Protein AF-0000000072582959 (afdb_homodimer)

Nearest PDB structures (foldseek):
  8wt7-assembly1_C  TM=8.436E-01  e=5.681E-17  Escherichia coli
  8wt6-assembly1_D  TM=8.468E-01  e=6.263E-17  Escherichia coli
  8wt9-assembly1_D  TM=8.347E-01  e=6.577E-17  Escherichia coli
  3c0b-assembly1_B-2  TM=6.526E-01  e=3.973E-01  Methanococcus maripaludis S2
  6hk6-assembly4_G  TM=4.033E-01  e=3.932E+00  Homo sapiens

Organism: Leptospira interrogans serogroup Icterohaemorrhagiae serovar Lai (strain 56601) (NCBI:txid189518)

InterPro domains:
  IPR002525 Transposase IS110-like, N-terminal [PF01548] (41-186)
  IPR003346 Transposase IS116/IS110/IS902, C-terminal [PF02371] (251-338)
  IPR047650 Transposase IS110-like [NF033542] (40-369)
  IPR047650 Transposase IS110-like [PTHR33055] (33-375)

Secondary structure (DSSP, 8-state):
----------------GGGGGGGHHHHHHHHH--SS--EEEEEEE-SSEEEEEEE-TTS-EEEEEEESSHHHHHHHHHH--TTEEEEEE-STTHHHHHHHHHHTT-EEEEE-HHHHHHHHHHS-TT---HHHHHHHHHHHS-GGGS-B-----HHHHHHHHHHHHHHHHHHHHHHHHHHHHHHHHHTT-TT--GGGGSSHHHHHHHHTTS-HHHHHHHHHHHHHHHHHHHHHHHHHHHHHHHHHTTHHHHHHHHTSTT--HHHHHHHHHHTTTSTT-SSHHHHHHHHT-SEEEEEETTEEEEEEE-TTS-HHHHHHHHHHHHHHTTSTT-HHHHHHHHHHHHHH-HHHHHHHHHHHHHHHHHHHHHHTPPPTT--HHHHHHHHHHTT--/----------------GGGGSTTHHHHHHHHH--SS--EEEEEEE-SSEEEEEEE-TTS-EEEEEEESSHHHHHHHHHH--TTEEEEEE-STTHHHHHHHHHHTT-EEEEE-HHHHHHHHHHS-TT---HHHHHHHHHHHS-GGGS-B-PPP-HHHHHHHHHHHHHHHHHHHHHHHHHHHHHHHHHTT-TT--GGGGSSHHHHHHHHTTS-HHHHHHHHHHHHHHHHHHHHHHHHHHHHHHHHHTTHHHHHHHHTSTT--HHHHHHIIIIITTSTT-SSHHHHHHHHT-SEEEEEETTEEEEEEE-TTS-HHHHHHHHHHHHHHTTSTT-HHHHHHHHHHHHHH-HHHHHHHHHHHHHHHHHHHHHHTPPPTT--HHHHHHHHHHTT--

Structure (mmCIF, N/CA/C/O backbone):
data_AF-0000000072582959-model_v1
#
loop_
_entity.id
_entity.type
_entity.pdbx_description
1 polymer 'ISlin1 transposase'
#
loop_
_atom_site.group_PDB
_atom_site.id
_atom_site.type_symbol
_atom_site.label_atom_id
_atom_site.label_alt_id
_atom_site.label_comp_id
_atom_site.label_asym_id
_atom_site.label_entity_id
_atom_site.label_seq_id
_atom_site.pdbx_PDB_ins_code
_atom_site.Cartn_x
_atom_site.Cartn_y
_atom_site.Cartn_z
_atom_site.occupancy
_atom_site.B_iso_or_equiv
_atom_site.auth_seq_id
_atom_site.auth_comp_id
_atom_site.auth_asym_id
_atom_site.auth_atom_id
_atom_site.pdbx_PDB_model_num
ATOM 1 N N . MET A 1 1 ? 3.811 25.5 -44.562 1 22.47 1 MET A N 1
ATOM 2 C CA . MET A 1 1 ? 2.576 25.422 -43.781 1 22.47 1 MET A CA 1
ATOM 3 C C . MET A 1 1 ? 2.857 24.969 -42.375 1 22.47 1 MET A C 1
ATOM 5 O O . MET A 1 1 ? 3.357 23.859 -42.156 1 22.47 1 MET A O 1
ATOM 9 N N . ALA A 1 2 ? 3.133 26 -41.438 1 25.72 2 ALA A N 1
ATOM 10 C CA . ALA A 1 2 ? 3.717 26.188 -40.125 1 25.72 2 ALA A CA 1
ATOM 11 C C . ALA A 1 2 ? 2.883 25.5 -39.062 1 25.72 2 ALA A C 1
ATOM 13 O O . ALA A 1 2 ? 1.663 25.672 -39 1 25.72 2 ALA A O 1
ATOM 14 N N . THR A 1 3 ? 3.293 24.297 -38.688 1 26.3 3 THR A N 1
ATOM 15 C CA . THR A 1 3 ? 2.736 23.375 -37.688 1 26.3 3 THR A CA 1
ATOM 16 C C . THR A 1 3 ? 2.436 24.094 -36.375 1 26.3 3 THR A C 1
ATOM 18 O O . THR A 1 3 ? 3.338 24.656 -35.75 1 26.3 3 THR A O 1
ATOM 21 N N . GLN A 1 4 ? 1.257 24.797 -36.344 1 26.66 4 GLN A N 1
ATOM 22 C CA . GLN A 1 4 ? 0.791 25.578 -35.219 1 26.66 4 GLN A CA 1
ATOM 23 C C . GLN A 1 4 ? 0.872 24.766 -33.906 1 26.66 4 GLN A C 1
ATOM 25 O O . GLN A 1 4 ? 0.36 23.641 -33.844 1 26.66 4 GLN A O 1
ATOM 30 N N . GLN A 1 5 ? 1.888 25.062 -33.094 1 25.73 5 GLN A N 1
ATOM 31 C CA . GLN A 1 5 ? 2.301 24.594 -31.766 1 25.73 5 GLN A CA 1
ATOM 32 C C . GLN A 1 5 ? 1.145 24.672 -30.766 1 25.73 5 GLN A C 1
ATOM 34 O O . GLN A 1 5 ? 0.59 25.75 -30.531 1 25.73 5 GLN A O 1
ATOM 39 N N . SER A 1 6 ? 0.247 23.625 -30.781 1 27.09 6 SER A N 1
ATOM 40 C CA . SER A 1 6 ? -0.892 23.562 -29.875 1 27.09 6 SER A CA 1
ATOM 41 C C . SER A 1 6 ? -0.48 23.938 -28.453 1 27.09 6 SER A C 1
ATOM 43 O O . SER A 1 6 ? 0.495 23.406 -27.922 1 27.09 6 SER A O 1
ATOM 45 N N . ARG A 1 7 ? -0.771 25.141 -27.984 1 27.44 7 ARG A N 1
ATOM 46 C CA . ARG A 1 7 ? -0.521 25.766 -26.688 1 27.44 7 ARG A CA 1
ATOM 47 C C . ARG A 1 7 ? -1.017 24.875 -25.547 1 27.44 7 ARG A C 1
ATOM 49 O O . ARG A 1 7 ? -2.104 24.297 -25.641 1 27.44 7 ARG A O 1
ATOM 56 N N . PRO A 1 8 ? -0.148 24.484 -24.641 1 27.8 8 PRO A N 1
ATOM 57 C CA . PRO A 1 8 ? -0.494 23.672 -23.469 1 27.8 8 PRO A CA 1
ATOM 58 C C . PRO A 1 8 ? -1.646 24.25 -22.656 1 27.8 8 PRO A C 1
ATOM 60 O O . PRO A 1 8 ? -1.747 25.484 -22.516 1 27.8 8 PRO A O 1
ATOM 63 N N . ARG A 1 9 ? -2.883 23.719 -22.703 1 27.72 9 ARG A N 1
ATOM 64 C CA . ARG A 1 9 ? -4.066 24.047 -21.922 1 27.72 9 ARG A CA 1
ATOM 65 C C . ARG A 1 9 ? -3.707 24.234 -20.453 1 27.72 9 ARG A C 1
ATOM 67 O O . ARG A 1 9 ? -3.309 23.281 -19.781 1 27.72 9 ARG A O 1
ATOM 74 N N . ILE A 1 10 ? -3.211 25.422 -20.031 1 26.45 10 ILE A N 1
ATOM 75 C CA . ILE A 1 10 ? -2.938 25.766 -18.641 1 26.45 10 ILE A CA 1
ATOM 76 C C . ILE A 1 10 ? -4.254 25.891 -17.875 1 26.45 10 ILE A C 1
ATOM 78 O O . ILE A 1 10 ? -5.113 26.703 -18.25 1 26.45 10 ILE A O 1
ATOM 82 N N . GLY A 1 11 ? -4.844 24.844 -17.391 1 28.95 11 GLY A N 1
ATOM 83 C CA . GLY A 1 11 ? -5.984 24.984 -16.5 1 28.95 11 GLY A CA 1
ATOM 84 C C . GLY A 1 11 ? -5.762 26.016 -15.414 1 28.95 11 GLY A C 1
ATOM 85 O O . GLY A 1 11 ? -4.812 25.922 -14.633 1 28.95 11 GLY A O 1
ATOM 86 N N . VAL A 1 12 ? -6.031 27.312 -15.68 1 28.81 12 VAL A N 1
ATOM 87 C CA . VAL A 1 12 ? -5.938 28.453 -14.766 1 28.81 12 VAL A CA 1
ATOM 88 C C . VAL A 1 12 ? -6.953 28.281 -13.633 1 28.81 12 VAL A C 1
ATOM 90 O O . VAL A 1 12 ? -8.141 28.078 -13.891 1 28.81 12 VAL A O 1
ATOM 93 N N . LEU A 1 13 ? -6.488 27.844 -12.531 1 30.22 13 LEU A N 1
ATOM 94 C CA . LEU A 1 13 ? -7.281 28 -11.312 1 30.22 13 LEU A CA 1
ATOM 95 C C . LEU A 1 13 ? -7.625 29.453 -11.055 1 30.22 13 LEU A C 1
ATOM 97 O O . LEU A 1 13 ? -6.734 30.281 -10.805 1 30.22 13 LEU A O 1
ATOM 101 N N . VAL A 1 14 ? -8.641 30.016 -11.68 1 29.84 14 VAL A N 1
ATOM 102 C CA . VAL A 1 14 ? -9.086 31.375 -11.422 1 29.84 14 VAL A CA 1
ATOM 103 C C . VAL A 1 14 ? -9.555 31.5 -9.969 1 29.84 14 VAL A C 1
ATOM 105 O O . VAL A 1 14 ? -10.531 30.875 -9.57 1 29.84 14 VAL A O 1
ATOM 108 N N . LEU A 1 15 ? -8.633 31.812 -9.094 1 30.19 15 LEU A N 1
ATOM 109 C CA . LEU A 1 15 ? -9.008 32.25 -7.754 1 30.19 15 LEU A CA 1
ATOM 110 C C . LEU A 1 15 ? -9.953 33.438 -7.816 1 30.19 15 LEU A C 1
ATOM 112 O O . LEU A 1 15 ? -9.789 34.312 -8.664 1 30.19 15 LEU A O 1
ATOM 116 N N . SER A 1 16 ? -11.156 33.344 -7.367 1 29.5 16 SER A N 1
ATOM 117 C CA . SER A 1 16 ? -12.133 34.438 -7.328 1 29.5 16 SER A CA 1
ATOM 118 C C . SER A 1 16 ? -11.539 35.688 -6.695 1 29.5 16 SER A C 1
ATOM 120 O O . SER A 1 16 ? -10.656 35.594 -5.844 1 29.5 16 SER A O 1
ATOM 122 N N . PRO A 1 17 ? -11.758 36.969 -7.238 1 30.64 17 PRO A N 1
ATOM 123 C CA . PRO A 1 17 ? -11.312 38.312 -6.844 1 30.64 17 PRO A CA 1
ATOM 124 C C . PRO A 1 17 ? -11.609 38.594 -5.375 1 30.64 17 PRO A C 1
ATOM 126 O O . PRO A 1 17 ? -10.906 39.406 -4.758 1 30.64 17 PRO A O 1
ATOM 129 N N . ASP A 1 18 ? -12.734 38.156 -4.879 1 30.14 18 ASP A N 1
ATOM 130 C CA . ASP A 1 18 ? -13.195 38.625 -3.584 1 30.14 18 ASP A CA 1
ATOM 131 C C . ASP A 1 18 ? -12.289 38.156 -2.455 1 30.14 18 ASP A C 1
ATOM 133 O O . ASP A 1 18 ? -12.57 38.375 -1.278 1 30.14 18 ASP A O 1
ATOM 137 N N . PHE A 1 19 ? -11.477 37.25 -2.752 1 31.38 19 PHE A N 1
ATOM 138 C CA . PHE A 1 19 ? -10.617 36.688 -1.711 1 31.38 19 PHE A CA 1
ATOM 139 C C . PHE A 1 19 ? -9.688 37.75 -1.147 1 31.38 19 PHE A C 1
ATOM 141 O O . PHE A 1 19 ? -8.914 37.469 -0.225 1 31.38 19 PHE A O 1
ATOM 148 N N . VAL A 1 20 ? -9.727 39.094 -1.608 1 29 20 VAL A N 1
ATOM 149 C CA . VAL A 1 20 ? -8.75 40.125 -1.346 1 29 20 VAL A CA 1
ATOM 150 C C . VAL A 1 20 ? -9.086 40.844 -0.027 1 29 20 VAL A C 1
ATOM 152 O O . VAL A 1 20 ? -8.258 41.562 0.518 1 29 20 VAL A O 1
ATOM 155 N N . LYS A 1 21 ? -10.227 40.75 0.581 1 31.14 21 LYS A N 1
ATOM 156 C CA . LYS A 1 21 ? -10.57 41.781 1.548 1 31.14 21 LYS A CA 1
ATOM 157 C C . LYS A 1 21 ? -9.867 41.531 2.883 1 31.14 21 LYS A C 1
ATOM 159 O O . LYS A 1 21 ? -9.43 42.5 3.537 1 31.14 21 LYS A O 1
ATOM 164 N N . SER A 1 22 ? -10.055 40.375 3.447 1 29.16 22 SER A N 1
ATOM 165 C CA . SER A 1 22 ? -9.766 40.281 4.875 1 29.16 22 SER A CA 1
ATOM 166 C C . SER A 1 22 ? -8.266 40.406 5.145 1 29.16 22 SER A C 1
ATOM 168 O O . SER A 1 22 ? -7.832 40.344 6.293 1 29.16 22 SER A O 1
ATOM 170 N N . PHE A 1 23 ? -7.445 40.406 4.121 1 31.5 23 PHE A N 1
ATOM 171 C CA . PHE A 1 23 ? -6.004 40.406 4.328 1 31.5 23 PHE A CA 1
ATOM 172 C C . PHE A 1 23 ? -5.523 41.781 4.723 1 31.5 23 PHE A C 1
ATOM 174 O O . PHE A 1 23 ? -4.316 42.062 4.73 1 31.5 23 PHE A O 1
ATOM 181 N N . ARG A 1 24 ? -6.418 42.719 5.133 1 30.09 24 ARG A N 1
ATOM 182 C CA . ARG A 1 24 ? -6.055 44.094 5.469 1 30.09 24 ARG A CA 1
ATOM 183 C C . ARG A 1 24 ? -5.102 44.125 6.66 1 30.09 24 ARG A C 1
ATOM 185 O O . ARG A 1 24 ? -4.234 45 6.738 1 30.09 24 ARG A O 1
ATOM 192 N N . LEU A 1 25 ? -5.395 43.125 7.582 1 31.84 25 LEU A N 1
ATOM 193 C CA . LEU A 1 25 ? -4.648 43.344 8.812 1 31.84 25 LEU A CA 1
ATOM 194 C C . LEU A 1 25 ? -3.162 43.094 8.609 1 31.84 25 LEU A C 1
ATOM 196 O O . LEU A 1 25 ? -2.314 43.75 9.203 1 31.84 25 LEU A O 1
ATOM 200 N N . PHE A 1 26 ? -2.861 42.062 7.75 1 33.84 26 PHE A N 1
ATOM 201 C CA . PHE A 1 26 ? -1.439 41.812 7.543 1 33.84 26 PHE A CA 1
ATOM 202 C C . PHE A 1 26 ? -0.805 42.938 6.727 1 33.84 26 PHE A C 1
ATOM 204 O O . PHE A 1 26 ? 0.419 43 6.598 1 33.84 26 PHE A O 1
ATOM 211 N N . HIS A 1 27 ? -1.655 43.75 6.008 1 34.75 27 HIS A N 1
ATOM 212 C CA . HIS A 1 27 ? -1.162 44.875 5.227 1 34.75 27 HIS A CA 1
ATOM 213 C C . HIS A 1 27 ? -0.568 45.938 6.125 1 34.75 27 HIS A C 1
ATOM 215 O O . HIS A 1 27 ? 0.299 46.719 5.699 1 34.75 27 HIS A O 1
ATOM 221 N N . PHE A 1 28 ? -1.216 46.062 7.332 1 33.5 28 PHE A N 1
ATOM 222 C CA . PHE A 1 28 ? -0.884 47.25 8.141 1 33.5 28 PHE A CA 1
ATOM 223 C C . PHE A 1 28 ? 0.559 47.188 8.625 1 33.5 28 PHE A C 1
ATOM 225 O O . PHE A 1 28 ? 1.243 48.188 8.703 1 33.5 28 PHE A O 1
ATOM 232 N N . ARG A 1 29 ? 0.986 45.906 9.047 1 36.56 29 ARG A N 1
ATOM 233 C CA . ARG A 1 29 ? 2.316 45.969 9.648 1 36.56 29 ARG A CA 1
ATOM 234 C C . ARG A 1 29 ? 3.385 46.188 8.578 1 36.56 29 ARG A C 1
ATOM 236 O O . ARG A 1 29 ? 4.574 46.281 8.891 1 36.56 29 ARG A O 1
ATOM 243 N N . ARG A 1 30 ? 3.035 45.969 7.34 1 40.47 30 ARG A N 1
ATOM 244 C CA . ARG A 1 30 ? 4.004 46.281 6.285 1 40.47 30 ARG A CA 1
ATOM 245 C C . ARG A 1 30 ? 4.359 47.75 6.266 1 40.47 30 ARG A C 1
ATOM 247 O O . ARG A 1 30 ? 5.434 48.125 5.797 1 40.47 30 ARG A O 1
ATOM 254 N N . LYS A 1 31 ? 3.42 48.562 6.539 1 37.31 31 LYS A N 1
ATOM 255 C CA . LYS A 1 31 ? 3.67 50 6.371 1 37.31 31 LYS A CA 1
ATOM 256 C C . LYS A 1 31 ? 4.719 50.5 7.359 1 37.31 31 LYS A C 1
ATOM 258 O O . LYS A 1 31 ? 5.543 51.344 7.023 1 37.31 31 LYS A O 1
ATOM 263 N N . GLU A 1 32 ? 4.516 50.188 8.656 1 37.84 32 GLU A N 1
ATOM 264 C CA . GLU A 1 32 ? 5.41 50.844 9.594 1 37.84 32 GLU A CA 1
ATOM 265 C C . GLU A 1 32 ? 6.82 50.281 9.531 1 37.84 32 GLU A C 1
ATOM 267 O O . GLU A 1 32 ? 7.711 50.719 10.266 1 37.84 32 GLU A O 1
ATOM 272 N N . MET A 1 33 ? 7.055 48.938 9.102 1 40.03 33 MET A N 1
ATOM 273 C CA . MET A 1 33 ? 8.453 48.562 8.898 1 40.03 33 MET A CA 1
ATOM 274 C C . MET A 1 33 ? 9.078 49.406 7.785 1 40.03 33 MET A C 1
ATOM 276 O O . MET A 1 33 ? 8.969 49.062 6.609 1 40.03 33 MET A O 1
ATOM 280 N N . GLU A 1 34 ? 8.945 50.656 7.734 1 40.44 34 GLU A N 1
ATOM 281 C CA . GLU A 1 34 ? 9.547 51.656 6.871 1 40.44 34 GLU A CA 1
ATOM 282 C C . GLU A 1 34 ? 10.953 51.281 6.441 1 40.44 34 GLU A C 1
ATOM 284 O O . GLU A 1 34 ? 11.266 51.281 5.25 1 40.44 34 GLU A O 1
ATOM 289 N N . SER A 1 35 ? 12.062 51.781 7.219 1 44.38 35 SER A N 1
ATOM 290 C CA . SER A 1 35 ? 13.43 51.969 6.746 1 44.38 35 SER A CA 1
ATOM 291 C C . SER A 1 35 ? 14.133 50.625 6.543 1 44.38 35 SER A C 1
ATOM 293 O O . SER A 1 35 ? 15.156 50.562 5.855 1 44.38 35 SER A O 1
ATOM 295 N N . GLN A 1 36 ? 14.062 49.625 7.504 1 54.97 36 GLN A N 1
ATOM 296 C CA . GLN A 1 36 ? 14.992 48.5 7.418 1 54.97 36 GLN A CA 1
ATOM 297 C C . GLN A 1 36 ? 14.508 47.469 6.41 1 54.97 36 GLN A C 1
ATOM 299 O O . GLN A 1 36 ? 13.328 47.094 6.387 1 54.97 36 GLN A O 1
ATOM 304 N N . GLU A 1 37 ? 15.195 47.281 5.23 1 74.62 37 GLU A N 1
ATOM 305 C CA . GLU A 1 37 ? 14.984 46.594 3.967 1 74.62 37 GLU A CA 1
ATOM 306 C C . GLU A 1 37 ? 14.625 45.125 4.203 1 74.62 37 GLU A C 1
ATOM 308 O O . GLU A 1 37 ? 15.383 44.375 4.84 1 74.62 37 GLU A O 1
ATOM 313 N N . VAL A 1 38 ? 13.445 44.688 4.027 1 81.94 38 VAL A N 1
ATOM 314 C CA . VAL A 1 38 ? 12.938 43.344 4.145 1 81.94 38 VAL A CA 1
ATOM 315 C C . VAL A 1 38 ? 13.68 42.406 3.17 1 81.94 38 VAL A C 1
ATOM 317 O O . VAL A 1 38 ? 13.93 42.781 2.025 1 81.94 38 VAL A O 1
ATOM 320 N N . LYS A 1 39 ? 14.203 41.312 3.791 1 93.12 39 LYS A N 1
ATOM 321 C CA . LYS A 1 39 ? 14.844 40.281 2.982 1 93.12 39 LYS A CA 1
ATOM 322 C C . LYS A 1 39 ? 14.008 39 2.949 1 93.12 39 LYS A C 1
ATOM 324 O O . LYS A 1 39 ? 13.281 38.719 3.9 1 93.12 39 LYS A O 1
ATOM 329 N N . TYR A 1 40 ? 14.078 38.375 1.831 1 95.44 40 TYR A N 1
ATOM 330 C CA . TYR A 1 40 ? 13.312 37.156 1.656 1 95.44 40 TYR A CA 1
ATOM 331 C C . TYR A 1 40 ? 14.227 35.938 1.66 1 95.44 40 TYR A C 1
ATOM 333 O O . TYR A 1 40 ? 15.25 35.906 0.971 1 95.44 40 TYR A O 1
ATOM 341 N N . VAL A 1 41 ? 13.852 34.969 2.449 1 96.81 41 VAL A N 1
ATOM 342 C CA . VAL A 1 41 ? 14.672 33.781 2.613 1 96.81 41 VAL A CA 1
ATOM 343 C C . VAL A 1 41 ? 13.867 32.531 2.227 1 96.81 41 VAL A C 1
ATOM 345 O O . VAL A 1 41 ? 12.742 32.344 2.703 1 96.81 41 VAL A O 1
ATOM 348 N N . GLY A 1 42 ? 14.375 31.766 1.325 1 96.06 42 GLY A N 1
ATOM 349 C CA . GLY A 1 42 ? 13.797 30.469 0.99 1 96.06 42 GLY A CA 1
ATOM 350 C C . GLY A 1 42 ? 14.523 29.312 1.632 1 96.06 42 GLY A C 1
ATOM 351 O O . GLY A 1 42 ? 15.758 29.25 1.605 1 96.06 42 GLY A O 1
ATOM 352 N N . VAL A 1 43 ? 13.766 28.422 2.236 1 95.06 43 VAL A N 1
ATOM 353 C CA . VAL A 1 43 ? 14.336 27.281 2.93 1 95.06 43 VAL A CA 1
ATOM 354 C C . VAL A 1 43 ? 13.828 25.984 2.291 1 95.06 43 VAL A C 1
ATOM 356 O O . VAL A 1 43 ? 12.625 25.766 2.184 1 95.06 43 VAL A O 1
ATOM 359 N N . ASP A 1 44 ? 14.742 25.172 1.846 1 92.25 44 ASP A N 1
ATOM 360 C CA . ASP A 1 44 ? 14.461 23.828 1.372 1 92.25 44 ASP A CA 1
ATOM 361 C C . ASP A 1 44 ? 14.977 22.781 2.357 1 92.25 44 ASP A C 1
ATOM 363 O O . ASP A 1 44 ? 16.188 22.562 2.473 1 92.25 44 ASP A O 1
ATOM 367 N N . CYS A 1 45 ? 13.953 22.094 2.979 1 89.25 45 CYS A N 1
ATOM 368 C CA . CYS A 1 45 ? 14.281 21.188 4.066 1 89.25 45 CYS A CA 1
ATOM 369 C C . CYS A 1 45 ? 14.461 19.766 3.551 1 89.25 45 CYS A C 1
ATOM 371 O O . CYS A 1 45 ? 13.508 19.141 3.096 1 89.25 45 CYS A O 1
ATOM 373 N N . GLY A 1 46 ? 15.703 19.266 3.59 1 84.81 46 GLY A N 1
ATOM 374 C CA . GLY A 1 46 ? 15.977 17.859 3.34 1 84.81 46 GLY A CA 1
ATOM 375 C C . GLY A 1 46 ? 15.984 17.016 4.605 1 84.81 46 GLY A C 1
ATOM 376 O O . GLY A 1 46 ? 15.594 17.5 5.672 1 84.81 46 GLY A O 1
ATOM 377 N N . LYS A 1 47 ? 16.391 15.797 4.5 1 80.81 47 LYS A N 1
ATOM 378 C CA . LYS A 1 47 ? 16.422 14.914 5.656 1 80.81 47 LYS A CA 1
ATOM 379 C C . LYS A 1 47 ? 17.562 15.266 6.602 1 80.81 47 LYS A C 1
ATOM 381 O O . LYS A 1 47 ? 17.375 15.328 7.816 1 80.81 47 LYS A O 1
ATOM 386 N N . LYS A 1 48 ? 18.641 15.625 5.969 1 85 48 LYS A N 1
ATOM 387 C CA . LYS A 1 48 ? 19.828 15.836 6.801 1 85 48 LYS A CA 1
ATOM 388 C C . LYS A 1 48 ? 20.312 17.281 6.715 1 85 48 LYS A C 1
ATOM 390 O O . LYS A 1 48 ? 21.016 17.75 7.598 1 85 48 LYS A O 1
ATOM 395 N N . SER A 1 49 ? 19.891 17.906 5.652 1 90.75 49 SER A N 1
ATOM 396 C CA . SER A 1 49 ? 20.406 19.266 5.453 1 90.75 49 SER A CA 1
ATOM 397 C C . SER A 1 49 ? 19.312 20.203 4.965 1 90.75 49 SER A C 1
ATOM 399 O O . SER A 1 49 ? 18.312 19.75 4.375 1 90.75 49 SER A O 1
ATOM 401 N N . ILE A 1 50 ? 19.531 21.469 5.332 1 92.75 50 ILE A N 1
ATOM 402 C CA . ILE A 1 50 ? 18.625 22.562 4.938 1 92.75 50 ILE A CA 1
ATOM 403 C C . ILE A 1 50 ? 19.359 23.516 4.008 1 92.75 50 ILE A C 1
ATOM 405 O O . ILE A 1 50 ? 20.422 24.047 4.359 1 92.75 50 ILE A O 1
ATOM 409 N N . GLU A 1 51 ? 18.859 23.672 2.826 1 94.75 51 GLU A N 1
ATOM 410 C CA . GLU A 1 51 ? 19.391 24.656 1.901 1 94.75 51 GLU A CA 1
ATOM 411 C C . GLU A 1 51 ? 18.641 25.984 2.01 1 94.75 51 GLU A C 1
ATOM 413 O O . GLU A 1 51 ? 17.422 26.016 1.948 1 94.75 51 GLU A O 1
ATOM 418 N N . VAL A 1 52 ? 19.406 27.078 2.191 1 96.38 52 VAL A N 1
ATOM 419 C CA . VAL A 1 52 ? 18.781 28.375 2.436 1 96.38 52 VAL A CA 1
ATOM 420 C C . VAL A 1 52 ? 19.344 29.406 1.454 1 96.38 52 VAL A C 1
ATOM 422 O O . VAL A 1 52 ? 20.547 29.422 1.184 1 96.38 52 VAL A O 1
ATOM 425 N N . VAL A 1 53 ? 18.453 30.188 0.924 1 95.94 53 VAL A N 1
ATOM 426 C CA . VAL A 1 53 ? 18.844 31.297 0.054 1 95.94 53 VAL A CA 1
ATOM 427 C C . VAL A 1 53 ? 18.188 32.594 0.538 1 95.94 53 VAL A C 1
ATOM 429 O O . VAL A 1 53 ? 16.984 32.625 0.792 1 95.94 53 VAL A O 1
ATOM 432 N N . ARG A 1 54 ? 18.922 33.625 0.678 1 96.06 54 ARG A N 1
ATOM 433 C CA . ARG A 1 54 ? 18.438 34.969 1.03 1 96.06 54 ARG A CA 1
ATOM 434 C C . ARG A 1 54 ? 18.562 35.906 -0.149 1 96.06 54 ARG A C 1
ATOM 436 O O . ARG A 1 54 ? 19.609 36 -0.787 1 96.06 54 ARG A O 1
ATOM 443 N N . ILE A 1 55 ? 17.484 36.5 -0.444 1 94.06 55 ILE A N 1
ATOM 444 C CA . ILE A 1 55 ? 17.484 37.562 -1.438 1 94.06 55 ILE A CA 1
ATOM 445 C C . ILE A 1 55 ? 17.609 38.938 -0.742 1 94.06 55 ILE A C 1
ATOM 447 O O . ILE A 1 55 ? 16.672 39.375 -0.058 1 94.06 55 ILE A O 1
ATOM 451 N N . ASN A 1 56 ? 18.703 39.562 -1.016 1 88.31 56 ASN A N 1
ATOM 452 C CA . ASN A 1 56 ? 18.938 40.875 -0.402 1 88.31 56 ASN A CA 1
ATOM 453 C C . ASN A 1 56 ? 18.328 42 -1.228 1 88.31 56 ASN A C 1
ATOM 455 O O . ASN A 1 56 ? 17.734 41.75 -2.277 1 88.31 56 ASN A O 1
ATOM 459 N N . SER A 1 57 ? 18.297 43.281 -0.72 1 80.19 57 SER A N 1
ATOM 460 C CA . SER A 1 57 ? 17.688 44.469 -1.321 1 80.19 57 SER A CA 1
ATOM 461 C C . SER A 1 57 ? 18.234 44.719 -2.725 1 80.19 57 SER A C 1
ATOM 463 O O . SER A 1 57 ? 17.5 45.188 -3.607 1 80.19 57 SER A O 1
ATOM 465 N N . GLU A 1 58 ? 19.516 44.438 -2.963 1 79.19 58 GLU A N 1
ATOM 466 C CA . GLU A 1 58 ? 20.094 44.656 -4.281 1 79.19 58 GLU A CA 1
ATOM 467 C C . GLU A 1 58 ? 19.938 43.406 -5.164 1 79.19 58 GLU A C 1
ATOM 469 O O . GLU A 1 58 ? 20.656 43.25 -6.156 1 79.19 58 GLU A O 1
ATOM 474 N N . ASN A 1 59 ? 19.062 42.469 -4.719 1 81.62 59 ASN A N 1
ATOM 475 C CA . ASN A 1 59 ? 18.781 41.25 -5.434 1 81.62 59 ASN A CA 1
ATOM 476 C C . ASN A 1 59 ? 20 40.312 -5.449 1 81.62 59 ASN A C 1
ATOM 478 O O . ASN A 1 59 ? 20.094 39.438 -6.301 1 81.62 59 ASN A O 1
ATOM 482 N N . SER A 1 60 ? 20.891 40.656 -4.531 1 89.38 60 SER A N 1
ATOM 483 C CA . SER A 1 60 ? 22.016 39.75 -4.352 1 89.38 60 SER A CA 1
ATOM 484 C C . SER A 1 60 ? 21.594 38.5 -3.557 1 89.38 60 SER A C 1
ATOM 486 O O . SER A 1 60 ? 20.781 38.594 -2.645 1 89.38 60 SER A O 1
ATOM 488 N N . LEU A 1 61 ? 22.156 37.406 -3.984 1 92.69 61 LEU A N 1
ATOM 489 C CA . LEU A 1 61 ? 21.781 36.125 -3.383 1 92.69 61 LEU A CA 1
ATOM 490 C C . LEU A 1 61 ? 22.844 35.656 -2.387 1 92.69 61 LEU A C 1
ATOM 492 O O . LEU A 1 61 ? 24.047 35.719 -2.676 1 92.69 61 LEU A O 1
ATOM 496 N N . GLU A 1 62 ? 22.438 35.312 -1.188 1 94.38 62 GLU A N 1
ATOM 497 C CA . GLU A 1 62 ? 23.266 34.656 -0.188 1 94.38 62 GLU A CA 1
ATOM 498 C C . GLU A 1 62 ? 22.797 33.25 0.07 1 94.38 62 GLU A C 1
ATOM 500 O O . GLU A 1 62 ? 21.641 33 0.391 1 94.38 62 GLU A O 1
ATOM 505 N N . ARG A 1 63 ? 23.688 32.312 -0.116 1 95 63 ARG A N 1
ATOM 506 C CA . ARG A 1 63 ? 23.375 30.906 0.051 1 95 63 ARG A CA 1
ATOM 507 C C . ARG A 1 63 ? 24.094 30.328 1.268 1 95 63 ARG A C 1
ATOM 509 O O . ARG A 1 63 ? 25.25 30.656 1.53 1 95 63 ARG A O 1
ATOM 516 N N . ARG A 1 64 ? 23.344 29.547 2.045 1 95.62 64 ARG A N 1
ATOM 517 C CA . ARG A 1 64 ? 23.906 28.812 3.174 1 95.62 64 ARG A CA 1
ATOM 518 C C . ARG A 1 64 ? 23.266 27.438 3.303 1 95.62 64 ARG A C 1
ATOM 520 O O . ARG A 1 64 ? 22.219 27.172 2.725 1 95.62 64 ARG A O 1
ATOM 527 N N . GLN A 1 65 ? 23.984 26.594 3.939 1 96 65 GLN A N 1
ATOM 528 C CA . GLN A 1 65 ? 23.484 25.266 4.266 1 96 65 GLN A CA 1
ATOM 529 C C . GLN A 1 65 ? 23.609 24.984 5.758 1 96 65 GLN A C 1
ATOM 531 O O . GLN A 1 65 ? 24.625 25.344 6.383 1 96 65 GLN A O 1
ATOM 536 N N . PHE A 1 66 ? 22.609 24.438 6.316 1 95.38 66 PHE A N 1
ATOM 537 C CA . PHE A 1 66 ? 22.609 24.062 7.727 1 95.38 66 PHE A CA 1
ATOM 538 C C . PHE A 1 66 ? 22.188 22.609 7.906 1 95.38 66 PHE A C 1
ATOM 540 O O . PHE A 1 66 ? 21.625 22 6.992 1 95.38 66 PHE A O 1
ATOM 547 N N . SER A 1 67 ? 22.516 22.094 9.086 1 91.75 67 SER A N 1
ATOM 548 C CA . SER A 1 67 ? 22.047 20.75 9.438 1 91.75 67 SER A CA 1
ATOM 549 C C . SER A 1 67 ? 20.641 20.781 10.031 1 91.75 67 SER A C 1
ATOM 551 O O . SER A 1 67 ? 20.219 21.812 10.578 1 91.75 67 SER A O 1
ATOM 553 N N . THR A 1 68 ? 19.922 19.672 9.883 1 89.19 68 THR A N 1
ATOM 554 C CA . THR A 1 68 ? 18.562 19.594 10.422 1 89.19 68 THR A CA 1
ATOM 555 C C . THR A 1 68 ? 18.594 19.234 11.906 1 89.19 68 THR A C 1
ATOM 557 O O . THR A 1 68 ? 17.547 19.172 12.555 1 89.19 68 THR A O 1
ATOM 560 N N . THR A 1 69 ? 19.797 19.094 12.445 1 87.75 69 THR A N 1
ATOM 561 C CA . THR A 1 69 ? 19.938 18.844 13.875 1 87.75 69 THR A CA 1
ATOM 562 C C . THR A 1 69 ? 19.625 20.109 14.688 1 87.75 69 THR A C 1
ATOM 564 O O . THR A 1 69 ? 19.453 21.188 14.117 1 87.75 69 THR A O 1
ATOM 567 N N . GLU A 1 70 ? 19.484 19.891 15.977 1 87.88 70 GLU A N 1
ATOM 568 C CA . GLU A 1 70 ? 19.203 21.031 16.844 1 87.88 70 GLU A CA 1
ATOM 569 C C . GLU A 1 70 ? 20.281 22.109 16.703 1 87.88 70 GLU A C 1
ATOM 571 O O . GLU A 1 70 ? 19.969 23.312 16.672 1 87.88 70 GLU A O 1
ATOM 576 N N . SER A 1 71 ? 21.453 21.609 16.609 1 91.25 71 SER A N 1
ATOM 577 C CA . SER A 1 71 ? 22.547 22.562 16.438 1 91.25 71 SER A CA 1
ATOM 578 C C . SER A 1 71 ? 22.453 23.297 15.109 1 91.25 71 SER A C 1
ATOM 580 O O . SER A 1 71 ? 22.719 24.5 15.039 1 91.25 71 SER A O 1
ATOM 582 N N . GLY A 1 72 ? 22.109 22.547 14.109 1 92.81 72 GLY A N 1
ATOM 583 C CA . GLY A 1 72 ? 21.953 23.156 12.797 1 92.81 72 GLY A CA 1
ATOM 584 C C . GLY A 1 72 ? 20.844 24.188 12.75 1 92.81 72 GLY A C 1
ATOM 585 O O . GLY A 1 72 ? 21 25.25 12.148 1 92.81 72 GLY A O 1
ATOM 586 N N . ILE A 1 73 ? 19.766 23.953 13.414 1 93.38 73 ILE A N 1
ATOM 587 C CA . ILE A 1 73 ? 18.625 24.875 13.461 1 93.38 73 ILE A CA 1
ATOM 588 C C . ILE A 1 73 ? 19 26.125 14.258 1 93.38 73 ILE A C 1
ATOM 590 O O . ILE A 1 73 ? 18.656 27.234 13.867 1 93.38 73 ILE A O 1
ATOM 594 N N . ASN A 1 74 ? 19.719 25.875 15.289 1 94.81 74 ASN A N 1
ATOM 595 C CA . ASN A 1 74 ? 20.188 27.016 16.078 1 94.81 74 ASN A CA 1
ATOM 596 C C . ASN A 1 74 ? 21.094 27.922 15.25 1 94.81 74 ASN A C 1
ATOM 598 O O . ASN A 1 74 ? 21 29.156 15.352 1 94.81 74 ASN A O 1
ATOM 602 N N . ASN A 1 75 ? 21.922 27.297 14.469 1 96.69 75 ASN A N 1
ATOM 603 C CA . ASN A 1 75 ? 22.781 28.078 13.594 1 96.69 75 ASN A CA 1
ATOM 604 C C . ASN A 1 75 ? 21.984 28.875 12.57 1 96.69 75 ASN A C 1
ATOM 606 O O . ASN A 1 75 ? 22.312 30.031 12.273 1 96.69 75 ASN A O 1
ATOM 610 N N . LEU A 1 76 ? 21.016 28.266 12.078 1 96.25 76 LEU A N 1
ATOM 611 C CA . LEU A 1 76 ? 20.109 28.938 11.156 1 96.25 76 LEU A CA 1
ATOM 612 C C . LEU A 1 76 ? 19.453 30.141 11.82 1 96.25 76 LEU A C 1
ATOM 614 O O . LEU A 1 76 ? 19.406 31.234 11.242 1 96.25 76 LEU A O 1
ATOM 618 N N . LEU A 1 77 ? 18.938 29.969 13.023 1 96.44 77 LEU A N 1
ATOM 619 C CA . LEU A 1 77 ? 18.266 31.016 13.766 1 96.44 77 LEU A CA 1
ATOM 620 C C . LEU A 1 77 ? 19.203 32.188 14.023 1 96.44 77 LEU A C 1
ATOM 622 O O . LEU A 1 77 ? 18.797 33.344 13.961 1 96.44 77 LEU A O 1
ATOM 626 N N . GLN A 1 78 ? 20.422 31.828 14.266 1 96.5 78 GLN A N 1
ATOM 627 C CA . GLN A 1 78 ? 21.422 32.875 14.508 1 96.5 78 GLN A CA 1
ATOM 628 C C . GLN A 1 78 ? 21.719 33.656 13.234 1 96.5 78 GLN A C 1
ATOM 630 O O . GLN A 1 78 ? 22.016 34.844 13.281 1 96.5 78 GLN A O 1
ATOM 635 N N . TRP A 1 79 ? 21.625 32.969 12.195 1 96.44 79 TRP A N 1
ATOM 636 C CA . TRP A 1 79 ? 21.922 33.562 10.898 1 96.44 79 TRP A CA 1
ATOM 637 C C . TRP A 1 79 ? 20.781 34.469 10.438 1 96.44 79 TRP A C 1
ATOM 639 O O . TRP A 1 79 ? 21 35.469 9.742 1 96.44 79 TRP A O 1
ATOM 649 N N . LEU A 1 80 ? 19.609 34.188 10.844 1 96.12 80 LEU A N 1
ATOM 650 C CA . LEU A 1 80 ? 18.422 34.938 10.453 1 96.12 80 LEU A CA 1
ATOM 651 C C . LEU A 1 80 ? 18.359 36.281 11.211 1 96.12 80 LEU A C 1
ATOM 653 O O . LEU A 1 80 ? 18.844 36.375 12.344 1 96.12 80 LEU A O 1
ATOM 657 N N . THR A 1 81 ? 17.781 37.188 10.539 1 94.25 81 THR A N 1
ATOM 658 C CA . THR A 1 81 ? 17.531 38.5 11.164 1 94.25 81 THR A CA 1
ATOM 659 C C . THR A 1 81 ? 16.031 38.75 11.281 1 94.25 81 THR A C 1
ATOM 661 O O . THR A 1 81 ? 15.227 38.125 10.602 1 94.25 81 THR A O 1
ATOM 664 N N . LEU A 1 82 ? 15.664 39.656 12.109 1 92.81 82 LEU A N 1
ATOM 665 C CA . LEU A 1 82 ? 14.258 39.969 12.375 1 92.81 82 LEU A CA 1
ATOM 666 C C . LEU A 1 82 ? 13.586 40.531 11.133 1 92.81 82 LEU A C 1
ATOM 668 O O . LEU A 1 82 ? 12.359 40.531 11.031 1 92.81 82 LEU A O 1
ATOM 672 N N . ASN A 1 83 ? 14.445 41.031 10.211 1 92.19 83 ASN A N 1
ATOM 673 C CA . ASN A 1 83 ? 13.898 41.656 9 1 92.19 83 ASN A CA 1
ATOM 674 C C . ASN A 1 83 ? 13.703 40.625 7.895 1 92.19 83 ASN A C 1
ATOM 676 O O . ASN A 1 83 ? 13.258 40.938 6.793 1 92.19 83 ASN A O 1
ATOM 680 N N . ASP A 1 84 ? 13.953 39.375 8.234 1 95.38 84 ASP A N 1
ATOM 681 C CA . ASP A 1 84 ? 13.797 38.344 7.246 1 95.38 84 ASP A CA 1
ATOM 682 C C . ASP A 1 84 ? 12.367 37.812 7.223 1 95.38 84 ASP A C 1
ATOM 684 O O . ASP A 1 84 ? 11.711 37.719 8.266 1 95.38 84 ASP A O 1
ATOM 688 N N . ILE A 1 85 ? 11.891 37.5 6.031 1 95.62 85 ILE A N 1
ATOM 689 C CA . ILE A 1 85 ? 10.688 36.719 5.832 1 95.62 85 ILE A CA 1
ATOM 690 C C . ILE A 1 85 ? 11.07 35.344 5.25 1 95.62 85 ILE A C 1
ATOM 692 O O . ILE A 1 85 ? 11.617 35.281 4.145 1 95.62 85 ILE A O 1
ATOM 696 N N . VAL A 1 86 ? 10.75 34.344 6 1 97.19 86 VAL A N 1
ATOM 697 C CA . VAL A 1 86 ? 11.227 33.031 5.641 1 97.19 86 VAL A CA 1
ATOM 698 C C . VAL A 1 86 ? 10.094 32.219 5.031 1 97.19 86 VAL A C 1
ATOM 700 O O . VAL A 1 86 ? 8.984 32.188 5.578 1 97.19 86 VAL A O 1
ATOM 703 N N . GLY A 1 87 ? 10.352 31.641 3.887 1 95.62 87 GLY A N 1
ATOM 704 C CA . GLY A 1 87 ? 9.43 30.703 3.268 1 95.62 87 GLY A CA 1
ATOM 705 C C . GLY A 1 87 ? 9.93 29.266 3.287 1 95.62 87 GLY A C 1
ATOM 706 O O . GLY A 1 87 ? 11.117 29.016 3.068 1 95.62 87 GLY A O 1
ATOM 707 N N . LEU A 1 88 ? 9.07 28.344 3.621 1 93.94 88 LEU A N 1
ATOM 708 C CA . LEU A 1 88 ? 9.453 26.938 3.516 1 93.94 88 LEU A CA 1
ATOM 709 C C . LEU A 1 88 ? 8.266 26.078 3.074 1 93.94 88 LEU A C 1
ATOM 711 O O . LEU A 1 88 ? 7.113 26.484 3.244 1 93.94 88 LEU A O 1
ATOM 715 N N . GLU A 1 89 ? 8.578 24.984 2.48 1 90.56 89 GLU A N 1
ATOM 716 C CA . GLU A 1 89 ? 7.555 24.047 2.039 1 90.56 89 GLU A CA 1
ATOM 717 C C . GLU A 1 89 ? 7.195 23.062 3.15 1 90.56 89 GLU A C 1
ATOM 719 O O . GLU A 1 89 ? 8.078 22.578 3.869 1 90.56 89 GLU A O 1
ATOM 724 N N . ALA A 1 90 ? 5.914 22.812 3.234 1 88.06 90 ALA A N 1
ATOM 725 C CA . ALA A 1 90 ? 5.457 21.859 4.254 1 88.06 90 ALA A CA 1
ATOM 726 C C . ALA A 1 90 ? 6.062 20.484 4.039 1 88.06 90 ALA A C 1
ATOM 728 O O . ALA A 1 90 ? 6.117 20 2.908 1 88.06 90 ALA A O 1
ATOM 729 N N . GLY A 1 91 ? 6.562 19.891 5.129 1 84.56 91 GLY A N 1
ATOM 730 C CA . GLY A 1 91 ? 7.152 18.562 5.133 1 84.56 91 GLY A CA 1
ATOM 731 C C . GLY A 1 91 ? 7.301 17.984 6.527 1 84.56 91 GLY A C 1
ATOM 732 O O . GLY A 1 91 ? 6.738 18.516 7.488 1 84.56 91 GLY A O 1
ATOM 733 N N . SER A 1 92 ? 8.016 17 6.656 1 81.56 92 SER A N 1
ATOM 734 C CA . SER A 1 92 ? 8.109 16.234 7.895 1 81.56 92 SER A CA 1
ATOM 735 C C . SER A 1 92 ? 8.773 17.047 9 1 81.56 92 SER A C 1
ATOM 737 O O . SER A 1 92 ? 8.477 16.844 10.18 1 81.56 92 SER A O 1
ATOM 739 N N . GLN A 1 93 ? 9.602 17.969 8.578 1 87.62 93 GLN A N 1
ATOM 740 C CA . GLN A 1 93 ? 10.336 18.719 9.594 1 87.62 93 GLN A CA 1
ATOM 741 C C . GLN A 1 93 ? 9.977 20.203 9.547 1 87.62 93 GLN A C 1
ATOM 743 O O . GLN A 1 93 ? 10.492 21 10.336 1 87.62 93 GLN A O 1
ATOM 748 N N . SER A 1 94 ? 9.164 20.5 8.664 1 89.44 94 SER A N 1
ATOM 749 C CA . SER A 1 94 ? 8.945 21.906 8.352 1 89.44 94 SER A CA 1
ATOM 750 C C . SER A 1 94 ? 8.305 22.641 9.531 1 89.44 94 SER A C 1
ATOM 752 O O . SER A 1 94 ? 8.664 23.781 9.828 1 89.44 94 SER A O 1
ATOM 754 N N . PHE A 1 95 ? 7.426 22 10.172 1 89.75 95 PHE A N 1
ATOM 755 C CA . PHE A 1 95 ? 6.691 22.672 11.242 1 89.75 95 PHE A CA 1
ATOM 756 C C . PHE A 1 95 ? 7.586 22.891 12.453 1 89.75 95 PHE A C 1
ATOM 758 O O . PHE A 1 95 ? 7.496 23.922 13.125 1 89.75 95 PHE A O 1
ATOM 765 N N . ARG A 1 96 ? 8.406 21.953 12.711 1 89.62 96 ARG A N 1
ATOM 766 C CA . ARG A 1 96 ? 9.359 22.125 13.797 1 89.62 96 ARG A CA 1
ATOM 767 C C . ARG A 1 96 ? 10.289 23.297 13.539 1 89.62 96 ARG A C 1
ATOM 769 O O . ARG A 1 96 ? 10.516 24.141 14.422 1 89.62 96 ARG A O 1
ATOM 776 N N . ILE A 1 97 ? 10.719 23.359 12.352 1 92.44 97 ILE A N 1
ATOM 777 C CA . ILE A 1 97 ? 11.633 24.438 11.961 1 92.44 97 ILE A CA 1
ATOM 778 C C . ILE A 1 97 ? 10.883 25.766 11.953 1 92.44 97 ILE A C 1
ATOM 780 O O . ILE A 1 97 ? 11.375 26.766 12.484 1 92.44 97 ILE A O 1
ATOM 784 N N . ALA A 1 98 ? 9.727 25.734 11.414 1 94.56 98 ALA A N 1
ATOM 785 C CA . ALA A 1 98 ? 8.906 26.938 11.352 1 94.56 98 ALA A CA 1
ATOM 786 C C . ALA A 1 98 ? 8.617 27.484 12.75 1 94.56 98 ALA A C 1
ATOM 788 O O . ALA A 1 98 ? 8.695 28.688 12.984 1 94.56 98 ALA A O 1
ATOM 789 N N . LYS A 1 99 ? 8.312 26.641 13.633 1 92.81 99 LYS A N 1
ATOM 790 C CA . LYS A 1 99 ? 8.023 27.047 15 1 92.81 99 LYS A CA 1
ATOM 791 C C . LYS A 1 99 ? 9.258 27.672 15.656 1 92.81 99 LYS A C 1
ATOM 793 O O . LYS A 1 99 ? 9.156 28.672 16.375 1 92.81 99 LYS A O 1
ATOM 798 N N . SER A 1 100 ? 10.383 27.078 15.406 1 93.25 100 SER A N 1
ATOM 799 C CA . SER A 1 100 ? 11.625 27.625 15.945 1 93.25 100 SER A CA 1
ATOM 800 C C . SER A 1 100 ? 11.898 29.031 15.414 1 93.25 100 SER A C 1
ATOM 802 O O . SER A 1 100 ? 12.32 29.906 16.156 1 93.25 100 SER A O 1
ATOM 804 N N . ILE A 1 101 ? 11.609 29.188 14.188 1 95.12 101 ILE A N 1
ATOM 805 C CA . ILE A 1 101 ? 11.82 30.484 13.555 1 95.12 101 ILE A CA 1
ATOM 806 C C . ILE A 1 101 ? 10.828 31.5 14.117 1 95.12 101 ILE A C 1
ATOM 808 O O . ILE A 1 101 ? 11.203 32.625 14.445 1 95.12 101 ILE A O 1
ATOM 812 N N . LEU A 1 102 ? 9.648 31.078 14.258 1 93.88 102 LEU A N 1
ATOM 813 C CA . LEU A 1 102 ? 8.594 31.922 14.805 1 93.88 102 LEU A CA 1
ATOM 814 C C . LEU A 1 102 ? 8.922 32.344 16.234 1 93.88 102 LEU A C 1
ATOM 816 O O . LEU A 1 102 ? 8.703 33.5 16.609 1 93.88 102 LEU A O 1
ATOM 820 N N . ASN A 1 103 ? 9.398 31.453 16.969 1 92.56 103 ASN A N 1
ATOM 821 C CA . ASN A 1 103 ? 9.742 31.719 18.375 1 92.56 103 ASN A CA 1
ATOM 822 C C . ASN A 1 103 ? 10.859 32.75 18.5 1 92.56 103 ASN A C 1
ATOM 824 O O . ASN A 1 103 ? 10.969 33.438 19.516 1 92.56 103 ASN A O 1
ATOM 828 N N . LYS A 1 104 ? 11.617 32.812 17.453 1 93.38 104 LYS A N 1
ATOM 829 C CA . LYS A 1 104 ? 12.68 33.812 17.438 1 93.38 104 LYS A CA 1
ATOM 830 C C . LYS A 1 104 ? 12.117 35.188 17.078 1 93.38 104 LYS A C 1
ATOM 832 O O . LYS A 1 104 ? 12.812 36.219 17.203 1 93.38 104 LYS A O 1
ATOM 837 N N . GLY A 1 105 ? 10.938 35.188 16.578 1 93.12 105 GLY A N 1
ATOM 838 C CA . GLY A 1 105 ? 10.297 36.469 16.203 1 93.12 105 GLY A CA 1
ATOM 839 C C . GLY A 1 105 ? 10.391 36.75 14.727 1 93.12 105 GLY A C 1
ATOM 840 O O . GLY A 1 105 ? 10.047 37.844 14.281 1 93.12 105 GLY A O 1
ATOM 841 N N . VAL A 1 106 ? 10.922 35.844 13.984 1 95.06 106 VAL A N 1
ATOM 842 C CA . VAL A 1 106 ? 11.055 36 12.539 1 95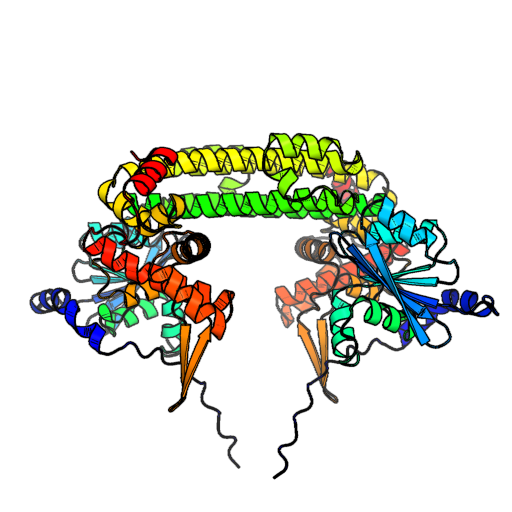.06 106 VAL A CA 1
ATOM 843 C C . VAL A 1 106 ? 9.797 35.531 11.844 1 95.06 106 VAL A C 1
ATOM 845 O O . VAL A 1 106 ? 9.227 34.5 12.219 1 95.06 106 VAL A O 1
ATOM 848 N N . GLN A 1 107 ? 9.391 36.219 10.828 1 94.38 107 GLN A N 1
ATOM 849 C CA . GLN A 1 107 ? 8.211 35.812 10.07 1 94.38 107 GLN A CA 1
ATOM 850 C C . GLN A 1 107 ? 8.492 34.594 9.227 1 94.38 107 GLN A C 1
ATOM 852 O O . GLN A 1 107 ? 9.555 34.469 8.609 1 94.38 107 GLN A O 1
ATOM 857 N N . VAL A 1 108 ? 7.531 33.688 9.297 1 96 108 VAL A N 1
ATOM 858 C CA . VAL A 1 108 ? 7.715 32.469 8.555 1 96 108 VAL A CA 1
ATOM 859 C C . VAL A 1 108 ? 6.418 32.094 7.824 1 96 108 VAL A C 1
ATOM 861 O O . VAL A 1 108 ? 5.328 32.25 8.375 1 96 108 VAL A O 1
ATOM 864 N N . ILE A 1 109 ? 6.574 31.688 6.59 1 93.81 109 ILE A N 1
ATOM 865 C CA . ILE A 1 109 ? 5.461 31.266 5.754 1 93.81 109 ILE A CA 1
ATOM 866 C C . ILE A 1 109 ? 5.672 29.812 5.312 1 93.81 109 ILE A C 1
ATOM 868 O O . ILE A 1 109 ? 6.68 29.5 4.688 1 93.81 109 ILE A O 1
ATOM 872 N N . VAL A 1 110 ? 4.723 28.969 5.695 1 93.19 110 VAL A N 1
ATOM 873 C CA . VAL A 1 110 ? 4.789 27.578 5.262 1 93.19 110 VAL A CA 1
ATOM 874 C C . VAL A 1 110 ? 3.859 27.359 4.066 1 93.19 110 VAL A C 1
ATOM 876 O O . VAL A 1 110 ? 2.676 27.703 4.125 1 93.19 110 VAL A O 1
ATOM 879 N N . LEU A 1 111 ? 4.488 26.812 3.023 1 89.38 111 LEU A N 1
ATOM 880 C CA . LEU A 1 111 ? 3.758 26.672 1.768 1 89.38 111 LEU A CA 1
ATOM 881 C C . LEU A 1 111 ? 3.357 25.219 1.53 1 89.38 111 LEU A C 1
ATOM 883 O O . LEU A 1 111 ? 4.113 24.297 1.857 1 89.38 111 LEU A O 1
ATOM 887 N N . ASN A 1 112 ? 2.232 25 0.896 1 84.31 112 ASN A N 1
ATOM 888 C CA . ASN A 1 112 ? 1.745 23.688 0.528 1 84.31 112 ASN A CA 1
ATOM 889 C C . ASN A 1 112 ? 2.48 23.125 -0.692 1 84.31 112 ASN A C 1
ATOM 891 O O . ASN A 1 112 ? 2.455 23.734 -1.763 1 84.31 112 ASN A O 1
ATOM 895 N N . PRO A 1 113 ? 3.062 21.984 -0.562 1 77.25 113 PRO A N 1
ATOM 896 C CA . PRO A 1 113 ? 3.852 21.422 -1.662 1 77.25 113 PRO A CA 1
ATOM 897 C C . PRO A 1 113 ? 3.014 21.141 -2.904 1 77.25 113 PRO A C 1
ATOM 899 O O . PRO A 1 113 ? 3.477 21.344 -4.027 1 77.25 113 PRO A O 1
ATOM 902 N N . GLY A 1 114 ? 1.868 20.547 -2.746 1 69.62 114 GLY A N 1
ATOM 903 C CA . GLY A 1 114 ? 1.023 20.203 -3.881 1 69.62 114 GLY A CA 1
ATOM 904 C C . GLY A 1 114 ? 0.726 21.391 -4.777 1 69.62 114 GLY A C 1
ATOM 905 O O . GLY A 1 114 ? 0.772 21.281 -6.004 1 69.62 114 GLY A O 1
ATOM 906 N N . ASN A 1 115 ? 0.574 22.531 -4.234 1 66.25 115 ASN A N 1
ATOM 907 C CA . ASN A 1 115 ? 0.192 23.734 -4.969 1 66.25 115 ASN A CA 1
ATOM 908 C C . ASN A 1 115 ? 1.409 24.453 -5.555 1 66.25 115 ASN A C 1
ATOM 910 O O . ASN A 1 115 ? 1.309 25.109 -6.59 1 66.25 115 ASN A O 1
ATOM 914 N N . LEU A 1 116 ? 2.52 24.219 -4.867 1 67.44 116 LEU A N 1
ATOM 915 C CA . LEU A 1 116 ? 3.754 24.859 -5.309 1 67.44 116 LEU A CA 1
ATOM 916 C C . LEU A 1 116 ? 4.215 24.281 -6.645 1 67.44 116 LEU A C 1
ATOM 918 O O . LEU A 1 116 ? 4.75 25.016 -7.488 1 67.44 116 LEU A O 1
ATOM 922 N N . ALA A 1 117 ? 3.938 22.98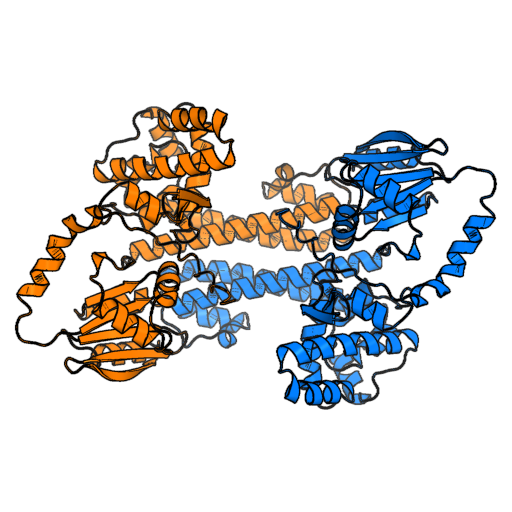4 -6.785 1 64.19 117 ALA A N 1
ATOM 923 C CA . ALA A 1 117 ? 4.352 22.312 -8.016 1 64.19 117 ALA A CA 1
ATOM 924 C C . ALA A 1 117 ? 3.697 22.969 -9.234 1 64.19 117 ALA A C 1
ATOM 926 O O . ALA A 1 117 ? 4.344 23.156 -10.273 1 64.19 117 ALA A O 1
ATOM 927 N N . THR A 1 118 ? 2.512 23.328 -9.055 1 59.91 118 THR A N 1
ATOM 928 C CA . THR A 1 118 ? 1.777 23.953 -10.141 1 59.91 118 THR A CA 1
ATOM 929 C C . THR A 1 118 ? 2.314 25.359 -10.414 1 59.91 118 THR A C 1
ATOM 931 O O . THR A 1 118 ? 2.406 25.781 -11.57 1 59.91 118 THR A O 1
ATOM 934 N N . ILE A 1 119 ? 2.717 25.938 -9.305 1 62.38 119 ILE A N 1
ATOM 935 C CA . ILE A 1 119 ? 3.207 27.312 -9.406 1 62.38 119 ILE A CA 1
ATOM 936 C C . ILE A 1 119 ? 4.602 27.312 -10.023 1 62.38 119 ILE A C 1
ATOM 938 O O . ILE A 1 119 ? 4.922 28.172 -10.844 1 62.38 119 ILE A O 1
ATOM 942 N N . TYR A 1 120 ? 5.336 26.234 -9.609 1 60.84 120 TYR A N 1
ATOM 943 C CA . TYR A 1 120 ? 6.699 26.141 -10.117 1 60.84 120 TYR A CA 1
ATOM 944 C C . TYR A 1 120 ? 6.703 25.969 -11.633 1 60.84 120 TYR A C 1
ATOM 946 O O . TYR A 1 120 ? 7.617 26.438 -12.312 1 60.84 120 TYR A O 1
ATOM 954 N N . GLN A 1 121 ? 5.77 25.094 -12.062 1 54.97 121 GLN A N 1
ATOM 955 C CA . GLN A 1 121 ? 5.688 24.859 -13.5 1 54.97 121 GLN A CA 1
ATOM 956 C C . GLN A 1 121 ? 5.516 26.172 -14.266 1 54.97 121 GLN A C 1
ATOM 958 O O . GLN A 1 121 ? 5.93 26.281 -15.422 1 54.97 121 GLN A O 1
ATOM 963 N N . SER A 1 122 ? 4.98 27.188 -13.547 1 50.84 122 SER A N 1
ATOM 964 C CA . SER A 1 122 ? 4.762 28.484 -14.195 1 50.84 122 SER A CA 1
ATOM 965 C C . SER A 1 122 ? 5.977 29.391 -14.047 1 50.84 122 SER A C 1
ATOM 967 O O . SER A 1 122 ? 6.086 30.406 -14.727 1 50.84 122 SER A O 1
ATOM 969 N N . LEU A 1 123 ? 6.82 29.078 -12.992 1 52.06 123 LEU A N 1
ATOM 970 C CA . LEU A 1 123 ? 7.984 29.938 -12.766 1 52.06 123 LEU A CA 1
ATOM 971 C C . LEU A 1 123 ? 9.07 29.656 -13.797 1 52.06 123 LEU A C 1
ATOM 973 O O . LEU A 1 123 ? 9.102 28.578 -14.398 1 52.06 123 LEU A O 1
ATOM 977 N N . LYS A 1 124 ? 9.812 30.656 -14.141 1 51.03 124 LYS A N 1
ATOM 978 C CA . LYS A 1 124 ? 10.844 30.609 -15.172 1 51.03 124 LYS A CA 1
ATOM 979 C C . LYS A 1 124 ? 11.773 29.422 -14.961 1 51.03 124 LYS A C 1
ATOM 981 O O . LYS A 1 124 ? 12.133 29.094 -13.828 1 51.03 124 LYS A O 1
ATOM 986 N N . LYS A 1 125 ? 12.008 28.672 -15.922 1 52.16 125 LYS A N 1
ATOM 987 C CA . LYS A 1 125 ? 12.844 27.5 -16.141 1 52.16 125 LYS A CA 1
ATOM 988 C C . LYS A 1 125 ? 14.219 27.672 -15.508 1 52.16 125 LYS A C 1
ATOM 990 O O . LYS A 1 125 ? 14.93 26.688 -15.281 1 52.16 125 LYS A O 1
ATOM 995 N N . THR A 1 126 ? 14.539 28.859 -15.102 1 51.84 126 THR A N 1
ATOM 996 C CA . THR A 1 126 ? 15.945 29.125 -14.828 1 51.84 126 THR A CA 1
ATOM 997 C C . THR A 1 126 ? 16.281 28.812 -13.367 1 51.84 126 THR A C 1
ATOM 999 O O . THR A 1 126 ? 17.453 28.703 -13.008 1 51.84 126 THR A O 1
ATOM 1002 N N . ASP A 1 127 ? 15.359 28.844 -12.5 1 56.69 127 ASP A N 1
ATOM 1003 C CA . ASP A 1 127 ? 15.727 28.609 -11.109 1 56.69 127 ASP A CA 1
ATOM 1004 C C . ASP A 1 127 ? 15.75 27.109 -10.789 1 56.69 127 ASP A C 1
ATOM 1006 O O . ASP A 1 127 ? 14.703 26.5 -10.617 1 56.69 127 ASP A O 1
ATOM 1010 N N . LYS A 1 128 ? 16.922 26.641 -10.852 1 64.88 128 LYS A N 1
ATOM 1011 C CA . LYS A 1 128 ? 17.109 25.203 -10.711 1 64.88 128 LYS A CA 1
ATOM 1012 C C . LYS A 1 128 ? 17.031 24.781 -9.242 1 64.88 128 LYS A C 1
ATOM 1014 O O . LYS A 1 128 ? 16.625 23.656 -8.93 1 64.88 128 LYS A O 1
ATOM 1019 N N . GLU A 1 129 ? 17.297 25.938 -8.266 1 82.94 129 GLU A N 1
ATOM 1020 C CA . GLU A 1 129 ? 17.328 25.594 -6.848 1 82.94 129 GLU A CA 1
ATOM 1021 C C . GLU A 1 129 ? 15.953 25.812 -6.203 1 82.94 129 GLU A C 1
ATOM 1023 O O . GLU A 1 129 ? 15.367 26.891 -6.328 1 82.94 129 GLU A O 1
ATOM 1028 N N . ASP A 1 130 ? 15.438 24.844 -5.43 1 86.56 130 ASP A N 1
ATOM 1029 C CA . ASP A 1 130 ? 14.125 24.891 -4.797 1 86.56 130 ASP A CA 1
ATOM 1030 C C . ASP A 1 130 ? 14.062 25.984 -3.74 1 86.56 130 ASP A C 1
ATOM 1032 O O . ASP A 1 130 ? 13.055 26.688 -3.623 1 86.56 130 ASP A O 1
ATOM 1036 N N . SER A 1 131 ? 15.156 26.234 -3.078 1 91.62 131 SER A N 1
ATOM 1037 C CA . SER A 1 131 ? 15.188 27.297 -2.074 1 91.62 131 SER A CA 1
ATOM 1038 C C . SER A 1 131 ? 15.039 28.672 -2.713 1 91.62 131 SER A C 1
ATOM 1040 O O . SER A 1 131 ? 14.344 29.531 -2.18 1 91.62 131 SER A O 1
ATOM 1042 N N . LEU A 1 132 ? 15.641 28.828 -3.791 1 90.38 132 LEU A N 1
ATOM 1043 C CA . LEU A 1 132 ? 15.539 30.109 -4.488 1 90.38 132 LEU A CA 1
ATOM 1044 C C . LEU A 1 132 ? 14.125 30.328 -5.023 1 90.38 132 LEU A C 1
ATOM 1046 O O . LEU A 1 132 ? 13.586 31.438 -4.941 1 90.38 132 LEU A O 1
ATOM 1050 N N . LYS A 1 133 ? 13.578 29.266 -5.52 1 88.12 133 LYS A N 1
ATOM 1051 C CA . LYS A 1 133 ? 12.211 29.359 -6.016 1 88.12 133 LYS A CA 1
ATOM 1052 C C . LYS A 1 133 ? 11.25 29.797 -4.91 1 88.12 133 LYS A C 1
ATOM 1054 O O . LYS A 1 133 ? 10.375 30.625 -5.137 1 88.12 133 LYS A O 1
ATOM 1059 N N . ILE A 1 134 ? 11.453 29.266 -3.746 1 91.38 134 ILE A N 1
ATOM 1060 C CA . ILE A 1 134 ? 10.594 29.578 -2.609 1 91.38 134 ILE A CA 1
ATOM 1061 C C . ILE A 1 134 ? 10.789 31.047 -2.211 1 91.38 134 ILE A C 1
ATOM 1063 O O . ILE A 1 134 ? 9.812 31.766 -1.99 1 91.38 134 ILE A O 1
ATOM 1067 N N . ALA A 1 135 ? 12.039 31.469 -2.207 1 92.19 135 ALA A N 1
ATOM 1068 C CA . ALA A 1 135 ? 12.336 32.844 -1.854 1 92.19 135 ALA A CA 1
ATOM 1069 C C . ALA A 1 135 ? 11.688 33.844 -2.838 1 92.19 135 ALA A C 1
ATOM 1071 O O . ALA A 1 135 ? 11.102 34.844 -2.434 1 92.19 135 ALA A O 1
ATOM 1072 N N . ARG A 1 136 ? 11.766 33.5 -4.027 1 88.75 136 ARG A N 1
ATOM 1073 C CA . ARG A 1 136 ? 11.203 34.344 -5.062 1 88.75 136 ARG A CA 1
ATOM 1074 C C . ARG A 1 136 ? 9.68 34.375 -4.98 1 88.75 136 ARG A C 1
ATOM 1076 O O . ARG A 1 136 ? 9.062 35.438 -5.199 1 88.75 136 ARG A O 1
ATOM 1083 N N . LEU A 1 137 ? 9.18 33.281 -4.715 1 88.25 137 LEU A N 1
ATOM 1084 C CA . LEU A 1 137 ? 7.73 33.156 -4.621 1 88.25 137 LEU A CA 1
ATOM 1085 C C . LEU A 1 137 ? 7.191 34.062 -3.516 1 88.25 137 LEU A C 1
ATOM 1087 O O . LEU A 1 137 ? 6.234 34.812 -3.732 1 88.25 137 LEU A O 1
ATOM 1091 N N . ILE A 1 138 ? 7.816 34.031 -2.359 1 90.75 138 ILE A N 1
ATOM 1092 C CA . ILE A 1 138 ? 7.293 34.812 -1.241 1 90.75 138 ILE A CA 1
ATOM 1093 C C . ILE A 1 138 ? 7.656 36.281 -1.42 1 90.75 138 ILE A C 1
ATOM 1095 O O . ILE A 1 138 ? 7.051 37.156 -0.796 1 90.75 138 ILE A O 1
ATOM 1099 N N . GLN A 1 139 ? 8.617 36.531 -2.252 1 88.44 139 GLN A N 1
ATOM 1100 C CA . GLN A 1 139 ? 8.977 37.906 -2.578 1 88.44 139 GLN A CA 1
ATOM 1101 C C . GLN A 1 139 ? 7.969 38.531 -3.541 1 88.44 139 GLN A C 1
ATOM 1103 O O . GLN A 1 139 ? 7.574 39.688 -3.375 1 88.44 139 GLN A O 1
ATOM 1108 N N . ARG A 1 140 ? 7.566 37.719 -4.477 1 85.81 140 ARG A N 1
ATOM 1109 C CA . ARG A 1 140 ? 6.797 38.25 -5.602 1 85.81 140 ARG A CA 1
ATOM 1110 C C . ARG A 1 140 ? 5.309 38.312 -5.27 1 85.81 140 ARG A C 1
ATOM 1112 O O . ARG A 1 140 ? 4.578 39.156 -5.789 1 85.81 140 ARG A O 1
ATOM 1119 N N . PHE A 1 141 ? 4.859 37.375 -4.488 1 85.69 141 PHE A N 1
ATOM 1120 C CA . PHE A 1 141 ? 3.42 37.281 -4.266 1 85.69 141 PHE A CA 1
ATOM 1121 C C . PHE A 1 141 ? 3.062 37.625 -2.832 1 85.69 141 PHE A C 1
ATOM 1123 O O . PHE A 1 141 ? 3.797 37.312 -1.898 1 85.69 141 PHE A O 1
ATOM 1130 N N . PRO A 1 142 ? 1.975 38.312 -2.754 1 84.81 142 PRO A N 1
ATOM 1131 C CA . PRO A 1 142 ? 1.48 38.531 -1.395 1 84.81 142 PRO A CA 1
ATOM 1132 C C . PRO A 1 142 ? 1.044 37.25 -0.697 1 84.81 142 PRO A C 1
ATOM 1134 O O . PRO A 1 142 ? 0.665 36.281 -1.36 1 84.81 142 PRO A O 1
ATOM 1137 N N . ILE A 1 143 ? 1.159 37.219 0.6 1 82.62 143 ILE A N 1
ATOM 1138 C CA . ILE A 1 143 ? 0.904 36.031 1.42 1 82.62 143 ILE A CA 1
ATOM 1139 C C . ILE A 1 143 ? -0.503 35.5 1.145 1 82.62 143 ILE A C 1
ATOM 1141 O O . ILE A 1 143 ? -0.728 34.281 1.127 1 82.62 143 ILE A O 1
ATOM 1145 N N . GLU A 1 144 ? -1.439 36.344 0.851 1 74.69 144 GLU A N 1
ATOM 1146 C CA . GLU A 1 144 ? -2.84 36 0.643 1 74.69 144 GLU A CA 1
ATOM 1147 C C . GLU A 1 144 ? -3.02 35.188 -0.63 1 74.69 144 GLU A C 1
ATOM 1149 O O . GLU A 1 144 ? -4.004 34.438 -0.772 1 74.69 144 GLU A O 1
ATOM 1154 N N . GLU A 1 145 ? -2.066 35.344 -1.448 1 75.88 145 GLU A N 1
ATOM 1155 C CA . GLU A 1 145 ? -2.16 34.625 -2.727 1 75.88 145 GLU A CA 1
ATOM 1156 C C . GLU A 1 145 ? -1.34 33.344 -2.717 1 75.88 145 GLU A C 1
ATOM 1158 O O . GLU A 1 145 ? -1.395 32.562 -3.664 1 75.88 145 GLU A O 1
ATOM 1163 N N . LEU A 1 146 ? -0.66 33.188 -1.693 1 82 146 LEU A N 1
ATOM 1164 C CA . LEU A 1 146 ? 0.181 32 -1.594 1 82 146 LEU A CA 1
ATOM 1165 C C . LEU A 1 146 ? -0.576 30.859 -0.935 1 82 146 LEU A C 1
ATOM 1167 O O . LEU A 1 146 ? -1.425 31.078 -0.069 1 82 146 LEU A O 1
ATOM 1171 N N . PRO A 1 147 ? -0.383 29.656 -1.404 1 80.56 147 PRO A N 1
ATOM 1172 C CA . PRO A 1 147 ? -0.978 28.5 -0.729 1 80.56 147 PRO A CA 1
ATOM 1173 C C . PRO A 1 147 ? -0.33 28.219 0.623 1 80.56 147 PRO A C 1
ATOM 1175 O O . PRO A 1 147 ? 0.453 27.266 0.745 1 80.56 147 PRO A O 1
ATOM 1178 N N . THR A 1 148 ? -0.698 28.938 1.589 1 84.75 148 THR A N 1
ATOM 1179 C CA . THR A 1 148 ? -0.065 28.859 2.9 1 84.75 148 THR A CA 1
ATOM 1180 C C . THR A 1 148 ? -0.714 27.766 3.744 1 84.75 148 THR A C 1
ATOM 1182 O O . THR A 1 148 ? -1.894 27.453 3.566 1 84.75 148 THR A O 1
ATOM 1185 N N . VAL A 1 149 ? 0.073 27.156 4.535 1 85.75 149 VAL A N 1
ATOM 1186 C CA . VAL A 1 149 ? -0.372 26.172 5.52 1 85.75 149 VAL A CA 1
ATOM 1187 C C . VAL A 1 149 ? -0.159 26.719 6.93 1 85.75 149 VAL A C 1
ATOM 1189 O O . VAL A 1 149 ? 0.934 27.188 7.266 1 85.75 149 VAL A O 1
ATOM 1192 N N . PRO A 1 150 ? -1.242 26.766 7.641 1 85.88 150 PRO A N 1
ATOM 1193 C CA . PRO A 1 150 ? -1.048 27.25 9.008 1 85.88 150 PRO A CA 1
ATOM 1194 C C . PRO A 1 150 ? -0.101 26.375 9.82 1 85.88 150 PRO A C 1
ATOM 1196 O O . PRO A 1 150 ? -0.113 25.156 9.672 1 85.88 150 PRO A O 1
ATOM 1199 N N . ILE A 1 151 ? 0.661 26.969 10.695 1 90.44 151 ILE A N 1
ATOM 1200 C CA . ILE A 1 151 ? 1.551 26.25 11.594 1 90.44 151 ILE A CA 1
ATOM 1201 C C . ILE A 1 151 ? 0.767 25.75 12.805 1 90.44 151 ILE A C 1
ATOM 1203 O O . ILE A 1 151 ? 0.264 26.547 13.594 1 90.44 151 ILE A O 1
ATOM 1207 N N . PRO A 1 152 ? 0.687 24.484 12.93 1 91.19 152 PRO A N 1
ATOM 1208 C CA . PRO A 1 152 ? -0.077 23.953 14.062 1 91.19 152 PRO A CA 1
ATOM 1209 C C . PRO A 1 152 ? 0.65 24.125 15.398 1 91.19 152 PRO A C 1
ATOM 1211 O O . PRO A 1 152 ? 1.883 24.156 15.43 1 91.19 152 PRO A O 1
ATOM 1214 N N . ASN A 1 153 ? -0.123 24.312 16.484 1 90.38 153 ASN A N 1
ATOM 1215 C CA . ASN A 1 153 ? 0.481 24.234 17.797 1 90.38 153 ASN A CA 1
ATOM 1216 C C . ASN A 1 153 ? 0.756 22.781 18.203 1 90.38 153 ASN A C 1
ATOM 1218 O O . ASN A 1 153 ? 0.455 21.859 17.453 1 90.38 153 ASN A O 1
ATOM 1222 N N . ASP A 1 154 ? 1.333 22.547 19.328 1 89.5 154 ASP A N 1
ATOM 1223 C CA . ASP A 1 154 ? 1.772 21.219 19.734 1 89.5 154 ASP A CA 1
ATOM 1224 C C . ASP A 1 154 ? 0.584 20.281 19.891 1 89.5 154 ASP A C 1
ATOM 1226 O O . ASP A 1 154 ? 0.653 19.109 19.484 1 89.5 154 ASP A O 1
ATOM 1230 N N . GLU A 1 155 ? -0.48 20.797 20.453 1 93.06 155 GLU A N 1
ATOM 1231 C CA . GLU A 1 155 ? -1.67 19.984 20.625 1 93.06 155 GLU A CA 1
ATOM 1232 C C . GLU A 1 155 ? -2.271 19.562 19.281 1 93.06 155 GLU A C 1
ATOM 1234 O O . GLU A 1 155 ? -2.652 18.406 19.094 1 93.06 155 GLU A O 1
ATOM 1239 N N . GLU A 1 156 ? -2.35 20.5 18.391 1 93.19 156 GLU A N 1
ATOM 1240 C CA . GLU A 1 156 ? -2.861 20.219 17.062 1 93.19 156 GLU A CA 1
ATOM 1241 C C . GLU A 1 156 ? -1.991 19.188 16.344 1 93.19 156 GLU A C 1
ATOM 1243 O O . GLU A 1 156 ? -2.506 18.281 15.703 1 93.19 156 GLU A O 1
ATOM 1248 N N . GLU A 1 157 ? -0.739 19.359 16.469 1 92.5 157 GLU A N 1
ATOM 1249 C CA . GLU A 1 157 ? 0.194 18.422 15.852 1 92.5 157 GLU A CA 1
ATOM 1250 C C . GLU A 1 157 ? 0.014 17.016 16.406 1 92.5 157 GLU A C 1
ATOM 1252 O O . GLU A 1 157 ? 0.038 16.031 15.648 1 92.5 157 GLU A O 1
ATOM 1257 N N . ASP A 1 158 ? -0.109 16.938 17.688 1 94.81 158 ASP A N 1
ATOM 1258 C CA . ASP A 1 158 ? -0.322 15.641 18.328 1 94.81 158 ASP A CA 1
ATOM 1259 C C . ASP A 1 158 ? -1.618 15 17.844 1 94.81 158 ASP A C 1
ATOM 1261 O O . ASP A 1 158 ? -1.652 13.805 17.547 1 94.81 158 ASP A O 1
ATOM 1265 N N . ASN A 1 159 ? -2.658 15.82 17.75 1 96.62 159 ASN A N 1
ATOM 1266 C CA . ASN A 1 159 ? -3.938 15.32 17.266 1 96.62 159 ASN A CA 1
ATOM 1267 C C . ASN A 1 159 ? -3.84 14.859 15.812 1 96.62 159 ASN A C 1
ATOM 1269 O O . ASN A 1 159 ? -4.43 13.852 15.43 1 96.62 159 ASN A O 1
ATOM 1273 N N . ARG A 1 160 ? -3.123 15.617 15.016 1 95 160 ARG A N 1
ATOM 1274 C CA . ARG A 1 160 ? -2.92 15.242 13.625 1 95 160 ARG A CA 1
ATOM 1275 C C . ARG A 1 160 ? -2.17 13.922 13.516 1 95 160 ARG A C 1
ATOM 1277 O O . ARG A 1 160 ? -2.5 13.078 12.68 1 95 160 ARG A O 1
ATOM 1284 N N . ARG A 1 161 ? -1.195 13.773 14.344 1 94.81 161 ARG A N 1
ATOM 1285 C CA . ARG A 1 161 ? -0.447 12.523 14.367 1 94.81 161 ARG A CA 1
ATOM 1286 C C . ARG A 1 161 ? -1.347 11.359 14.766 1 94.81 161 ARG A C 1
ATOM 1288 O O . ARG A 1 161 ? -1.239 10.266 14.195 1 94.81 161 ARG A O 1
ATOM 1295 N N . LEU A 1 162 ? -2.213 11.617 15.688 1 97 162 LEU A N 1
ATOM 1296 C CA . LEU A 1 162 ? -3.166 10.594 16.109 1 97 162 LEU A CA 1
ATOM 1297 C C . LEU A 1 162 ? -4.082 10.195 14.961 1 97 162 LEU A C 1
ATOM 1299 O O . LEU A 1 162 ? -4.383 9.016 14.781 1 97 162 LEU A O 1
ATOM 1303 N N . CYS A 1 163 ? -4.512 11.188 14.18 1 97 163 CYS A N 1
ATOM 1304 C CA . CYS A 1 163 ? -5.324 10.922 12.992 1 97 163 CYS A CA 1
ATOM 1305 C C . CYS A 1 163 ? -4.586 10 12.023 1 97 163 CYS A C 1
ATOM 1307 O O . CYS A 1 163 ? -5.145 9.008 11.562 1 97 163 CYS A O 1
ATOM 1309 N N . THR A 1 164 ? -3.377 10.336 11.789 1 95.81 164 THR A N 1
ATOM 1310 C CA . THR A 1 164 ? -2.561 9.586 10.844 1 95.81 164 THR A CA 1
ATOM 1311 C C . THR A 1 164 ? -2.316 8.164 11.344 1 95.81 164 THR A C 1
ATOM 1313 O O . THR A 1 164 ? -2.402 7.207 10.578 1 95.81 164 THR A O 1
ATOM 1316 N N . GLU A 1 165 ? -1.993 8.078 12.594 1 97.38 165 GLU A N 1
ATOM 1317 C CA . GLU A 1 165 ? -1.746 6.762 13.172 1 97.38 165 GLU A CA 1
ATOM 1318 C C . GLU A 1 165 ? -2.988 5.883 13.094 1 97.38 165 GLU A C 1
ATOM 1320 O O . GLU A 1 165 ? -2.9 4.707 12.719 1 97.38 165 GLU A O 1
ATOM 1325 N N . GLN A 1 166 ? -4.121 6.469 13.477 1 98.06 166 GLN A N 1
ATOM 1326 C CA . GLN A 1 166 ? -5.379 5.734 13.398 1 98.06 166 GLN A CA 1
ATOM 1327 C C . GLN A 1 166 ? -5.629 5.223 11.984 1 98.06 166 GLN A C 1
ATOM 1329 O O . GLN A 1 166 ? -6.016 4.066 11.797 1 98.06 166 GLN A O 1
ATOM 1334 N N . GLU A 1 167 ? -5.41 6.035 11.023 1 97.44 167 GLU A N 1
ATOM 1335 C CA . GLU A 1 167 ? -5.598 5.66 9.625 1 97.44 167 GLU A CA 1
ATOM 1336 C C . GLU A 1 167 ? -4.668 4.52 9.234 1 97.44 167 GLU A C 1
ATOM 1338 O O . GLU A 1 167 ? -5.09 3.568 8.57 1 97.44 167 GLU A O 1
ATOM 1343 N N . ASN A 1 168 ? -3.418 4.617 9.617 1 97.25 168 ASN A N 1
ATOM 1344 C CA . ASN A 1 168 ? -2.418 3.615 9.266 1 97.25 168 ASN A CA 1
ATOM 1345 C C . ASN A 1 168 ? -2.781 2.242 9.82 1 97.25 168 ASN A C 1
ATOM 1347 O O . ASN A 1 168 ? -2.73 1.243 9.102 1 97.25 168 ASN A O 1
ATOM 1351 N N . TRP A 1 169 ? -3.139 2.199 11.102 1 98.25 169 TRP A N 1
ATOM 1352 C CA . TRP A 1 169 ? -3.465 0.92 11.719 1 98.25 169 TRP A CA 1
ATOM 1353 C C . TRP A 1 169 ? -4.762 0.355 11.148 1 98.25 169 TRP A C 1
ATOM 1355 O O . TRP A 1 169 ? -4.898 -0.86 10.992 1 98.25 169 TRP A O 1
ATOM 1365 N N . THR A 1 170 ? -5.734 1.239 10.828 1 97.56 170 THR A N 1
ATOM 1366 C CA . THR A 1 170 ? -6.969 0.783 10.203 1 97.56 170 THR A CA 1
ATOM 1367 C C . THR A 1 170 ? -6.688 0.141 8.852 1 97.56 170 THR A C 1
ATOM 1369 O O . THR A 1 170 ? -7.254 -0.905 8.523 1 97.56 170 THR A O 1
ATOM 1372 N N . LYS A 1 171 ? -5.824 0.762 8.125 1 97.25 171 LYS A N 1
ATOM 1373 C CA . LYS A 1 171 ? -5.418 0.206 6.836 1 97.25 171 LYS A CA 1
ATOM 1374 C C . LYS A 1 171 ? -4.754 -1.156 7.008 1 97.25 171 LYS A C 1
ATOM 1376 O O . LYS A 1 171 ? -5.043 -2.094 6.262 1 97.25 171 LYS A O 1
ATOM 1381 N N . GLN A 1 172 ? -3.904 -1.247 7.953 1 97.38 172 GLN A N 1
ATOM 1382 C CA . GLN A 1 172 ? -3.223 -2.512 8.211 1 97.38 172 GLN A CA 1
ATOM 1383 C C . GLN A 1 172 ? -4.211 -3.596 8.633 1 97.38 172 GLN A C 1
ATOM 1385 O O . GLN A 1 172 ? -4.082 -4.754 8.227 1 97.38 172 GLN A O 1
ATOM 1390 N N . LEU A 1 173 ? -5.16 -3.199 9.445 1 97 173 LEU A N 1
ATOM 1391 C CA . LEU A 1 173 ? -6.191 -4.137 9.883 1 97 173 LEU A CA 1
ATOM 1392 C C . LEU A 1 173 ? -6.965 -4.688 8.688 1 97 173 LEU A C 1
ATOM 1394 O O . LEU A 1 173 ? -7.148 -5.902 8.57 1 97 173 LEU A O 1
ATOM 1398 N N . THR A 1 174 ? -7.336 -3.781 7.84 1 96.44 174 THR A N 1
ATOM 1399 C CA . THR A 1 174 ? -8.094 -4.18 6.656 1 96.44 174 THR A CA 1
ATOM 1400 C C . THR A 1 174 ? -7.254 -5.082 5.762 1 96.44 174 THR A C 1
ATOM 1402 O O . THR A 1 174 ? -7.734 -6.117 5.289 1 96.44 174 THR A O 1
ATOM 1405 N N . GLN A 1 175 ? -6.02 -4.738 5.547 1 96.75 175 GLN A N 1
ATOM 1406 C CA . GLN A 1 175 ? -5.125 -5.543 4.727 1 96.75 175 GLN A CA 1
ATOM 1407 C C . GLN A 1 175 ? -4.934 -6.938 5.324 1 96.75 175 GLN A C 1
ATOM 1409 O O . GLN A 1 175 ? -4.934 -7.934 4.598 1 96.75 175 GLN A O 1
ATOM 1414 N N . GLY A 1 176 ? -4.711 -6.977 6.645 1 96.62 176 GLY A N 1
ATOM 1415 C CA . GLY A 1 176 ? -4.562 -8.258 7.32 1 96.62 176 GLY A CA 1
ATOM 1416 C C . GLY A 1 176 ? -5.793 -9.141 7.203 1 96.62 176 GLY A C 1
ATOM 1417 O O . GLY A 1 176 ? -5.676 -10.336 6.945 1 96.62 176 GLY A O 1
ATOM 1418 N N . LYS A 1 177 ? -6.945 -8.547 7.336 1 96.75 177 LYS A N 1
ATOM 1419 C CA . LYS A 1 177 ? -8.188 -9.305 7.207 1 96.75 177 LYS A CA 1
ATOM 1420 C C . LYS A 1 177 ? -8.375 -9.82 5.785 1 96.75 177 LYS A C 1
ATOM 1422 O O . LYS A 1 177 ? -8.828 -10.953 5.586 1 96.75 177 LYS A O 1
ATOM 1427 N N . ASN A 1 178 ? -8.016 -8.984 4.875 1 95.5 178 ASN A N 1
ATOM 1428 C CA . ASN A 1 178 ? -8.102 -9.414 3.482 1 95.5 178 ASN A CA 1
ATOM 1429 C C . ASN A 1 178 ? -7.16 -10.586 3.201 1 95.5 178 ASN A C 1
ATOM 1431 O O . ASN A 1 178 ? -7.523 -11.523 2.486 1 95.5 178 ASN A O 1
ATOM 1435 N N . ARG A 1 179 ? -6 -10.5 3.713 1 95.94 179 ARG A N 1
ATOM 1436 C CA . ARG A 1 179 ? -5.047 -11.594 3.545 1 95.94 179 ARG A CA 1
ATOM 1437 C C . ARG A 1 179 ? -5.57 -12.875 4.168 1 95.94 179 ARG A C 1
ATOM 1439 O O . ARG A 1 179 ? -5.465 -13.953 3.572 1 95.94 179 ARG A O 1
ATOM 1446 N N . LEU A 1 180 ? -6.102 -12.734 5.352 1 96.75 180 LEU A N 1
ATOM 1447 C CA . LEU A 1 180 ? -6.68 -13.891 6.027 1 96.75 180 LEU A CA 1
ATOM 1448 C C . LEU A 1 180 ? -7.832 -14.469 5.219 1 96.75 180 LEU A C 1
ATOM 1450 O O . LEU A 1 180 ? -7.91 -15.688 5.023 1 96.75 180 LEU A O 1
ATOM 1454 N N . HIS A 1 181 ? -8.656 -13.578 4.734 1 95.75 181 HIS A N 1
ATOM 1455 C CA . HIS A 1 181 ? -9.797 -14.008 3.934 1 95.75 181 HIS A CA 1
ATOM 1456 C C . HIS A 1 181 ? -9.344 -14.742 2.676 1 95.75 181 HIS A C 1
ATOM 1458 O O . HIS A 1 181 ? -9.961 -15.727 2.268 1 95.75 181 HIS A O 1
ATOM 1464 N N . SER A 1 182 ? -8.297 -14.289 2.102 1 93.25 182 SER A N 1
ATOM 1465 C CA . SER A 1 182 ? -7.777 -14.891 0.883 1 93.25 182 SER A CA 1
ATOM 1466 C C . SER A 1 182 ? -7.375 -16.344 1.118 1 93.25 182 SER A C 1
ATOM 1468 O O . SER A 1 182 ? -7.523 -17.188 0.23 1 93.25 182 SER A O 1
ATOM 1470 N N . LEU A 1 183 ? -6.855 -16.688 2.252 1 94.44 183 LEU A N 1
ATOM 1471 C CA . LEU A 1 183 ? -6.48 -18.062 2.574 1 94.44 183 LEU A CA 1
ATOM 1472 C C . LEU A 1 183 ? -7.703 -18.984 2.557 1 94.44 183 LEU A C 1
ATOM 1474 O O . LEU A 1 183 ? -7.629 -20.109 2.07 1 94.44 183 LEU A O 1
ATOM 1478 N N . PHE A 1 184 ? -8.805 -18.422 3.074 1 93.44 184 PHE A N 1
ATOM 1479 C CA . PHE A 1 184 ? -10.031 -19.219 3.068 1 93.44 184 PHE A CA 1
ATOM 1480 C C . PHE A 1 184 ? -10.5 -19.469 1.642 1 93.44 184 PHE A C 1
ATOM 1482 O O . PHE A 1 184 ? -10.906 -20.578 1.306 1 93.44 184 PHE A O 1
ATOM 1489 N N . THR A 1 185 ? -10.422 -18.422 0.858 1 89.31 185 THR A N 1
ATOM 1490 C CA . THR A 1 185 ? -10.82 -18.562 -0.538 1 89.31 185 THR A CA 1
ATOM 1491 C C . THR A 1 185 ? -9.945 -19.594 -1.253 1 89.31 185 THR A C 1
ATOM 1493 O O . THR A 1 185 ? -10.453 -20.438 -1.992 1 89.31 185 THR A O 1
ATOM 1496 N N . GLN A 1 186 ? -8.664 -19.609 -1.049 1 87.88 186 GLN A N 1
ATOM 1497 C CA . GLN A 1 186 ? -7.73 -20.547 -1.665 1 87.88 186 GLN A CA 1
ATOM 1498 C C . GLN A 1 186 ? -8 -21.984 -1.198 1 87.88 186 GLN A C 1
ATOM 1500 O O . GLN A 1 186 ? -7.801 -22.938 -1.953 1 87.88 186 GLN A O 1
ATOM 1505 N N . ALA A 1 187 ? -8.453 -22.094 0.036 1 90 187 ALA A N 1
ATOM 1506 C CA . ALA A 1 187 ? -8.734 -23.391 0.619 1 90 187 ALA A CA 1
ATOM 1507 C C . ALA A 1 187 ? -10.102 -23.906 0.184 1 90 187 ALA A C 1
ATOM 1509 O O . ALA A 1 187 ? -10.484 -25.031 0.513 1 90 187 ALA A O 1
ATOM 1510 N N . GLY A 1 188 ? -10.875 -23.047 -0.519 1 86.44 188 GLY A N 1
ATOM 1511 C CA . GLY A 1 188 ? -12.203 -23.438 -0.971 1 86.44 188 GLY A CA 1
ATOM 1512 C C . GLY A 1 188 ? -13.281 -23.203 0.065 1 86.44 188 GLY A C 1
ATOM 1513 O O . GLY A 1 188 ? -14.398 -23.703 -0.07 1 86.44 188 GLY A O 1
ATOM 1514 N N . LEU A 1 189 ? -12.961 -22.531 1.173 1 90.81 189 LEU A N 1
ATOM 1515 C CA . LEU A 1 189 ? -13.922 -22.219 2.223 1 90.81 189 LEU A CA 1
ATOM 1516 C C . LEU A 1 189 ? -14.562 -20.859 1.977 1 90.81 189 LEU A C 1
ATOM 1518 O O . LEU A 1 189 ? -14.453 -19.953 2.811 1 90.81 189 LEU A O 1
ATOM 1522 N N . THR A 1 190 ? -15.305 -20.75 0.948 1 88.75 190 THR A N 1
ATOM 1523 C CA . THR A 1 190 ? -15.836 -19.469 0.473 1 88.75 190 THR A CA 1
ATOM 1524 C C . THR A 1 190 ? -17.031 -19.031 1.303 1 88.75 190 THR A C 1
ATOM 1526 O O . THR A 1 190 ? -17.484 -17.891 1.207 1 88.75 190 THR A O 1
ATOM 1529 N N . GLN A 1 191 ? -17.562 -19.969 2.143 1 88.12 191 GLN A N 1
ATOM 1530 C CA . GLN A 1 191 ? -18.656 -19.609 3.037 1 88.12 191 GLN A CA 1
ATOM 1531 C C . GLN A 1 191 ? -18.172 -18.656 4.133 1 88.12 191 GLN A C 1
ATOM 1533 O O . GLN A 1 191 ? -18.984 -18 4.789 1 88.12 191 GLN A O 1
ATOM 1538 N N . ILE A 1 192 ? -16.891 -18.734 4.379 1 91.12 192 ILE A N 1
ATOM 1539 C CA . ILE A 1 192 ? -16.312 -17.797 5.344 1 91.12 192 ILE A CA 1
ATOM 1540 C C . ILE A 1 192 ? -16.156 -16.422 4.703 1 91.12 192 ILE A C 1
ATOM 1542 O O . ILE A 1 192 ? -15.352 -16.25 3.779 1 91.12 192 ILE A O 1
ATOM 1546 N N . THR A 1 193 ? -16.891 -15.516 5.133 1 89.69 193 THR A N 1
ATOM 1547 C CA . THR A 1 193 ? -16.859 -14.164 4.582 1 89.69 193 THR A CA 1
ATOM 1548 C C . THR A 1 193 ? -16.219 -13.195 5.566 1 89.69 193 THR A C 1
ATOM 1550 O O . THR A 1 193 ? -15.789 -13.594 6.652 1 89.69 193 THR A O 1
ATOM 1553 N N . LYS A 1 194 ? -16.141 -11.945 5.168 1 88.81 194 LYS A N 1
ATOM 1554 C CA . LYS A 1 194 ? -15.523 -10.914 6 1 88.81 194 LYS A CA 1
ATOM 1555 C C . LYS A 1 194 ? -16.281 -10.742 7.312 1 88.81 194 LYS A C 1
ATOM 1557 O O . LYS A 1 194 ? -15.688 -10.367 8.328 1 88.81 194 LYS A O 1
ATOM 1562 N N . LYS A 1 195 ? -17.547 -11.055 7.309 1 88.94 195 LYS A N 1
ATOM 1563 C CA . LYS A 1 195 ? -18.375 -10.969 8.516 1 88.94 195 LYS A CA 1
ATOM 1564 C C . LYS A 1 195 ? -17.875 -11.938 9.586 1 88.94 195 LYS A C 1
ATOM 1566 O O . LYS A 1 195 ? -17.922 -11.625 10.773 1 88.94 195 LYS A O 1
ATOM 1571 N N . HIS A 1 196 ? -17.344 -13.047 9.141 1 91.56 196 HIS A N 1
ATOM 1572 C CA . HIS A 1 196 ? -16.859 -14.078 10.055 1 91.56 196 HIS A CA 1
ATOM 1573 C C . HIS A 1 196 ? -15.477 -13.734 10.594 1 91.56 196 HIS A C 1
ATOM 1575 O O . HIS A 1 196 ? -14.977 -14.406 11.5 1 91.56 196 HIS A O 1
ATOM 1581 N N . LEU A 1 197 ? -14.898 -12.727 10.031 1 93.38 197 LEU A N 1
ATOM 1582 C CA . LEU A 1 197 ? -13.523 -12.391 10.406 1 93.38 197 LEU A CA 1
ATOM 1583 C C . LEU A 1 197 ? -13.477 -11.047 11.133 1 93.38 197 LEU A C 1
ATOM 1585 O O . LEU A 1 197 ? -12.398 -10.461 11.289 1 93.38 197 LEU A O 1
ATOM 1589 N N . ARG A 1 198 ? -14.625 -10.578 11.578 1 91.56 198 ARG A N 1
ATOM 1590 C CA . ARG A 1 198 ? -14.727 -9.234 12.141 1 91.56 198 ARG A CA 1
ATOM 1591 C C . ARG A 1 198 ? -14.094 -9.172 13.523 1 91.56 198 ARG A C 1
ATOM 1593 O O . ARG A 1 198 ? -13.297 -8.273 13.812 1 91.56 198 ARG A O 1
ATOM 1600 N N . THR A 1 199 ? -14.398 -10.164 14.406 1 92.62 199 THR A N 1
ATOM 1601 C CA . THR A 1 199 ? -13.922 -10.148 15.789 1 92.62 199 THR A CA 1
ATOM 1602 C C . THR A 1 199 ? -12.805 -11.164 15.984 1 92.62 199 THR A C 1
ATOM 1604 O O . THR A 1 199 ? -12.688 -12.125 15.219 1 92.62 199 THR A O 1
ATOM 1607 N N . LYS A 1 200 ? -12.062 -10.891 17.031 1 93.12 200 LYS A N 1
ATOM 1608 C CA . LYS A 1 200 ? -10.969 -11.805 17.359 1 93.12 200 LYS A CA 1
ATOM 1609 C C . LYS A 1 200 ? -11.484 -13.219 17.578 1 93.12 200 LYS A C 1
ATOM 1611 O O . LYS A 1 200 ? -10.922 -14.18 17.031 1 93.12 200 LYS A O 1
ATOM 1616 N N . ALA A 1 201 ? -12.516 -13.336 18.312 1 93.5 201 ALA A N 1
ATOM 1617 C CA . ALA A 1 201 ? -13.078 -14.648 18.625 1 93.5 201 ALA A CA 1
ATOM 1618 C C . ALA A 1 201 ? -13.531 -15.375 17.375 1 93.5 201 ALA A C 1
ATOM 1620 O O . ALA A 1 201 ? -13.234 -16.562 17.188 1 93.5 201 ALA A O 1
ATOM 1621 N N . ASN A 1 202 ? -14.211 -14.719 16.453 1 94.5 202 ASN A N 1
ATOM 1622 C CA . ASN A 1 202 ? -14.695 -15.305 15.219 1 94.5 202 ASN A CA 1
ATOM 1623 C C . ASN A 1 202 ? -13.547 -15.711 14.305 1 94.5 202 ASN A C 1
ATOM 1625 O O . ASN A 1 202 ? -13.617 -16.734 13.625 1 94.5 202 ASN A O 1
ATOM 1629 N N . ARG A 1 203 ? -12.5 -14.938 14.297 1 95.56 203 ARG A N 1
ATOM 1630 C CA . ARG A 1 203 ? -11.336 -15.258 13.477 1 95.56 203 ARG A CA 1
ATOM 1631 C C . ARG A 1 203 ? -10.672 -16.547 13.938 1 95.56 203 ARG A C 1
ATOM 1633 O O . ARG A 1 203 ? -10.305 -17.391 13.117 1 95.56 203 ARG A O 1
ATOM 1640 N N . GLU A 1 204 ? -10.562 -16.672 15.242 1 94.94 204 GLU A N 1
ATOM 1641 C CA . GLU A 1 204 ? -9.93 -17.875 15.797 1 94.94 204 GLU A CA 1
ATOM 1642 C C . GLU A 1 204 ? -10.734 -19.125 15.461 1 94.94 204 GLU A C 1
ATOM 1644 O O . GLU A 1 204 ? -10.164 -20.156 15.094 1 94.94 204 GLU A O 1
ATOM 1649 N N . ILE A 1 205 ? -12.023 -19 15.484 1 94.94 205 ILE A N 1
ATOM 1650 C CA . ILE A 1 205 ? -12.906 -20.109 15.156 1 94.94 205 ILE A CA 1
ATOM 1651 C C . ILE A 1 205 ? -12.773 -20.453 13.672 1 94.94 205 ILE A C 1
ATOM 1653 O O . ILE A 1 205 ? -12.664 -21.625 13.305 1 94.94 205 ILE A O 1
ATOM 1657 N N . SER A 1 206 ? -12.781 -19.422 12.891 1 95.62 206 SER A N 1
ATOM 1658 C CA . SER A 1 206 ? -12.688 -19.625 11.453 1 95.62 206 SER A CA 1
ATOM 1659 C C . SER A 1 206 ? -11.352 -20.25 11.07 1 95.62 206 SER A C 1
ATOM 1661 O O . SER A 1 206 ? -11.297 -21.156 10.234 1 95.62 206 SER A O 1
ATOM 1663 N N . VAL A 1 207 ? -10.242 -19.828 11.672 1 96.19 207 VAL A N 1
ATOM 1664 C CA . VAL A 1 207 ? -8.898 -20.281 11.336 1 96.19 207 VAL A CA 1
ATOM 1665 C C . VAL A 1 207 ? -8.766 -21.766 11.672 1 96.19 207 VAL A C 1
ATOM 1667 O O . VAL A 1 207 ? -8.062 -22.516 10.977 1 96.19 207 VAL A O 1
ATOM 1670 N N . ALA A 1 208 ? -9.492 -22.25 12.664 1 95.19 208 ALA A N 1
ATOM 1671 C CA . ALA A 1 208 ? -9.461 -23.656 13.062 1 95.19 208 ALA A CA 1
ATOM 1672 C C . ALA A 1 208 ? -10.047 -24.547 11.969 1 95.19 208 ALA A C 1
ATOM 1674 O O . ALA A 1 208 ? -9.781 -25.75 11.93 1 95.19 208 ALA A O 1
ATOM 1675 N N . LEU A 1 209 ? -10.797 -23.984 11.055 1 94.94 209 LEU A N 1
ATOM 1676 C CA . LEU A 1 209 ? -11.438 -24.75 9.984 1 94.94 209 LEU A CA 1
ATOM 1677 C C . LEU A 1 209 ? -10.484 -24.922 8.805 1 94.94 209 LEU A C 1
ATOM 1679 O O . LEU A 1 209 ? -10.734 -25.734 7.918 1 94.94 209 LEU A O 1
ATOM 1683 N N . LEU A 1 210 ? -9.406 -24.188 8.766 1 95.88 210 LEU A N 1
ATOM 1684 C CA . LEU A 1 210 ? -8.477 -24.234 7.641 1 95.88 210 LEU A CA 1
ATOM 1685 C C . LEU A 1 210 ? -7.684 -25.547 7.641 1 95.88 210 LEU A C 1
ATOM 1687 O O . LEU A 1 210 ? -7.281 -26.031 8.695 1 95.88 210 LEU A O 1
ATOM 1691 N N . PRO A 1 211 ? -7.449 -26.062 6.434 1 94.25 211 PRO A N 1
ATOM 1692 C CA . PRO A 1 211 ? -6.531 -27.203 6.352 1 94.25 211 PRO A CA 1
ATOM 1693 C C . PRO A 1 211 ? -5.148 -26.891 6.918 1 94.25 211 PRO A C 1
ATOM 1695 O O . PRO A 1 211 ? -4.75 -25.719 6.969 1 94.25 211 PRO A O 1
ATOM 1698 N N . SER A 1 212 ? -4.422 -27.906 7.293 1 94.56 212 SER A N 1
ATOM 1699 C CA . SER A 1 212 ? -3.148 -27.781 7.996 1 94.56 212 SER A CA 1
ATOM 1700 C C . SER A 1 212 ? -2.146 -26.969 7.191 1 94.56 212 SER A C 1
ATOM 1702 O O . SER A 1 212 ? -1.362 -26.203 7.758 1 94.56 212 SER A O 1
ATOM 1704 N N . ARG A 1 213 ? -2.195 -27.047 5.918 1 93.19 213 ARG A N 1
ATOM 1705 C CA . ARG A 1 213 ? -1.188 -26.406 5.078 1 93.19 213 ARG A CA 1
ATOM 1706 C C . ARG A 1 213 ? -1.318 -24.875 5.125 1 93.19 213 ARG A C 1
ATOM 1708 O O . ARG A 1 213 ? -0.385 -24.156 4.766 1 93.19 213 ARG A O 1
ATOM 1715 N N . TYR A 1 214 ? -2.486 -24.375 5.629 1 95.75 214 TYR A N 1
ATOM 1716 C CA . TYR A 1 214 ? -2.717 -22.938 5.668 1 95.75 214 TYR A CA 1
ATOM 1717 C C . TYR A 1 214 ? -2.584 -22.406 7.09 1 95.75 214 TYR A C 1
ATOM 1719 O O . TYR A 1 214 ? -2.561 -21.188 7.305 1 95.75 214 TYR A O 1
ATOM 1727 N N . GLN A 1 215 ? -2.498 -23.266 8.086 1 96.12 215 GLN A N 1
ATOM 1728 C CA . GLN A 1 215 ? -2.68 -22.906 9.492 1 96.12 215 GLN A CA 1
ATOM 1729 C C . GLN A 1 215 ? -1.541 -22.016 9.984 1 96.12 215 GLN A C 1
ATOM 1731 O O . GLN A 1 215 ? -1.777 -21.016 10.664 1 96.12 215 GLN A O 1
ATOM 1736 N N . LYS A 1 216 ? -0.333 -22.344 9.609 1 96.31 216 LYS A N 1
ATOM 1737 C CA . LYS A 1 216 ? 0.81 -21.578 10.094 1 96.31 216 LYS A CA 1
ATOM 1738 C C . LYS A 1 216 ? 0.721 -20.125 9.633 1 96.31 216 LYS A C 1
ATOM 1740 O O . LYS A 1 216 ? 0.896 -19.203 10.43 1 96.31 216 LYS A O 1
ATOM 1745 N N . GLU A 1 217 ? 0.459 -19.953 8.352 1 97.5 217 GLU A N 1
ATOM 1746 C CA . GLU A 1 217 ? 0.331 -18.609 7.805 1 97.5 217 GLU A CA 1
ATOM 1747 C C . GLU A 1 217 ? -0.831 -17.859 8.453 1 97.5 217 GLU A C 1
ATOM 1749 O O . GLU A 1 217 ? -0.692 -16.703 8.836 1 97.5 217 GLU A O 1
ATOM 1754 N N . ALA A 1 218 ? -1.968 -18.531 8.609 1 98 218 ALA A N 1
ATOM 1755 C CA . ALA A 1 218 ? -3.154 -17.922 9.203 1 98 218 ALA A CA 1
ATOM 1756 C C . ALA A 1 218 ? -2.881 -17.469 10.633 1 98 218 ALA A C 1
ATOM 1758 O O . ALA A 1 218 ? -3.301 -16.391 11.039 1 98 218 ALA A O 1
ATOM 1759 N N . GLU A 1 219 ? -2.184 -18.281 11.367 1 97.5 219 GLU A N 1
ATOM 1760 C CA . GLU A 1 219 ? -1.885 -17.969 12.758 1 97.5 219 GLU A CA 1
ATOM 1761 C C . GLU A 1 219 ? -0.971 -16.75 12.867 1 97.5 219 GLU A C 1
ATOM 1763 O O . GLU A 1 219 ? -1.144 -15.914 13.75 1 97.5 219 GLU A O 1
ATOM 1768 N N . ARG A 1 220 ? 0.006 -16.656 11.992 1 97.88 220 ARG A N 1
ATOM 1769 C CA . ARG A 1 220 ? 0.893 -15.5 11.977 1 97.88 220 ARG A CA 1
ATOM 1770 C C . ARG A 1 220 ? 0.117 -14.227 11.672 1 97.88 220 ARG A C 1
ATOM 1772 O O . ARG A 1 220 ? 0.338 -13.195 12.312 1 97.88 220 ARG A O 1
ATOM 1779 N N . ILE A 1 221 ? -0.831 -14.297 10.727 1 98.12 221 ILE A N 1
ATOM 1780 C CA . ILE A 1 221 ? -1.669 -13.148 10.391 1 98.12 221 ILE A CA 1
ATOM 1781 C C . ILE A 1 221 ? -2.525 -12.766 11.594 1 98.12 221 ILE A C 1
ATOM 1783 O O . ILE A 1 221 ? -2.631 -11.586 11.938 1 98.12 221 ILE A O 1
ATOM 1787 N N . LEU A 1 222 ? -3.07 -13.789 12.305 1 97.5 222 LEU A N 1
ATOM 1788 C CA . LEU A 1 222 ? -3.949 -13.57 13.453 1 97.5 222 LEU A CA 1
ATOM 1789 C C . LEU A 1 222 ? -3.221 -12.812 14.555 1 97.5 222 LEU A C 1
ATOM 1791 O O . LEU A 1 222 ? -3.775 -11.891 15.148 1 97.5 222 LEU A O 1
ATOM 1795 N N . LYS A 1 223 ? -2.039 -13.195 14.797 1 97.62 223 LYS A N 1
ATOM 1796 C CA . LYS A 1 223 ? -1.275 -12.57 15.867 1 97.62 223 LYS A CA 1
ATOM 1797 C C . LYS A 1 223 ? -1.052 -11.086 15.594 1 97.62 223 LYS A C 1
ATOM 1799 O O . LYS A 1 223 ? -1.198 -10.258 16.484 1 97.62 223 LYS A O 1
ATOM 1804 N N . VAL A 1 224 ? -0.742 -10.75 14.391 1 98 224 VAL A N 1
ATOM 1805 C CA . VAL A 1 224 ? -0.511 -9.359 14.039 1 98 224 VAL A CA 1
ATOM 1806 C C . VAL A 1 224 ? -1.83 -8.586 14.078 1 98 224 VAL A C 1
ATOM 1808 O O . VAL A 1 224 ? -1.883 -7.461 14.578 1 98 224 VAL A O 1
ATOM 1811 N N . LEU A 1 225 ? -2.912 -9.234 13.555 1 97.69 225 LEU A N 1
ATOM 1812 C CA . LEU A 1 225 ? -4.23 -8.609 13.578 1 97.69 225 LEU A CA 1
ATOM 1813 C C . LEU A 1 225 ? -4.645 -8.266 15 1 97.69 225 LEU A C 1
ATOM 1815 O O . LEU A 1 225 ? -5.18 -7.184 15.258 1 97.69 225 LEU A O 1
ATOM 1819 N N . ASP A 1 226 ? -4.352 -9.148 15.93 1 97.38 226 ASP A N 1
ATOM 1820 C CA . ASP A 1 226 ? -4.711 -8.945 17.328 1 97.38 226 ASP A CA 1
ATOM 1821 C C . ASP A 1 226 ? -3.986 -7.73 17.906 1 97.38 226 ASP A C 1
ATOM 1823 O O . ASP A 1 226 ? -4.59 -6.91 18.594 1 97.38 226 ASP A O 1
ATOM 1827 N N . LEU A 1 227 ? -2.77 -7.66 17.594 1 97.75 227 LEU A N 1
ATOM 1828 C CA . LEU A 1 227 ? -1.973 -6.543 18.094 1 97.75 227 LEU A CA 1
ATOM 1829 C C . LEU A 1 227 ? -2.441 -5.227 17.484 1 97.75 227 LEU A C 1
ATOM 1831 O O . LEU A 1 227 ? -2.545 -4.215 18.188 1 97.75 227 LEU A O 1
ATOM 1835 N N . VAL A 1 228 ? -2.713 -5.215 16.188 1 98.19 228 VAL A N 1
ATOM 1836 C CA . VAL A 1 228 ? -3.184 -4.02 15.492 1 98.19 228 VAL A CA 1
ATOM 1837 C C . VAL A 1 228 ? -4.52 -3.572 16.078 1 98.19 228 VAL A C 1
ATOM 1839 O O . VAL A 1 228 ? -4.738 -2.377 16.297 1 98.19 228 VAL A O 1
ATOM 1842 N N . GLU A 1 229 ? -5.402 -4.477 16.375 1 97.44 229 GLU A N 1
ATOM 1843 C CA . GLU A 1 229 ? -6.691 -4.156 16.969 1 97.44 229 GLU A CA 1
ATOM 1844 C C . GLU A 1 229 ? -6.516 -3.559 18.375 1 97.44 229 GLU A C 1
ATOM 1846 O O . GLU A 1 229 ? -7.23 -2.631 18.75 1 97.44 229 GLU A O 1
ATOM 1851 N N . GLN A 1 230 ? -5.613 -4.125 19.125 1 97.69 230 GLN A N 1
ATOM 1852 C CA . GLN A 1 230 ? -5.312 -3.578 20.438 1 97.69 230 GLN A CA 1
ATOM 1853 C C . GLN A 1 230 ? -4.797 -2.145 20.328 1 97.69 230 GLN A C 1
ATOM 1855 O O . GLN A 1 230 ? -5.18 -1.282 21.125 1 97.69 230 GLN A O 1
ATOM 1860 N N . ASN A 1 231 ? -3.877 -1.93 19.375 1 98.25 231 ASN A N 1
ATOM 1861 C CA . ASN A 1 231 ? -3.385 -0.576 19.141 1 98.25 231 ASN A CA 1
ATOM 1862 C C . ASN A 1 231 ? -4.527 0.389 18.828 1 98.25 231 ASN A C 1
ATOM 1864 O O . ASN A 1 231 ? -4.562 1.503 19.344 1 98.25 231 ASN A O 1
ATOM 1868 N N . LEU A 1 232 ? -5.457 -0.043 18 1 97.94 232 LEU A N 1
ATOM 1869 C CA . LEU A 1 232 ? -6.574 0.808 17.609 1 97.94 232 LEU A CA 1
ATOM 1870 C C . LEU A 1 232 ? -7.449 1.138 18.812 1 97.94 232 LEU A C 1
ATOM 1872 O O . LEU A 1 232 ? -7.965 2.252 18.922 1 97.94 232 LEU A O 1
ATOM 1876 N N . LYS A 1 233 ? -7.605 0.203 19.766 1 97.38 233 LYS A N 1
ATOM 1877 C CA . LYS A 1 233 ? -8.359 0.456 20.984 1 97.38 233 LYS A CA 1
ATOM 1878 C C . LYS A 1 233 ? -7.66 1.499 21.859 1 97.38 233 LYS A C 1
ATOM 1880 O O . LYS A 1 233 ? -8.305 2.398 22.391 1 97.38 233 LYS A O 1
ATOM 1885 N N . LEU A 1 234 ? -6.379 1.354 21.953 1 97.81 234 LEU A N 1
ATOM 1886 C CA . LEU A 1 234 ? -5.605 2.318 22.719 1 97.81 234 LEU A CA 1
ATOM 1887 C C . LEU A 1 234 ? -5.688 3.707 22.094 1 97.81 234 LEU A C 1
ATOM 1889 O O . LEU A 1 234 ? -5.84 4.703 22.812 1 97.81 234 LEU A O 1
ATOM 1893 N N . ILE A 1 235 ? -5.609 3.764 20.797 1 97.94 235 ILE A N 1
ATOM 1894 C CA . ILE A 1 235 ? -5.676 5.027 20.078 1 97.94 235 ILE A CA 1
ATOM 1895 C C . ILE A 1 235 ? -7.062 5.648 20.25 1 97.94 235 ILE A C 1
ATOM 1897 O O . ILE A 1 235 ? -7.188 6.863 20.391 1 97.94 235 ILE A O 1
ATOM 1901 N N . GLU A 1 236 ? -8.062 4.84 20.219 1 97 236 GLU A N 1
ATOM 1902 C CA . GLU A 1 236 ? -9.422 5.324 20.422 1 97 236 GLU A CA 1
ATOM 1903 C C . GLU A 1 236 ? -9.562 6.004 21.781 1 97 236 GLU A C 1
ATOM 1905 O O . GLU A 1 236 ? -10.219 7.043 21.891 1 97 236 GLU A O 1
ATOM 1910 N N . LYS A 1 237 ? -8.977 5.445 22.766 1 97.31 237 LYS A N 1
ATOM 1911 C CA . LYS A 1 237 ? -9 6.055 24.094 1 97.31 237 LYS A CA 1
ATOM 1912 C C . LYS A 1 237 ? -8.266 7.391 24.094 1 97.31 237 LYS A C 1
ATOM 1914 O O . LYS A 1 237 ? -8.719 8.352 24.719 1 97.31 237 LYS A O 1
ATOM 1919 N N . GLU A 1 238 ? -7.172 7.449 23.406 1 97.38 238 GLU A N 1
ATOM 1920 C CA . GLU A 1 238 ? -6.434 8.703 23.297 1 97.38 238 GLU A CA 1
ATOM 1921 C C . GLU A 1 238 ? -7.242 9.766 22.562 1 97.38 238 GLU A C 1
ATOM 1923 O O . GLU A 1 238 ? -7.207 10.938 22.922 1 97.38 238 GLU A O 1
ATOM 1928 N N . ILE A 1 239 ? -7.914 9.289 21.531 1 97.75 239 ILE A N 1
ATOM 1929 C CA . ILE A 1 239 ? -8.766 10.203 20.766 1 97.75 239 ILE A CA 1
ATOM 1930 C C . ILE A 1 239 ? -9.883 10.734 21.672 1 97.75 239 ILE A C 1
ATOM 1932 O O . ILE A 1 239 ? -10.172 11.93 21.672 1 97.75 239 ILE A O 1
ATOM 1936 N N . GLN A 1 240 ? -10.438 9.891 22.453 1 97.5 240 GLN A N 1
ATOM 1937 C CA . GLN A 1 240 ? -11.484 10.273 23.406 1 97.5 240 GLN A CA 1
ATOM 1938 C C . GLN A 1 240 ? -10.984 11.336 24.375 1 97.5 240 GLN A C 1
ATOM 1940 O O . GLN A 1 240 ? -11.664 12.336 24.609 1 97.5 240 GLN A O 1
ATOM 1945 N N . GLU A 1 241 ? -9.836 11.141 24.875 1 96.62 241 GLU A N 1
ATOM 1946 C CA . GLU A 1 241 ? -9.242 12.078 25.812 1 96.62 241 GLU A CA 1
ATOM 1947 C C . GLU A 1 241 ? -8.969 13.43 25.156 1 96.62 241 GLU A C 1
ATOM 1949 O O . GLU A 1 241 ? -9.195 14.477 25.766 1 96.62 241 GLU A O 1
ATOM 1954 N N . ALA A 1 242 ? -8.516 13.391 23.938 1 96.88 242 ALA A N 1
ATOM 1955 C CA . ALA A 1 242 ? -8.25 14.625 23.203 1 96.88 242 ALA A CA 1
ATOM 1956 C C . ALA A 1 242 ? -9.539 15.406 22.969 1 96.88 242 ALA A C 1
ATOM 1958 O O . ALA A 1 242 ? -9.555 16.641 23.094 1 96.88 242 ALA A O 1
ATOM 1959 N N . LEU A 1 243 ? -10.602 14.727 22.656 1 97.62 243 LEU A N 1
ATOM 1960 C CA . LEU A 1 243 ? -11.875 15.359 22.359 1 97.62 243 LEU A CA 1
ATOM 1961 C C . LEU A 1 243 ? -12.516 15.93 23.625 1 97.62 243 LEU A C 1
ATOM 1963 O O . LEU A 1 243 ? -13.195 16.953 23.578 1 97.62 243 LEU A O 1
ATOM 1967 N N . LYS A 1 244 ? -12.266 15.359 24.75 1 96.44 244 LYS A N 1
ATOM 1968 C CA . LYS A 1 244 ? -12.844 15.781 26.031 1 96.44 244 LYS A CA 1
ATOM 1969 C C . LYS A 1 244 ? -12.305 17.141 26.453 1 96.44 244 LYS A C 1
ATOM 1971 O O . LYS A 1 244 ? -12.938 17.859 27.234 1 96.44 244 LYS A O 1
ATOM 1976 N N . LYS A 1 245 ? -11.188 17.469 25.938 1 95.38 245 LYS A N 1
ATOM 1977 C CA . LYS A 1 245 ? -10.586 18.75 26.266 1 95.38 245 LYS A CA 1
ATOM 1978 C C . LYS A 1 245 ? -11.359 19.906 25.609 1 95.38 245 LYS A C 1
ATOM 1980 O O . LYS A 1 245 ? -11.219 21.062 26.016 1 95.38 245 LYS A O 1
ATOM 1985 N N . ASN A 1 246 ? -12.109 19.625 24.562 1 94.06 246 ASN A N 1
ATOM 1986 C CA . ASN A 1 246 ? -12.898 20.625 23.844 1 94.06 246 ASN A CA 1
ATOM 1987 C C . ASN A 1 246 ? -14.359 20.203 23.734 1 94.06 246 ASN A C 1
ATOM 1989 O O . ASN A 1 246 ? -14.898 20.125 22.625 1 94.06 246 ASN A O 1
ATOM 1993 N N . LYS A 1 247 ? -15.023 20.125 24.812 1 94.31 247 LYS A N 1
ATOM 1994 C CA . LYS A 1 247 ? -16.344 19.516 24.906 1 94.31 247 LYS A CA 1
ATOM 1995 C C . LYS A 1 247 ? -17.359 20.266 24.047 1 94.31 247 LYS A C 1
ATOM 1997 O O . LYS A 1 247 ? -18.094 19.672 23.266 1 94.31 247 LYS A O 1
ATOM 2002 N N . ALA A 1 248 ? -17.391 21.578 24.219 1 95.31 248 ALA A N 1
ATOM 2003 C CA . ALA A 1 248 ? -18.375 22.391 23.516 1 95.31 248 ALA A CA 1
ATOM 2004 C C . ALA A 1 248 ? -18.188 22.266 22 1 95.31 248 ALA A C 1
ATOM 2006 O O . ALA A 1 248 ? -19.172 22.109 21.266 1 95.31 248 ALA A O 1
ATOM 2007 N N . TYR A 1 249 ? -17 22.328 21.594 1 96.56 249 TYR A N 1
ATOM 2008 C CA . TYR A 1 249 ? -16.656 22.188 20.172 1 96.56 249 TYR A CA 1
ATOM 2009 C C . TYR A 1 249 ? -17.094 20.828 19.641 1 96.56 249 TYR A C 1
ATOM 2011 O O . TYR A 1 249 ? -17.734 20.75 18.594 1 96.56 249 TYR A O 1
ATOM 2019 N N . VAL A 1 250 ? -16.828 19.766 20.375 1 96.88 250 VAL A N 1
ATOM 2020 C CA . VAL A 1 250 ? -17.078 18.391 19.953 1 96.88 250 VAL A CA 1
ATOM 2021 C C . VAL A 1 250 ? -18.594 18.141 19.906 1 96.88 250 VAL A C 1
ATOM 2023 O O . VAL A 1 250 ? -19.094 17.516 18.984 1 96.88 250 VAL A O 1
ATOM 2026 N N . GLN A 1 251 ? -19.25 18.672 20.875 1 96.44 251 GLN A N 1
ATOM 2027 C CA . GLN A 1 251 ? -20.703 18.547 20.875 1 96.44 251 GLN A CA 1
ATOM 2028 C C . GLN A 1 251 ? -21.312 19.188 19.641 1 96.44 251 GLN A C 1
ATOM 2030 O O . GLN A 1 251 ? -22.234 18.625 19.031 1 96.44 251 GLN A O 1
ATOM 2035 N N . THR A 1 252 ? -20.812 20.328 19.328 1 97.38 252 THR A N 1
ATOM 2036 C CA . THR A 1 252 ? -21.297 21.062 18.156 1 97.38 252 THR A CA 1
ATOM 2037 C C . THR A 1 252 ? -21.109 20.25 16.891 1 97.38 252 THR A C 1
ATOM 2039 O O . THR A 1 252 ? -22.062 20.016 16.141 1 97.38 252 THR A O 1
ATOM 2042 N N . ILE A 1 253 ? -19.969 19.719 16.672 1 97.44 253 ILE A N 1
ATOM 2043 C CA . ILE A 1 253 ? -19.703 19.062 15.391 1 97.44 253 ILE A CA 1
ATOM 2044 C C . ILE A 1 253 ? -20.328 17.672 15.375 1 97.44 253 ILE A C 1
ATOM 2046 O O . ILE A 1 253 ? -20.812 17.219 14.344 1 97.44 253 ILE A O 1
ATOM 2050 N N . MET A 1 254 ? -20.391 17 16.5 1 97.5 254 MET A N 1
ATOM 2051 C CA . MET A 1 254 ? -20.938 15.648 16.562 1 97.5 254 MET A CA 1
ATOM 2052 C C . MET A 1 254 ? -22.469 15.664 16.484 1 97.5 254 MET A C 1
ATOM 2054 O O . MET A 1 254 ? -23.094 14.625 16.297 1 97.5 254 MET A O 1
ATOM 2058 N N . SER A 1 255 ? -23.047 16.828 16.656 1 97.69 255 SER A N 1
ATOM 2059 C CA . SER A 1 255 ? -24.484 16.938 16.469 1 97.69 255 SER A CA 1
ATOM 2060 C C . SER A 1 255 ? -24.875 16.625 15.031 1 97.69 255 SER A C 1
ATOM 2062 O O . SER A 1 255 ? -26.031 16.281 14.75 1 97.69 255 SER A O 1
ATOM 2064 N N . MET A 1 256 ? -23.984 16.812 14.109 1 97.81 256 MET A N 1
ATOM 2065 C CA . MET A 1 256 ? -24.25 16.406 12.734 1 97.81 256 MET A CA 1
ATOM 2066 C C . MET A 1 256 ? -24.203 14.883 12.594 1 97.81 256 MET A C 1
ATOM 2068 O O . MET A 1 256 ? -23.203 14.25 12.953 1 97.81 256 MET A O 1
ATOM 2072 N N . PRO A 1 257 ? -25.25 14.297 12.062 1 97 257 PRO A N 1
ATOM 2073 C CA . PRO A 1 257 ? -25.219 12.836 11.891 1 97 257 PRO A CA 1
ATOM 2074 C C . PRO A 1 257 ? -24.047 12.367 11.039 1 97 257 PRO A C 1
ATOM 2076 O O . PRO A 1 257 ? -23.688 13.023 10.062 1 97 257 PRO A O 1
ATOM 2079 N N . GLY A 1 258 ? -23.484 11.203 11.414 1 96.38 258 GLY A N 1
ATOM 2080 C CA . GLY A 1 258 ? -22.359 10.633 10.672 1 96.38 258 GLY A CA 1
ATOM 2081 C C . GLY A 1 258 ? -21.016 11.016 11.25 1 96.38 258 GLY A C 1
ATOM 2082 O O . GLY A 1 258 ? -20.016 10.32 11.023 1 96.38 258 GLY A O 1
ATOM 2083 N N . ILE A 1 259 ? -20.922 12.148 11.922 1 97.94 259 ILE A N 1
ATOM 2084 C CA . ILE A 1 259 ? -19.656 12.594 12.5 1 97.94 259 ILE A CA 1
ATOM 2085 C C . ILE A 1 259 ? -19.406 11.859 13.812 1 97.94 259 ILE A C 1
ATOM 2087 O O . ILE A 1 259 ? -20.109 12.086 14.805 1 97.94 259 ILE A O 1
ATOM 2091 N N . GLY A 1 260 ? -18.469 10.977 13.789 1 96.88 260 GLY A N 1
ATOM 2092 C CA . GLY A 1 260 ? -18.031 10.273 14.984 1 96.88 260 GLY A CA 1
ATOM 2093 C C . GLY A 1 260 ? -16.75 10.82 15.578 1 96.88 260 GLY A C 1
ATOM 2094 O O . GLY A 1 260 ? -16.359 11.953 15.289 1 96.88 260 GLY A O 1
ATOM 2095 N N . MET A 1 261 ? -16.094 10.062 16.406 1 97 261 MET A N 1
ATOM 2096 C CA . MET A 1 261 ? -14.906 10.516 17.125 1 97 261 MET A CA 1
ATOM 2097 C C . MET A 1 261 ? -13.742 10.758 16.172 1 97 261 MET A C 1
ATOM 2099 O O . MET A 1 261 ? -13.039 11.766 16.281 1 97 261 MET A O 1
ATOM 2103 N N . ILE A 1 262 ? -13.57 9.844 15.227 1 97.56 262 ILE A N 1
ATOM 2104 C CA . ILE A 1 262 ? -12.438 9.93 14.305 1 97.56 262 ILE A CA 1
ATOM 2105 C C . ILE A 1 262 ? -12.578 11.172 13.43 1 97.56 262 ILE A C 1
ATOM 2107 O O . ILE A 1 262 ? -11.617 11.93 13.258 1 97.56 262 ILE A O 1
ATOM 2111 N N . THR A 1 263 ? -13.773 11.398 12.914 1 98 263 THR A N 1
ATOM 2112 C CA . THR A 1 263 ? -14.031 12.578 12.094 1 98 263 THR A CA 1
ATOM 2113 C C . THR A 1 263 ? -13.898 13.852 12.922 1 98 263 THR A C 1
ATOM 2115 O O . THR A 1 263 ? -13.352 14.852 12.445 1 98 263 THR A O 1
ATOM 2118 N N . SER A 1 264 ? -14.375 13.805 14.117 1 98.19 264 SER A N 1
ATOM 2119 C CA . SER A 1 264 ? -14.281 14.961 15.008 1 98.19 264 SER A CA 1
ATOM 2120 C C . SER A 1 264 ? -12.828 15.336 15.273 1 98.19 264 SER A C 1
ATOM 2122 O O . SER A 1 264 ? -12.477 16.516 15.258 1 98.19 264 SER A O 1
ATOM 2124 N N . LEU A 1 265 ? -12.023 14.32 15.523 1 98.06 265 LEU A N 1
ATOM 2125 C CA . LEU A 1 265 ? -10.602 14.578 15.758 1 98.06 265 LEU A CA 1
ATOM 2126 C C . LEU A 1 265 ? -9.969 15.266 14.547 1 98.06 265 LEU A C 1
ATOM 2128 O O . LEU A 1 265 ? -9.219 16.234 14.703 1 98.06 265 LEU A O 1
ATOM 2132 N N . ALA A 1 266 ? -10.258 14.766 13.375 1 97.81 266 ALA A N 1
ATOM 2133 C CA . ALA A 1 266 ? -9.703 15.336 12.148 1 97.81 266 ALA A CA 1
ATOM 2134 C C . ALA A 1 266 ? -10.148 16.781 11.961 1 97.81 266 ALA A C 1
ATOM 2136 O O . ALA A 1 266 ? -9.328 17.656 11.711 1 97.81 266 ALA A O 1
ATOM 2137 N N . ILE A 1 267 ? -11.414 17.047 12.125 1 97.75 267 ILE A N 1
ATOM 2138 C CA . ILE A 1 267 ? -11.953 18.391 11.961 1 97.75 267 ILE A CA 1
ATOM 2139 C C . ILE A 1 267 ? -11.32 19.328 12.977 1 97.75 267 ILE A C 1
ATOM 2141 O O . ILE A 1 267 ? -10.844 20.406 12.617 1 97.75 267 ILE A O 1
ATOM 2145 N N . MET A 1 268 ? -11.289 18.906 14.18 1 97 268 MET A N 1
ATOM 2146 C CA . MET A 1 268 ? -10.734 19.734 15.25 1 97 268 MET A CA 1
ATOM 2147 C C . MET A 1 268 ? -9.25 20 15.016 1 97 268 MET A C 1
ATOM 2149 O O . MET A 1 268 ? -8.781 21.125 15.219 1 97 268 MET A O 1
ATOM 2153 N N . SER A 1 269 ? -8.523 19.016 14.516 1 96 269 SER A N 1
ATOM 2154 C CA . SER A 1 269 ? -7.074 19.125 14.391 1 96 269 SER A CA 1
ATOM 2155 C C . SER A 1 269 ? -6.68 19.953 13.172 1 96 269 SER A C 1
ATOM 2157 O O . SER A 1 269 ? -5.691 20.688 13.211 1 96 269 SER A O 1
ATOM 2159 N N . TYR A 1 270 ? -7.457 19.891 12.133 1 94.88 270 TYR A N 1
ATOM 2160 C CA . TYR A 1 270 ? -7.02 20.484 10.875 1 94.88 270 TYR A CA 1
ATOM 2161 C C . TYR A 1 270 ? -7.797 21.766 10.578 1 94.88 270 TYR A C 1
ATOM 2163 O O . TYR A 1 270 ? -7.246 22.719 10.031 1 94.88 270 TYR A O 1
ATOM 2171 N N . MET A 1 271 ? -9.047 21.844 10.969 1 94.62 271 MET A N 1
ATOM 2172 C CA . MET A 1 271 ? -9.844 23.031 10.688 1 94.62 271 MET A CA 1
ATOM 2173 C C . MET A 1 271 ? -9.852 23.969 11.891 1 94.62 271 MET A C 1
ATOM 2175 O O . MET A 1 271 ? -9.992 25.188 11.734 1 94.62 271 MET A O 1
ATOM 2179 N N . GLY A 1 272 ? -9.789 23.422 13.07 1 94.06 272 GLY A N 1
ATOM 2180 C CA . GLY A 1 272 ? -9.773 24.25 14.273 1 94.06 272 GLY A CA 1
ATOM 2181 C C . GLY A 1 272 ? -11.023 25.094 14.43 1 94.06 272 GLY A C 1
ATOM 2182 O O . GLY A 1 272 ? -12.141 24.578 14.328 1 94.06 272 GLY A O 1
ATOM 2183 N N . ASP A 1 273 ? -10.828 26.406 14.695 1 93.94 273 ASP A N 1
ATOM 2184 C CA . ASP A 1 273 ? -11.953 27.297 14.945 1 93.94 273 ASP A CA 1
ATOM 2185 C C . ASP A 1 273 ? -12.469 27.922 13.648 1 93.94 273 ASP A C 1
ATOM 2187 O O . ASP A 1 273 ? -13.391 28.734 13.664 1 93.94 273 ASP A O 1
ATOM 2191 N N . CYS A 1 274 ? -11.883 27.594 12.531 1 94.25 274 CYS A N 1
ATOM 2192 C CA . CYS A 1 274 ? -12.273 27.953 11.172 1 94.25 274 CYS A CA 1
ATOM 2193 C C . CYS A 1 274 ? -12.164 29.453 10.953 1 94.25 274 CYS A C 1
ATOM 2195 O O . CYS A 1 274 ? -12.617 29.969 9.93 1 94.25 274 CYS A O 1
ATOM 2197 N N . LYS A 1 275 ? -11.531 30.172 11.852 1 92 275 LYS A N 1
ATOM 2198 C CA . LYS A 1 275 ? -11.398 31.625 11.711 1 92 275 LYS A CA 1
ATOM 2199 C C . LYS A 1 275 ? -10.461 31.969 10.555 1 92 275 LYS A C 1
ATOM 2201 O O . LYS A 1 275 ? -10.586 33.031 9.945 1 92 275 LYS A O 1
ATOM 2206 N N . ARG A 1 276 ? -9.594 31.109 10.297 1 86.94 276 ARG A N 1
ATOM 2207 C CA . ARG A 1 276 ? -8.609 31.359 9.242 1 86.94 276 ARG A CA 1
ATOM 2208 C C . ARG A 1 276 ? -9.25 31.281 7.863 1 86.94 276 ARG A C 1
ATOM 2210 O O . ARG A 1 276 ? -8.664 31.719 6.875 1 86.94 276 ARG A O 1
ATOM 2217 N N . PHE A 1 277 ? -10.43 30.672 7.848 1 90.44 277 PHE A N 1
ATOM 2218 C CA . PHE A 1 277 ? -11.133 30.594 6.574 1 90.44 277 PHE A CA 1
ATOM 2219 C C . PHE A 1 277 ? -12.062 31.781 6.387 1 90.44 277 PHE A C 1
ATOM 2221 O O . PHE A 1 277 ? -12.844 32.125 7.277 1 90.44 277 PHE A O 1
ATOM 2228 N N . SER A 1 278 ? -12.023 32.375 5.188 1 89.56 278 SER A N 1
ATOM 2229 C CA . SER A 1 278 ? -12.836 33.562 4.906 1 89.56 278 SER A CA 1
ATOM 2230 C C . SER A 1 278 ? -14.273 33.156 4.555 1 89.56 278 SER A C 1
ATOM 2232 O O . SER A 1 278 ? -15.18 34 4.645 1 89.56 278 SER A O 1
ATOM 2234 N N . SER A 1 279 ? -14.391 31.875 4.145 1 93.62 279 SER A N 1
ATOM 2235 C CA . SER A 1 279 ? -15.719 31.406 3.748 1 93.62 279 SER A CA 1
ATOM 2236 C C . SER A 1 279 ? -15.844 29.906 3.891 1 93.62 279 SER A C 1
ATOM 2238 O O . SER A 1 279 ? -14.844 29.203 4.051 1 93.62 279 SER A O 1
ATOM 2240 N N . ALA A 1 280 ? -17.094 29.484 3.797 1 95.25 280 ALA A N 1
ATOM 2241 C CA . ALA A 1 280 ? -17.375 28.047 3.818 1 95.25 280 ALA A CA 1
ATOM 2242 C C . ALA A 1 280 ? -16.781 27.359 2.594 1 95.25 280 ALA A C 1
ATOM 2244 O O . ALA A 1 280 ? -16.297 26.234 2.686 1 95.25 280 ALA A O 1
ATOM 2245 N N . LYS A 1 281 ? -16.828 28.047 1.574 1 91.56 281 LYS A N 1
ATOM 2246 C CA . LYS A 1 281 ? -16.281 27.5 0.331 1 91.56 281 LYS A CA 1
ATOM 2247 C C . LYS A 1 281 ? -14.773 27.297 0.44 1 91.56 281 LYS A C 1
ATOM 2249 O O . LYS A 1 281 ? -14.242 26.312 -0.074 1 91.56 281 LYS A O 1
ATOM 2254 N N . GLN A 1 282 ? -14.148 28.156 1.088 1 89.56 282 GLN A N 1
ATOM 2255 C CA . GLN A 1 282 ? -12.711 28.031 1.285 1 89.56 282 GLN A CA 1
ATOM 2256 C C . GLN A 1 282 ? -12.383 26.828 2.156 1 89.56 282 GLN A C 1
ATOM 2258 O O . GLN A 1 282 ? -11.391 26.125 1.917 1 89.56 282 GLN A O 1
ATOM 2263 N N . ALA A 1 283 ? -13.188 26.641 3.148 1 93 283 ALA A N 1
ATOM 2264 C CA . ALA A 1 283 ? -13.008 25.469 4 1 93 283 ALA A CA 1
ATOM 2265 C C . ALA A 1 283 ? -13.156 24.188 3.197 1 93 283 ALA A C 1
ATOM 2267 O O . ALA A 1 283 ? -12.383 23.234 3.375 1 93 283 ALA A O 1
ATOM 2268 N N . ALA A 1 284 ? -14.117 24.172 2.352 1 92.81 284 ALA A N 1
ATOM 2269 C CA . ALA A 1 284 ? -14.336 23.016 1.5 1 92.81 284 ALA A CA 1
ATOM 2270 C C . ALA A 1 284 ? -13.164 22.797 0.553 1 92.81 284 ALA A C 1
ATOM 2272 O O . ALA A 1 284 ? -12.781 21.656 0.278 1 92.81 284 ALA A O 1
ATOM 2273 N N . TYR A 1 285 ? -12.609 23.828 0.086 1 86.31 285 TYR A N 1
ATOM 2274 C CA . TYR A 1 285 ? -11.43 23.75 -0.764 1 86.31 285 TYR A CA 1
ATOM 2275 C C . TYR A 1 285 ? -10.242 23.172 -0.005 1 86.31 285 TYR A C 1
ATOM 2277 O O . TYR A 1 285 ? -9.516 22.328 -0.531 1 86.31 285 TYR A O 1
ATOM 2285 N N . TYR A 1 286 ? -10.094 23.672 1.164 1 86.81 286 TYR A N 1
ATOM 2286 C CA . TYR A 1 286 ? -9.031 23.172 2.027 1 86.81 286 TYR A CA 1
ATOM 2287 C C . TYR A 1 286 ? -9.148 21.656 2.225 1 86.81 286 TYR A C 1
ATOM 2289 O O . TYR A 1 286 ? -8.141 20.953 2.246 1 86.81 286 TYR A O 1
ATOM 2297 N N . ALA A 1 287 ? -10.352 21.141 2.291 1 91.38 287 ALA A N 1
ATOM 2298 C CA . ALA A 1 287 ? -10.602 19.719 2.488 1 91.38 287 ALA A CA 1
ATOM 2299 C C . ALA A 1 287 ? -10.398 18.938 1.191 1 91.38 287 ALA A C 1
ATOM 2301 O O . ALA A 1 287 ? -10.344 17.703 1.202 1 91.38 287 ALA A O 1
ATOM 2302 N N . GLY A 1 288 ? -10.266 19.609 0.076 1 87.69 288 GLY A N 1
ATOM 2303 C CA . GLY A 1 288 ? -10.031 18.984 -1.211 1 87.69 288 GLY A CA 1
ATOM 2304 C C . GLY A 1 288 ? -11.289 18.406 -1.833 1 87.69 288 GLY A C 1
ATOM 2305 O O . GLY A 1 288 ? -11.242 17.391 -2.529 1 87.69 288 GLY A O 1
ATOM 2306 N N . LEU A 1 289 ? -12.414 18.953 -1.596 1 89.81 289 LEU A N 1
ATOM 2307 C CA . LEU A 1 289 ? -13.688 18.406 -2.057 1 89.81 289 LEU A CA 1
ATOM 2308 C C . LEU A 1 289 ? -14.258 19.266 -3.189 1 89.81 289 LEU A C 1
ATOM 2310 O O . LEU A 1 289 ? -15.453 19.203 -3.475 1 89.81 289 LEU A O 1
ATOM 2314 N N . VAL A 1 290 ? -13.43 20.016 -3.846 1 82.19 290 VAL A N 1
ATOM 2315 C CA . VAL A 1 290 ? -13.883 20.875 -4.938 1 82.19 290 VAL A CA 1
ATOM 2316 C C . VAL A 1 290 ? -13.367 20.328 -6.27 1 82.19 290 VAL A C 1
ATOM 2318 O O . VAL A 1 290 ? -12.234 19.844 -6.359 1 82.19 290 VAL A O 1
ATOM 2321 N N . PRO A 1 291 ? -14.219 20.234 -7.184 1 78.06 291 PRO A N 1
ATOM 2322 C CA . PRO A 1 291 ? -13.797 19.719 -8.484 1 78.06 291 PRO A CA 1
ATOM 2323 C C . PRO A 1 291 ? -12.719 20.578 -9.141 1 78.06 291 PRO A C 1
ATOM 2325 O O . PRO A 1 291 ? -12.633 21.781 -8.867 1 78.06 291 PRO A O 1
ATOM 2328 N N . ARG A 1 292 ? -11.875 19.859 -9.961 1 73.19 292 ARG A N 1
ATOM 2329 C CA . ARG A 1 292 ? -10.945 20.594 -10.812 1 73.19 292 ARG A CA 1
ATOM 2330 C C . ARG A 1 292 ? -11.688 21.359 -11.906 1 73.19 292 ARG A C 1
ATOM 2332 O O . ARG A 1 292 ? -12.656 20.844 -12.477 1 73.19 292 ARG A O 1
ATOM 2339 N N . VAL A 1 293 ? -11.477 22.641 -12.055 1 66.62 293 VAL A N 1
ATOM 2340 C CA . VAL A 1 293 ? -12.141 23.453 -13.07 1 66.62 293 VAL A CA 1
ATOM 2341 C C . VAL A 1 293 ? -11.156 23.797 -14.188 1 66.62 293 VAL A C 1
ATOM 2343 O O . VAL A 1 293 ? -10.062 24.297 -13.93 1 66.62 293 VAL A O 1
ATOM 2346 N N . ASP A 1 294 ? -11.344 23.109 -15.328 1 64.94 294 ASP A N 1
ATOM 2347 C CA . ASP A 1 294 ? -10.562 23.453 -16.516 1 64.94 294 ASP A CA 1
ATOM 2348 C C . ASP A 1 294 ? -11.305 24.453 -17.391 1 64.94 294 ASP A C 1
ATOM 2350 O O . ASP A 1 294 ? -12.43 24.219 -17.812 1 64.94 294 ASP A O 1
ATOM 2354 N N . ILE A 1 295 ? -10.789 25.734 -17.438 1 58.34 295 ILE A N 1
ATOM 2355 C CA . ILE A 1 295 ? -11.438 26.781 -18.219 1 58.34 295 ILE A CA 1
ATOM 2356 C C . ILE A 1 295 ? -10.711 26.938 -19.562 1 58.34 295 ILE A C 1
ATOM 2358 O O . ILE A 1 295 ? -9.5 27.172 -19.594 1 58.34 295 ILE A O 1
ATOM 2362 N N . SER A 1 296 ? -11.234 26.359 -20.516 1 62.25 296 SER A N 1
ATOM 2363 C CA . SER A 1 296 ? -10.734 26.625 -21.859 1 62.25 296 SER A CA 1
ATOM 2364 C C . SER A 1 296 ? -11.656 27.562 -22.625 1 62.25 296 SER A C 1
ATOM 2366 O O . SER A 1 296 ? -12.797 27.188 -22.938 1 62.25 296 SER A O 1
ATOM 2368 N N . GLY A 1 297 ? -11.219 28.781 -22.922 1 58.75 297 GLY A N 1
ATOM 2369 C CA . GLY A 1 297 ? -12.07 29.766 -23.562 1 58.75 297 GLY A CA 1
ATOM 2370 C C . GLY A 1 297 ? -13.32 30.078 -22.75 1 58.75 297 GLY A C 1
ATOM 2371 O O . GLY A 1 297 ? -13.234 30.469 -21.594 1 58.75 297 GLY A O 1
ATOM 2372 N N . ASP A 1 298 ? -14.508 29.891 -23.375 1 64.38 298 ASP A N 1
ATOM 2373 C CA . ASP A 1 298 ? -15.797 30.203 -22.766 1 64.38 298 ASP A CA 1
ATOM 2374 C C . ASP A 1 298 ? -16.391 28.953 -22.094 1 64.38 298 ASP A C 1
ATOM 2376 O O . ASP A 1 298 ? -17.531 28.984 -21.641 1 64.38 298 ASP A O 1
ATOM 2380 N N . THR A 1 299 ? -15.5 27.859 -22.047 1 65.88 299 THR A N 1
ATOM 2381 C CA . THR A 1 299 ? -16.062 26.594 -21.562 1 65.88 299 THR A CA 1
ATOM 2382 C C . THR A 1 299 ? -15.43 26.219 -20.219 1 65.88 299 THR A C 1
ATOM 2384 O O . THR A 1 299 ? -14.203 26.266 -20.078 1 65.88 299 THR A O 1
ATOM 2387 N N . VAL A 1 300 ? -16.375 26.172 -19.25 1 68.62 300 VAL A N 1
ATOM 2388 C CA . VAL A 1 300 ? -15.938 25.719 -17.938 1 68.62 300 VAL A CA 1
ATOM 2389 C C . VAL A 1 300 ? -16.188 24.219 -17.797 1 68.62 300 VAL A C 1
ATOM 2391 O O . VAL A 1 300 ? -17.297 23.734 -18.016 1 68.62 300 VAL A O 1
ATOM 2394 N N . ARG A 1 301 ? -15.109 23.359 -17.75 1 64.62 301 ARG A N 1
ATOM 2395 C CA . ARG A 1 301 ? -15.219 21.906 -17.547 1 64.62 301 ARG A CA 1
ATOM 2396 C C . ARG A 1 301 ? -14.812 21.516 -16.141 1 64.62 301 ARG A C 1
ATOM 2398 O O . ARG A 1 301 ? -13.773 21.969 -15.641 1 64.62 301 ARG A O 1
ATOM 2405 N N . TYR A 1 302 ? -15.906 20.875 -15.508 1 64.38 302 TYR A N 1
ATOM 2406 C CA . TYR A 1 302 ? -15.625 20.375 -14.164 1 64.38 302 TYR A CA 1
ATOM 2407 C C . TYR A 1 302 ? -15.086 18.953 -14.211 1 64.38 302 TYR A C 1
ATOM 2409 O O . TYR A 1 302 ? -15.672 18.078 -14.859 1 64.38 302 TYR A O 1
ATOM 2417 N N . GLY A 1 303 ? -13.922 18.844 -13.711 1 66.69 303 GLY A N 1
ATOM 2418 C CA . GLY A 1 303 ? -13.297 17.531 -13.711 1 66.69 303 GLY A CA 1
ATOM 2419 C C . GLY A 1 303 ? -13.367 16.828 -12.375 1 66.69 303 GLY A C 1
ATOM 2420 O O . GLY A 1 303 ? -14.312 17.031 -11.609 1 66.69 303 GLY A O 1
ATOM 2421 N N . ARG A 1 304 ? -12.453 15.883 -12.141 1 73.94 304 ARG A N 1
ATOM 2422 C CA . ARG A 1 304 ? -12.305 15.148 -10.883 1 73.94 304 ARG A CA 1
ATOM 2423 C C . ARG A 1 304 ? -11.891 16.094 -9.75 1 73.94 304 ARG A C 1
ATOM 2425 O O . ARG A 1 304 ? -11.461 17.219 -10 1 73.94 304 ARG A O 1
ATOM 2432 N N . ILE A 1 305 ? -12.234 15.766 -8.586 1 74.94 305 ILE A N 1
ATOM 2433 C CA . ILE A 1 305 ? -11.875 16.562 -7.418 1 74.94 305 ILE A CA 1
ATOM 2434 C C . ILE A 1 305 ? -10.367 16.797 -7.41 1 74.94 305 ILE A C 1
ATOM 2436 O O . ILE A 1 305 ? -9.594 15.992 -7.922 1 74.94 305 ILE A O 1
ATOM 2440 N N . ILE A 1 306 ? -10 17.922 -6.918 1 65.5 306 ILE A N 1
ATOM 2441 C CA . ILE A 1 306 ? -8.586 18.25 -6.797 1 65.5 306 ILE A CA 1
ATOM 2442 C C . ILE A 1 306 ? -7.93 17.344 -5.758 1 65.5 306 ILE A C 1
ATOM 2444 O O . ILE A 1 306 ? -8.461 17.156 -4.664 1 65.5 306 ILE A O 1
ATOM 2448 N N . ASN A 1 307 ? -7.141 16.438 -6.047 1 65.06 307 ASN A N 1
ATOM 2449 C CA . ASN A 1 307 ? -6.457 15.523 -5.133 1 65.06 307 ASN A CA 1
ATOM 2450 C C . ASN A 1 307 ? -5.348 16.234 -4.359 1 65.06 307 ASN A C 1
ATOM 2452 O O . ASN A 1 307 ? -4.324 15.633 -4.039 1 65.06 307 ASN A O 1
ATOM 2456 N N . ARG A 1 308 ? -5.543 17.562 -3.943 1 69.25 308 ARG A N 1
ATOM 2457 C CA . ARG A 1 308 ? -4.48 18.312 -3.289 1 69.25 308 ARG A CA 1
ATOM 2458 C C . ARG A 1 308 ? -4.945 18.859 -1.944 1 69.25 308 ARG A C 1
ATOM 2460 O O . ARG A 1 308 ? -4.207 19.578 -1.274 1 69.25 308 ARG A O 1
ATOM 2467 N N . GLY A 1 309 ? -5.988 18.531 -1.441 1 77.81 309 GLY A N 1
ATOM 2468 C CA . GLY A 1 309 ? -6.492 19.031 -0.169 1 77.81 309 GLY A CA 1
ATOM 2469 C C . GLY A 1 309 ? -6.129 18.141 1.002 1 77.81 309 GLY A C 1
ATOM 2470 O O . GLY A 1 309 ? -5.242 17.281 0.892 1 77.81 309 GLY A O 1
ATOM 2471 N N . CYS A 1 310 ? -6.68 18.484 2.088 1 87.25 310 CYS A N 1
ATOM 2472 C CA . CYS A 1 310 ? -6.398 17.766 3.324 1 87.25 310 CYS A CA 1
ATOM 2473 C C . CYS A 1 310 ? -6.977 16.344 3.277 1 87.25 310 CYS A C 1
ATOM 2475 O O . CYS A 1 310 ? -8.156 16.141 3.574 1 87.25 310 CYS A O 1
ATOM 2477 N N . HIS A 1 311 ? -6.082 15.461 3.027 1 89.62 311 HIS A N 1
ATOM 2478 C CA . HIS A 1 311 ? -6.473 14.07 2.875 1 89.62 311 HIS A CA 1
ATOM 2479 C C . HIS A 1 311 ? -7.141 13.539 4.141 1 89.62 311 HIS A C 1
ATOM 2481 O O . HIS A 1 311 ? -8.125 12.797 4.066 1 89.62 311 HIS A O 1
ATOM 2487 N N . SER A 1 312 ? -6.668 13.922 5.242 1 92.69 312 SER A N 1
ATOM 2488 C CA . SER A 1 312 ? -7.152 13.406 6.52 1 92.69 312 SER A CA 1
ATOM 2489 C C . SER A 1 312 ? -8.617 13.766 6.742 1 92.69 312 SER A C 1
ATOM 2491 O O . SER A 1 312 ? -9.383 12.961 7.27 1 92.69 312 SER A O 1
ATOM 2493 N N . ILE A 1 313 ? -8.977 14.922 6.336 1 95.25 313 ILE A N 1
ATOM 2494 C CA . ILE A 1 313 ? -10.367 15.344 6.469 1 95.25 313 ILE A CA 1
ATOM 2495 C C . ILE A 1 313 ? -11.211 14.68 5.383 1 95.25 313 ILE A C 1
ATOM 2497 O O . ILE A 1 313 ? -12.273 14.125 5.672 1 95.25 313 ILE A O 1
ATOM 2501 N N . ARG A 1 314 ? -10.758 14.719 4.207 1 94.44 314 ARG A N 1
ATOM 2502 C CA . ARG A 1 314 ? -11.523 14.227 3.064 1 94.44 314 ARG A CA 1
ATOM 2503 C C . ARG A 1 314 ? -11.914 12.766 3.264 1 94.44 314 ARG A C 1
ATOM 2505 O O . ARG A 1 314 ? -13.07 12.391 3.033 1 94.44 314 ARG A O 1
ATOM 2512 N N . ARG A 1 315 ? -10.984 12.016 3.641 1 93.69 315 ARG A N 1
ATOM 2513 C CA . ARG A 1 315 ? -11.219 10.586 3.818 1 93.69 315 ARG A CA 1
ATOM 2514 C C . ARG A 1 315 ? -12.344 10.336 4.809 1 93.69 315 ARG A C 1
ATOM 2516 O O . ARG A 1 315 ? -13.273 9.578 4.52 1 93.69 315 ARG A O 1
ATOM 2523 N N . VAL A 1 316 ? -12.312 10.961 5.906 1 97.06 316 VAL A N 1
ATOM 2524 C CA . VAL A 1 316 ? -13.234 10.641 6.988 1 97.06 316 VAL A CA 1
ATOM 2525 C C . VAL A 1 316 ? -14.57 11.328 6.754 1 97.06 316 VAL A C 1
ATOM 2527 O O . VAL A 1 316 ? -15.625 10.805 7.148 1 97.06 316 VAL A O 1
ATOM 2530 N N . ILE A 1 317 ? -14.57 12.492 6.078 1 97.75 317 ILE A N 1
ATOM 2531 C CA . ILE A 1 317 ? -15.82 13.203 5.875 1 97.75 317 ILE A CA 1
ATOM 2532 C C . ILE A 1 317 ? -16.672 12.469 4.844 1 97.75 317 ILE A C 1
ATOM 2534 O O . ILE A 1 317 ? -17.906 12.461 4.938 1 97.75 317 ILE A O 1
ATOM 2538 N N . VAL A 1 318 ? -16.094 11.875 3.891 1 97.06 318 VAL A N 1
ATOM 2539 C CA . VAL A 1 318 ? -16.828 11.094 2.902 1 97.06 318 VAL A CA 1
ATOM 2540 C C . VAL A 1 318 ? -17.5 9.898 3.582 1 97.06 318 VAL A C 1
ATOM 2542 O O . VAL A 1 318 ? -18.672 9.602 3.309 1 97.06 318 VAL A O 1
ATOM 2545 N N . GLN A 1 319 ? -16.781 9.281 4.426 1 97.12 319 GLN A N 1
ATOM 2546 C CA . GLN A 1 319 ? -17.359 8.188 5.188 1 97.12 319 GLN A CA 1
ATOM 2547 C C . GLN A 1 319 ? -18.531 8.672 6.043 1 97.12 319 GLN A C 1
ATOM 2549 O O . GLN A 1 319 ? -19.547 7.992 6.145 1 97.12 319 GLN A O 1
ATOM 2554 N N . ALA A 1 320 ? -18.297 9.766 6.656 1 98.06 320 ALA A N 1
ATOM 2555 C CA . ALA A 1 320 ? -19.359 10.352 7.473 1 98.06 320 ALA A CA 1
ATOM 2556 C C . ALA A 1 320 ? -20.594 10.664 6.629 1 98.06 320 ALA A C 1
ATOM 2558 O O . ALA A 1 320 ? -21.719 10.508 7.09 1 98.06 320 ALA A O 1
ATOM 2559 N N . ALA A 1 321 ? -20.359 11.109 5.43 1 98.12 321 ALA A N 1
ATOM 2560 C CA . ALA A 1 321 ? -21.453 11.453 4.527 1 98.12 321 ALA A CA 1
ATOM 2561 C C . ALA A 1 321 ? -22.312 10.227 4.219 1 98.12 321 ALA A C 1
ATOM 2563 O O . ALA A 1 321 ? -23.547 10.32 4.168 1 98.12 321 ALA A O 1
ATOM 2564 N N . TRP A 1 322 ? -21.703 9.125 4.039 1 97.38 322 TRP A N 1
ATOM 2565 C CA . TRP A 1 322 ? -22.438 7.895 3.785 1 97.38 322 TRP A CA 1
ATOM 2566 C C . TRP A 1 322 ? -23.344 7.551 4.957 1 97.38 322 TRP A C 1
ATOM 2568 O O . TRP A 1 322 ? -24.453 7.055 4.766 1 97.38 322 TRP A O 1
ATOM 2578 N N . SER A 1 323 ? -22.891 7.762 6.129 1 97.12 323 SER A N 1
ATOM 2579 C CA . SER A 1 323 ? -23.688 7.508 7.324 1 97.12 323 SER A CA 1
ATOM 2580 C C . SER A 1 323 ? -24.812 8.523 7.457 1 97.12 323 SER A C 1
ATOM 2582 O O . SER A 1 323 ? -25.938 8.164 7.812 1 97.12 323 SER A O 1
ATOM 2584 N N . LEU A 1 324 ? -24.5 9.719 7.148 1 97.69 324 LEU A N 1
ATOM 2585 C CA . LEU A 1 324 ? -25.484 10.797 7.289 1 97.69 324 LEU A CA 1
ATOM 2586 C C . LEU A 1 324 ? -26.672 10.578 6.363 1 97.69 324 LEU A C 1
ATOM 2588 O O . LEU A 1 324 ? -27.812 10.75 6.773 1 97.69 324 LEU A O 1
ATOM 2592 N N . VAL A 1 325 ? -26.438 10.141 5.156 1 96.88 325 VAL A N 1
ATOM 2593 C CA . VAL A 1 325 ? -27.5 10.047 4.16 1 96.88 325 VAL A CA 1
ATOM 2594 C C . VAL A 1 325 ? -28.406 8.852 4.477 1 96.88 325 VAL A C 1
ATOM 2596 O O . VAL A 1 325 ? -29.5 8.734 3.93 1 96.88 325 VAL A O 1
ATOM 2599 N N . ARG A 1 326 ? -27.953 8.023 5.344 1 95.94 326 ARG A N 1
ATOM 2600 C CA . ARG A 1 326 ? -28.766 6.875 5.754 1 95.94 326 ARG A CA 1
ATOM 2601 C C . ARG A 1 326 ? -29.5 7.164 7.059 1 95.94 326 ARG A C 1
ATOM 2603 O O . ARG A 1 326 ? -30.359 6.383 7.48 1 95.94 326 ARG A O 1
ATOM 2610 N N . CYS A 1 327 ? -29.141 8.18 7.695 1 94.88 327 CYS A N 1
ATOM 2611 C CA . CYS A 1 327 ? -29.719 8.555 8.977 1 94.88 327 CYS A CA 1
ATOM 2612 C C . CYS A 1 327 ? -31.031 9.297 8.789 1 94.88 327 CYS A C 1
ATOM 2614 O O . CYS A 1 327 ? -31.172 10.102 7.867 1 94.88 327 CYS A O 1
ATOM 2616 N N . GLN A 1 328 ? -31.922 9.078 9.688 1 93.94 328 GLN A N 1
ATOM 2617 C CA . GLN A 1 328 ? -33.219 9.742 9.625 1 93.94 328 GLN A CA 1
ATOM 2618 C C . GLN A 1 328 ? -33.094 11.234 9.898 1 93.94 328 GLN A C 1
ATOM 2620 O O . GLN A 1 328 ? -33.906 12.031 9.438 1 93.94 328 GLN A O 1
ATOM 2625 N N . HIS A 1 329 ? -32.094 11.648 10.555 1 95.19 329 HIS A N 1
ATOM 2626 C CA . HIS A 1 329 ? -31.953 13.031 10.992 1 95.19 329 HIS A CA 1
ATOM 2627 C C . HIS A 1 329 ? -30.922 13.773 10.148 1 95.19 329 HIS A C 1
ATOM 2629 O O . HIS A 1 329 ? -30.234 14.672 10.633 1 95.19 329 HIS A O 1
ATOM 2635 N N . GLY A 1 330 ? -30.688 13.383 8.93 1 95.38 330 GLY A N 1
ATOM 2636 C CA . GLY A 1 330 ? -29.719 14 8.039 1 95.38 330 GLY A CA 1
ATOM 2637 C C . GLY A 1 330 ? -30.141 15.383 7.559 1 95.38 330 GLY A C 1
ATOM 2638 O O . GLY A 1 330 ? -29.328 16.141 7.035 1 95.38 330 GLY A O 1
ATOM 2639 N N . GLY A 1 331 ? -31.438 15.688 7.656 1 95.25 331 GLY A N 1
ATOM 2640 C CA . GLY A 1 331 ? -31.969 17.016 7.391 1 95.25 331 GLY A CA 1
ATOM 2641 C C . GLY A 1 331 ? -31.781 17.453 5.953 1 95.25 331 GLY A C 1
ATOM 2642 O O . GLY A 1 331 ? -31.953 16.656 5.027 1 95.25 331 GLY A O 1
ATOM 2643 N N . LYS A 1 332 ? -31.453 18.734 5.816 1 95.81 332 LYS A N 1
ATOM 2644 C CA . LYS A 1 332 ? -31.344 19.359 4.5 1 95.81 332 LYS A CA 1
ATOM 2645 C C . LYS A 1 332 ? -30.188 18.781 3.707 1 95.81 332 LYS A C 1
ATOM 2647 O O . LYS A 1 332 ? -30.219 18.75 2.477 1 95.81 332 LYS A O 1
ATOM 2652 N N . VAL A 1 333 ? -29.203 18.328 4.461 1 97.5 333 VAL A N 1
ATOM 2653 C CA . VAL A 1 333 ? -28.031 17.75 3.789 1 97.5 333 VAL A CA 1
ATOM 2654 C C . VAL A 1 333 ? -28.422 16.422 3.139 1 97.5 333 VAL A C 1
ATOM 2656 O O . VAL A 1 333 ? -28.031 16.156 2 1 97.5 333 VAL A O 1
ATOM 2659 N N . LYS A 1 334 ? -29.141 15.602 3.865 1 97.31 334 LYS A N 1
ATOM 2660 C CA . LYS A 1 334 ? -29.641 14.359 3.303 1 97.31 334 LYS A CA 1
ATOM 2661 C C . LYS A 1 334 ? -30.547 14.625 2.094 1 97.31 334 LYS A C 1
ATOM 2663 O O . LYS A 1 334 ? -30.422 13.945 1.071 1 97.31 334 LYS A O 1
ATOM 2668 N N . GLU A 1 335 ? -31.391 15.625 2.229 1 96.75 335 GLU A N 1
ATOM 2669 C CA . GLU A 1 335 ? -32.281 15.992 1.122 1 96.75 335 GLU A CA 1
ATOM 2670 C C . GLU A 1 335 ? -31.453 16.406 -0.108 1 96.75 335 GLU A C 1
ATOM 2672 O O . GLU A 1 335 ? -31.828 16.078 -1.237 1 96.75 335 GLU A O 1
ATOM 2677 N N . PHE A 1 336 ? -30.453 17.109 0.17 1 97.25 336 PHE A N 1
ATOM 2678 C CA . PHE A 1 336 ? -29.578 17.531 -0.905 1 97.25 336 PHE A CA 1
ATOM 2679 C C . PHE A 1 336 ? -29 16.328 -1.65 1 97.25 336 PHE A C 1
ATOM 2681 O O . PHE A 1 336 ? -29.016 16.297 -2.883 1 97.25 336 PHE A O 1
ATOM 2688 N N . TYR A 1 337 ? -28.531 15.32 -0.952 1 97.62 337 TYR A N 1
ATOM 2689 C CA . TYR A 1 337 ? -28.016 14.094 -1.549 1 97.62 337 TYR A CA 1
ATOM 2690 C C . TYR A 1 337 ? -29.078 13.406 -2.393 1 97.62 337 TYR A C 1
ATOM 2692 O O . TYR A 1 337 ? -28.812 12.992 -3.523 1 97.62 337 TYR A O 1
ATOM 2700 N N . GLN A 1 338 ? -30.25 13.242 -1.855 1 97 338 GLN A N 1
ATOM 2701 C CA . GLN A 1 338 ? -31.328 12.523 -2.521 1 97 338 GLN A CA 1
ATOM 2702 C C . GLN A 1 338 ? -31.688 13.188 -3.85 1 97 338 GLN A C 1
ATOM 2704 O O . GLN A 1 338 ? -31.938 12.5 -4.844 1 97 338 GLN A O 1
ATOM 2709 N N . ARG A 1 339 ? -31.641 14.453 -3.826 1 96.44 339 ARG A N 1
ATOM 2710 C CA . ARG A 1 339 ? -31.938 15.195 -5.051 1 96.44 339 ARG A CA 1
ATOM 2711 C C . ARG A 1 339 ? -30.859 14.969 -6.102 1 96.44 339 ARG A C 1
ATOM 2713 O O . ARG A 1 339 ? -31.156 14.75 -7.277 1 96.44 339 ARG A O 1
ATOM 2720 N N . LEU A 1 340 ? -29.656 14.992 -5.656 1 95.81 340 LEU A N 1
ATOM 2721 C CA . LEU A 1 340 ? -28.531 14.867 -6.57 1 95.81 340 LEU A CA 1
ATOM 2722 C C . LEU A 1 340 ? -28.375 13.43 -7.051 1 95.81 340 LEU A C 1
ATOM 2724 O O . LEU A 1 340 ? -27.938 13.195 -8.18 1 95.81 340 LEU A O 1
ATOM 2728 N N . TYR A 1 341 ? -28.672 12.516 -6.117 1 95.12 341 TYR A N 1
ATOM 2729 C CA . TYR A 1 341 ? -28.531 11.086 -6.395 1 95.12 341 TYR A CA 1
ATOM 2730 C C . TYR A 1 341 ? -29.266 10.703 -7.664 1 95.12 341 TYR A C 1
ATOM 2732 O O . TYR A 1 341 ? -28.766 9.93 -8.477 1 95.12 341 TYR A O 1
ATOM 2740 N N . LEU A 1 342 ? -30.422 11.156 -7.887 1 93.12 342 LEU A N 1
ATOM 2741 C CA . LEU A 1 342 ? -31.266 10.844 -9.023 1 93.12 342 LEU A CA 1
ATOM 2742 C C . LEU A 1 342 ? -30.656 11.352 -10.328 1 93.12 342 LEU A C 1
ATOM 2744 O O . LEU A 1 342 ? -30.875 10.773 -11.391 1 93.12 342 LEU A O 1
ATOM 2748 N N . LYS A 1 343 ? -29.828 12.336 -10.234 1 91.75 343 LYS A N 1
ATOM 2749 C CA . LYS A 1 343 ? -29.297 12.984 -11.43 1 91.75 343 LYS A CA 1
ATOM 2750 C C . LYS A 1 343 ? -27.875 12.492 -11.727 1 91.75 343 LYS A C 1
ATOM 2752 O O . LYS A 1 343 ? -27.516 12.344 -12.898 1 91.75 343 LYS A O 1
ATOM 2757 N N . LYS A 1 344 ? -27.078 12.328 -10.719 1 91.81 344 LYS A N 1
ATOM 2758 C CA . LYS A 1 344 ? -25.656 12.172 -10.938 1 91.81 344 LYS A CA 1
ATOM 2759 C C . LYS A 1 344 ? -25.172 10.805 -10.461 1 91.81 344 LYS A C 1
ATOM 2761 O O . LYS A 1 344 ? -24.016 10.422 -10.703 1 91.81 344 LYS A O 1
ATOM 2766 N N . GLY A 1 345 ? -25.984 10.141 -9.75 1 92.12 345 GLY A N 1
ATOM 2767 C CA . GLY A 1 345 ? -25.562 8.852 -9.234 1 92.12 345 GLY A CA 1
ATOM 2768 C C . GLY A 1 345 ? -24.953 8.93 -7.852 1 92.12 345 GLY A C 1
ATOM 2769 O O . GLY A 1 345 ? -24.719 10.031 -7.332 1 92.12 345 GLY A O 1
ATOM 2770 N N . ALA A 1 346 ? -24.562 7.855 -7.277 1 93.62 346 ALA A N 1
ATOM 2771 C CA . ALA A 1 346 ? -24.219 7.73 -5.863 1 93.62 346 ALA A CA 1
ATOM 2772 C C . ALA A 1 346 ? -22.844 8.336 -5.578 1 93.62 346 ALA A C 1
ATOM 2774 O O . ALA A 1 346 ? -22.703 9.18 -4.688 1 93.62 346 ALA A O 1
ATOM 2775 N N . LYS A 1 347 ? -21.828 8.023 -6.383 1 91.88 347 LYS A N 1
ATOM 2776 C CA . LYS A 1 347 ? -20.453 8.391 -6.09 1 91.88 347 LYS A CA 1
ATOM 2777 C C . LYS A 1 347 ? -20.25 9.906 -6.184 1 91.88 347 LYS A C 1
ATOM 2779 O O . LYS A 1 347 ? -19.688 10.516 -5.281 1 91.88 347 LYS A O 1
ATOM 2784 N N . LYS A 1 348 ? -20.766 10.516 -7.219 1 92.44 348 LYS A N 1
ATOM 2785 C CA . LYS A 1 348 ? -20.641 11.961 -7.375 1 92.44 348 LYS A CA 1
ATOM 2786 C C . LYS A 1 348 ? -21.469 12.703 -6.332 1 92.44 348 LYS A C 1
ATOM 2788 O O . LYS A 1 348 ? -21.031 13.734 -5.805 1 92.44 348 LYS A O 1
ATOM 2793 N N . SER A 1 349 ? -22.625 12.156 -6.043 1 95.88 349 SER A N 1
ATOM 2794 C CA . SER A 1 349 ? -23.531 12.797 -5.098 1 95.88 349 SER A CA 1
ATOM 2795 C C . SER A 1 349 ? -22.953 12.781 -3.686 1 95.88 349 SER A C 1
ATOM 2797 O O . SER A 1 349 ? -23.125 13.742 -2.93 1 95.88 349 SER A O 1
ATOM 2799 N N . ILE A 1 350 ? -22.234 11.75 -3.365 1 97.19 350 ILE A N 1
ATOM 2800 C CA . ILE A 1 350 ? -21.703 11.648 -2.008 1 97.19 350 ILE A CA 1
ATOM 2801 C C . ILE A 1 350 ? -20.562 12.641 -1.82 1 97.19 350 ILE A C 1
ATOM 2803 O O . ILE A 1 350 ? -20.391 13.195 -0.734 1 97.19 350 ILE A O 1
ATOM 2807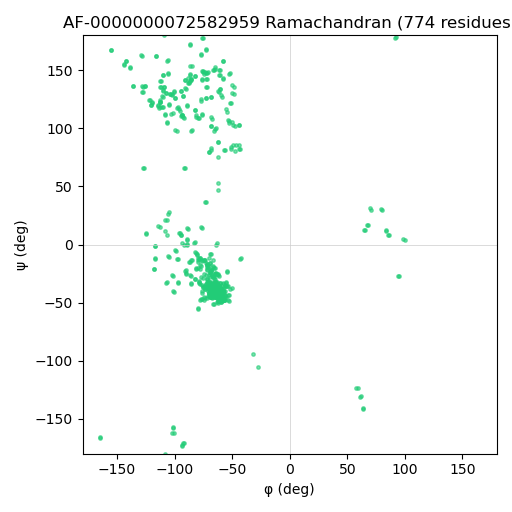 N N . ILE A 1 351 ? -19.781 12.852 -2.809 1 95.06 351 ILE A N 1
ATOM 2808 C CA . ILE A 1 351 ? -18.703 13.82 -2.74 1 95.06 351 ILE A CA 1
ATOM 2809 C C . ILE A 1 351 ? -19.266 15.227 -2.588 1 95.06 351 ILE A C 1
ATOM 2811 O O . ILE A 1 351 ? -18.781 16.016 -1.771 1 95.06 351 ILE A O 1
ATOM 2815 N N . ALA A 1 352 ? -20.281 15.531 -3.354 1 95.31 352 ALA A N 1
ATOM 2816 C CA . ALA A 1 352 ? -20.953 16.812 -3.236 1 95.31 352 ALA A CA 1
ATOM 2817 C C . ALA A 1 352 ? -21.562 17 -1.847 1 95.31 352 ALA A C 1
ATOM 2819 O O . ALA A 1 352 ? -21.516 18.094 -1.279 1 95.31 352 ALA A O 1
ATOM 2820 N N . THR A 1 353 ? -22.125 15.977 -1.386 1 97.5 353 THR A N 1
ATOM 2821 C CA . THR A 1 353 ? -22.688 16 -0.045 1 97.5 353 THR A CA 1
ATOM 2822 C C . THR A 1 353 ? -21.609 16.234 1.003 1 97.5 353 THR A C 1
ATOM 2824 O O . THR A 1 353 ? -21.812 16.984 1.958 1 97.5 353 THR A O 1
ATOM 2827 N N . SER A 1 354 ? -20.469 15.562 0.816 1 97.62 354 SER A N 1
ATOM 2828 C CA . SER A 1 354 ? -19.344 15.75 1.712 1 97.62 354 SER A CA 1
ATOM 2829 C C . SER A 1 354 ? -18.891 17.219 1.741 1 97.62 354 SER A C 1
ATOM 2831 O O . SER A 1 354 ? -18.578 17.75 2.807 1 97.62 354 SER A O 1
ATOM 2833 N N . ARG A 1 355 ? -18.891 17.797 0.614 1 96.31 355 ARG A N 1
ATOM 2834 C CA . ARG A 1 355 ? -18.562 19.219 0.529 1 96.31 355 ARG A CA 1
ATOM 2835 C C . ARG A 1 355 ? -19.562 20.062 1.317 1 96.31 355 ARG A C 1
ATOM 2837 O O . ARG A 1 355 ? -19.172 20.938 2.094 1 96.31 355 ARG A O 1
ATOM 2844 N N . LYS A 1 356 ? -20.797 19.812 1.094 1 97.44 356 LYS A N 1
ATOM 2845 C CA . LYS A 1 356 ? -21.844 20.531 1.808 1 97.44 356 LYS A CA 1
ATOM 2846 C C . LYS A 1 356 ? -21.703 20.344 3.316 1 97.44 356 LYS A C 1
ATOM 2848 O O . LYS A 1 356 ? -21.938 21.297 4.082 1 97.44 356 LYS A O 1
ATOM 2853 N N . MET A 1 357 ? -21.328 19.156 3.711 1 98.31 357 MET A N 1
ATOM 2854 C CA . MET A 1 357 ? -21.125 18.891 5.129 1 98.31 357 MET A CA 1
ATOM 2855 C C . MET A 1 357 ? -20.031 19.797 5.695 1 98.31 357 MET A C 1
ATOM 2857 O O . MET A 1 357 ? -20.188 20.359 6.781 1 98.31 357 MET A O 1
ATOM 2861 N N . ILE A 1 358 ? -18.969 19.953 4.953 1 98 358 ILE A N 1
ATOM 2862 C CA . ILE A 1 358 ? -17.859 20.812 5.398 1 98 358 ILE A CA 1
ATOM 2863 C C . ILE A 1 358 ? -18.344 22.25 5.504 1 98 358 ILE A C 1
ATOM 2865 O O . ILE A 1 358 ? -18.016 22.953 6.465 1 98 358 ILE A O 1
ATOM 2869 N N . GLU A 1 359 ? -19.109 22.656 4.574 1 97.81 359 GLU A N 1
ATOM 2870 C CA . GLU A 1 359 ? -19.625 24.031 4.586 1 97.81 359 GLU A CA 1
ATOM 2871 C C . GLU A 1 359 ? -20.547 24.266 5.781 1 97.81 359 GLU A C 1
ATOM 2873 O O . GLU A 1 359 ? -20.453 25.297 6.434 1 97.81 359 GLU A O 1
ATOM 2878 N N . VAL A 1 360 ? -21.359 23.344 6.016 1 98 360 VAL A N 1
ATOM 2879 C CA . VAL A 1 360 ? -22.266 23.453 7.156 1 98 360 VAL A CA 1
ATOM 2880 C C . VAL A 1 360 ? -21.453 23.422 8.453 1 98 360 VAL A C 1
ATOM 2882 O O . VAL A 1 360 ? -21.719 24.188 9.375 1 98 360 VAL A O 1
ATOM 2885 N N . LEU A 1 361 ? -20.484 22.562 8.555 1 98.38 361 LEU A N 1
ATOM 2886 C CA . LEU A 1 361 ? -19.625 22.469 9.727 1 98.38 361 LEU A CA 1
ATOM 2887 C C . LEU A 1 361 ? -18.906 23.797 9.984 1 98.38 361 LEU A C 1
ATOM 2889 O O . LEU A 1 361 ? -18.781 24.219 11.133 1 98.38 361 LEU A O 1
ATOM 2893 N N . TYR A 1 362 ? -18.469 24.391 8.906 1 97.88 362 TYR A N 1
ATOM 2894 C CA . TYR A 1 362 ? -17.844 25.688 9.008 1 97.88 362 TYR A CA 1
ATOM 2895 C C . TYR A 1 362 ? -18.734 26.672 9.742 1 97.88 362 TYR A C 1
ATOM 2897 O O . TYR A 1 362 ? -18.297 27.344 10.688 1 97.88 362 TYR A O 1
ATOM 2905 N N . VAL A 1 363 ? -19.969 26.734 9.367 1 97.69 363 VAL A N 1
ATOM 2906 C CA . VAL A 1 363 ? -20.922 27.672 9.961 1 97.69 363 VAL A CA 1
ATOM 2907 C C . VAL A 1 363 ? -21.203 27.266 11.406 1 97.69 363 VAL A C 1
ATOM 2909 O O . VAL A 1 363 ? -21.219 28.125 12.297 1 97.69 363 VAL A O 1
ATOM 2912 N N . MET A 1 364 ? -21.344 26.031 11.633 1 98 364 MET A N 1
ATOM 2913 C CA . MET A 1 364 ? -21.625 25.531 12.977 1 98 364 MET A CA 1
ATOM 2914 C C . MET A 1 364 ? -20.484 25.875 13.93 1 98 364 MET A C 1
ATOM 2916 O O . MET A 1 364 ? -20.719 26.328 15.055 1 98 364 MET A O 1
ATOM 2920 N N . ILE A 1 365 ? -19.281 25.672 13.523 1 97.81 365 ILE A N 1
ATOM 2921 C CA . ILE A 1 365 ? -18.094 25.906 14.352 1 97.81 365 ILE A CA 1
ATOM 2922 C C . ILE A 1 365 ? -17.969 27.391 14.664 1 97.81 365 ILE A C 1
ATOM 2924 O O . ILE A 1 365 ? -17.672 27.781 15.797 1 97.81 365 ILE A O 1
ATOM 2928 N N . ARG A 1 366 ? -18.234 28.188 13.688 1 96.88 366 ARG A N 1
ATOM 2929 C CA . ARG A 1 366 ? -18.094 29.641 13.844 1 96.88 366 ARG A CA 1
ATOM 2930 C C . ARG A 1 366 ? -19.188 30.188 14.75 1 96.88 366 ARG A C 1
ATOM 2932 O O . ARG A 1 366 ? -18.953 31.141 15.5 1 96.88 366 ARG A O 1
ATOM 2939 N N . THR A 1 367 ? -20.328 29.625 14.734 1 96.44 367 THR A N 1
ATOM 2940 C CA . THR A 1 367 ? -21.469 30.172 15.453 1 96.44 367 THR A CA 1
ATOM 2941 C C . THR A 1 367 ? -21.703 29.422 16.766 1 96.44 367 THR A C 1
ATOM 2943 O O . THR A 1 367 ? -22.375 29.922 17.672 1 96.44 367 THR A O 1
ATOM 2946 N N . GLY A 1 368 ? -21.297 28.188 16.812 1 95.56 368 GLY A N 1
ATOM 2947 C CA . GLY A 1 368 ? -21.531 27.344 17.984 1 95.56 368 GLY A CA 1
ATOM 2948 C C . GLY A 1 368 ? -22.906 26.703 17.969 1 95.56 368 GLY A C 1
ATOM 2949 O O . GLY A 1 368 ? -23.328 26.109 18.984 1 95.56 368 GLY A O 1
ATOM 2950 N N . LYS A 1 369 ? -23.562 26.766 16.875 1 95.81 369 LYS A N 1
ATOM 2951 C CA . LYS A 1 369 ? -24.906 26.203 16.766 1 95.81 369 LYS A CA 1
ATOM 2952 C C . LYS A 1 369 ? -24.859 24.719 16.422 1 95.81 369 LYS A C 1
ATOM 2954 O O . LYS A 1 369 ? -24.031 24.281 15.633 1 95.81 369 LYS A O 1
ATOM 2959 N N . LEU A 1 370 ? -25.781 24.016 17.016 1 96.69 370 LEU A N 1
ATOM 2960 C CA . LEU A 1 370 ? -25.891 22.578 16.75 1 96.69 370 LEU A CA 1
ATOM 2961 C C . LEU A 1 370 ? -26.562 22.328 15.414 1 96.69 370 LEU A C 1
ATOM 2963 O O . LEU A 1 370 ? -27.141 23.234 14.82 1 96.69 370 LEU A O 1
ATOM 2967 N N . PHE A 1 371 ? -26.391 21.094 14.93 1 96.56 371 PHE A N 1
ATOM 2968 C CA . PHE A 1 371 ? -27.031 20.688 13.688 1 96.56 371 PHE A CA 1
ATOM 2969 C C . PHE A 1 371 ? -28.547 20.766 13.812 1 96.56 371 PHE A C 1
ATOM 2971 O O . PHE A 1 371 ? -29.125 20.203 14.742 1 96.56 371 PHE A O 1
ATOM 2978 N N . ASP A 1 372 ? -29.219 21.359 12.898 1 90.56 372 ASP A N 1
ATOM 2979 C CA . ASP A 1 372 ? -30.625 21.781 12.992 1 90.56 372 ASP A CA 1
ATOM 2980 C C . ASP A 1 372 ? -31.547 20.578 13.195 1 90.56 372 ASP A C 1
ATOM 2982 O O . ASP A 1 372 ? -32.469 20.641 14 1 90.56 372 ASP A O 1
ATOM 2986 N N . SER A 1 373 ? -31.328 19.484 12.586 1 90.5 373 SER A N 1
ATOM 2987 C CA . SER A 1 373 ? -32.25 18.359 12.57 1 90.5 373 SER A CA 1
ATOM 2988 C C . SER A 1 373 ? -31.906 17.344 13.648 1 90.5 373 SER A C 1
ATOM 2990 O O . SER A 1 373 ? -32.531 16.281 13.734 1 90.5 373 SER A O 1
ATOM 2992 N N . MET A 1 374 ? -31.016 17.641 14.547 1 92.81 374 MET A N 1
ATOM 2993 C CA . MET A 1 374 ? -30.578 16.672 15.539 1 92.81 374 MET A CA 1
ATOM 2994 C C . MET A 1 374 ? -31.312 16.859 16.859 1 92.81 374 MET A C 1
ATOM 2996 O O . MET A 1 374 ? -31.156 17.875 17.531 1 92.81 374 MET A O 1
ATOM 3000 N N . PRO A 1 375 ? -32.031 15.836 17.219 1 93.38 375 PRO A N 1
ATOM 3001 C CA . PRO A 1 375 ? -32.625 15.922 18.547 1 93.38 375 PRO A CA 1
ATOM 3002 C C . PRO A 1 375 ? -31.625 15.797 19.672 1 93.38 375 PRO A C 1
ATOM 3004 O O . PRO A 1 375 ? -30.656 15.055 19.562 1 93.38 375 PRO A O 1
ATOM 3007 N N . GLU A 1 376 ? -31.922 16.469 20.75 1 92.69 376 GLU A N 1
ATOM 3008 C CA . GLU A 1 376 ? -31.016 16.5 21.906 1 92.69 376 GLU A CA 1
ATOM 3009 C C . GLU A 1 376 ? -30.828 15.117 22.5 1 92.69 376 GLU A C 1
ATOM 3011 O O . GLU A 1 376 ? -29.719 14.766 22.906 1 92.69 376 GLU A O 1
ATOM 3016 N N . ASN A 1 377 ? -31.844 14.344 22.531 1 93.31 377 ASN A N 1
ATOM 3017 C CA . ASN A 1 377 ? -31.766 13.016 23.125 1 93.31 377 ASN A CA 1
ATOM 3018 C C . ASN A 1 377 ? -30.859 12.094 22.328 1 93.31 377 ASN A C 1
ATOM 3020 O O . ASN A 1 377 ? -30.109 11.289 22.906 1 93.31 377 ASN A O 1
ATOM 3024 N N . ILE A 1 378 ? -30.953 12.211 21.062 1 93.44 378 ILE A N 1
ATOM 3025 C CA . ILE A 1 378 ? -30.125 11.375 20.203 1 93.44 378 ILE A CA 1
ATOM 3026 C C . ILE A 1 378 ? -28.672 11.789 20.312 1 93.44 378 ILE A C 1
ATOM 3028 O O . ILE A 1 378 ? -27.781 10.938 20.375 1 93.44 378 ILE A O 1
ATOM 3032 N N . LEU A 1 379 ? -28.438 13.062 20.328 1 94.69 379 LEU A N 1
ATOM 3033 C CA . LEU A 1 379 ? -27.094 13.578 20.5 1 94.69 379 LEU A CA 1
ATOM 3034 C C . LEU A 1 379 ? -26.5 13.117 21.844 1 94.69 379 LEU A C 1
ATOM 3036 O O . LEU A 1 379 ? -25.359 12.656 21.891 1 94.69 379 LEU A O 1
ATOM 3040 N N . ASN A 1 380 ? -27.266 13.227 22.922 1 94.5 380 ASN A N 1
ATOM 3041 C CA . ASN A 1 380 ? -26.797 12.836 24.234 1 94.5 380 ASN A CA 1
ATOM 3042 C C . ASN A 1 380 ? -26.484 11.344 24.312 1 94.5 380 ASN A C 1
ATOM 3044 O O . ASN A 1 380 ? -25.516 10.938 24.938 1 94.5 380 ASN A O 1
ATOM 3048 N N . ARG A 1 381 ? -27.266 10.586 23.672 1 94.44 381 ARG A N 1
ATOM 3049 C CA . ARG A 1 381 ? -27 9.148 23.609 1 94.44 381 ARG A CA 1
ATOM 3050 C C . ARG A 1 381 ? -25.703 8.852 22.875 1 94.44 381 ARG A C 1
ATOM 3052 O O . ARG A 1 381 ? -24.922 8 23.312 1 94.44 381 ARG A O 1
ATOM 3059 N N . LYS A 1 382 ? -25.547 9.547 21.812 1 93.81 382 LYS A N 1
ATOM 3060 C CA . LYS A 1 382 ? -24.312 9.383 21.016 1 93.81 382 LYS A CA 1
ATOM 3061 C C . LYS A 1 382 ? -23.078 9.75 21.844 1 93.81 382 LYS A C 1
ATOM 3063 O O . LYS A 1 382 ? -22.109 8.992 21.875 1 93.81 382 LYS A O 1
ATOM 3068 N N . LEU A 1 383 ? -23.125 10.867 22.516 1 95.69 383 LEU A N 1
ATOM 3069 C CA . LEU A 1 383 ? -22 11.344 23.328 1 95.69 383 LEU A CA 1
ATOM 3070 C C . LEU A 1 383 ? -21.719 10.391 24.484 1 95.69 383 LEU A C 1
ATOM 3072 O O . LEU A 1 383 ? -20.562 10.148 24.828 1 95.69 383 LEU A O 1
ATOM 3076 N N . THR A 1 384 ? -22.781 9.828 25.016 1 93.88 384 THR A N 1
ATOM 3077 C CA . THR A 1 384 ? -22.625 8.867 26.109 1 93.88 384 THR A CA 1
ATOM 3078 C C . THR A 1 384 ? -21.984 7.578 25.594 1 93.88 384 THR A C 1
ATOM 3080 O O . THR A 1 384 ? -21.109 7.012 26.266 1 93.88 384 THR A O 1
ATOM 3083 N N . GLN A 1 385 ? -22.406 7.176 24.469 1 92.75 385 GLN A N 1
ATOM 3084 C CA . GLN A 1 385 ? -21.859 5.961 23.875 1 92.75 385 GLN A CA 1
ATOM 3085 C C . GLN A 1 385 ? -20.359 6.09 23.625 1 92.75 385 GLN A C 1
ATOM 3087 O O . GLN A 1 385 ? -19.625 5.121 23.797 1 92.75 385 GLN A O 1
ATOM 3092 N N . TYR A 1 386 ? -19.922 7.254 23.312 1 92.88 386 TYR A N 1
ATOM 3093 C CA . TYR A 1 386 ? -18.5 7.477 23 1 92.88 386 TYR A CA 1
ATOM 3094 C C . TYR A 1 386 ? -17.734 7.883 24.25 1 92.88 386 TYR A C 1
ATOM 3096 O O . TYR A 1 386 ? -16.531 8.141 24.188 1 92.88 386 TYR A O 1
ATOM 3104 N N . GLY A 1 387 ? -18.438 7.969 25.375 1 91.75 387 GLY A N 1
ATOM 3105 C CA . GLY A 1 387 ? -17.797 8.367 26.625 1 91.75 387 GLY A CA 1
ATOM 3106 C C . GLY A 1 387 ? -17.406 9.828 26.656 1 91.75 387 GLY A C 1
ATOM 3107 O O . GLY A 1 387 ? -16.375 10.188 27.25 1 91.75 387 GLY A O 1
ATOM 3108 N N . LEU A 1 388 ? -18.109 10.703 25.969 1 93.12 388 LEU A N 1
ATOM 3109 C CA . LEU A 1 388 ? -17.734 12.109 25.844 1 93.12 388 LEU A CA 1
ATOM 3110 C C . LEU A 1 388 ? -18.672 13 26.656 1 93.12 388 LEU A C 1
ATOM 3112 O O . LEU A 1 388 ? -18.625 14.227 26.547 1 93.12 388 LEU A O 1
ATOM 3116 N N . MET A 1 389 ? -19.5 12.406 27.516 1 85.06 389 MET A N 1
ATOM 3117 C CA . MET A 1 389 ? -20.344 13.18 28.406 1 85.06 389 MET A CA 1
ATOM 3118 C C . MET A 1 389 ? -19.625 13.453 29.734 1 85.06 389 MET A C 1
ATOM 3120 O O . MET A 1 389 ? -18.797 12.656 30.172 1 85.06 389 MET A O 1
ATOM 3124 N N . MET B 1 1 ? -14.094 17.906 -46.125 1 20.98 1 MET B N 1
ATOM 3125 C CA . MET B 1 1 ? -12.773 17.344 -45.812 1 20.98 1 MET B CA 1
ATOM 3126 C C . MET B 1 1 ? -12.836 16.422 -44.625 1 20.98 1 MET B C 1
ATOM 3128 O O . MET B 1 1 ? -13.273 16.828 -43.531 1 20.98 1 MET B O 1
ATOM 3132 N N . ALA B 1 2 ? -12.875 15.055 -44.969 1 25.14 2 ALA B N 1
ATOM 3133 C CA . ALA B 1 2 ? -13.117 13.719 -44.438 1 25.14 2 ALA B CA 1
ATOM 3134 C C . ALA B 1 2 ? -12.094 13.375 -43.344 1 25.14 2 ALA B C 1
ATOM 3136 O O . ALA B 1 2 ? -10.898 13.305 -43.625 1 25.14 2 ALA B O 1
ATOM 3137 N N . THR B 1 3 ? -12.281 13.945 -42.188 1 26.81 3 THR B N 1
ATOM 3138 C CA . THR B 1 3 ? -11.398 13.859 -41.031 1 26.81 3 THR B CA 1
ATOM 3139 C C . THR B 1 3 ? -11.039 12.406 -40.75 1 26.81 3 THR B C 1
ATOM 3141 O O . THR B 1 3 ? -11.914 11.578 -40.5 1 26.81 3 THR B O 1
ATOM 3144 N N . GLN B 1 4 ? -9.977 11.906 -41.438 1 26.31 4 GLN B N 1
ATOM 3145 C CA . GLN B 1 4 ? -9.406 10.562 -41.344 1 26.31 4 GLN B CA 1
ATOM 3146 C C . GLN B 1 4 ? -9.195 10.148 -39.906 1 26.31 4 GLN B C 1
ATOM 3148 O O . GLN B 1 4 ? -8.57 10.875 -39.125 1 26.31 4 GLN B O 1
ATOM 3153 N N . GLN B 1 5 ? -10.086 9.312 -39.375 1 25.75 5 GLN B N 1
ATOM 3154 C CA . GLN B 1 5 ? -10.211 8.633 -38.094 1 25.75 5 GLN B CA 1
ATOM 3155 C C . GLN B 1 5 ? -8.914 7.902 -37.75 1 25.75 5 GLN B C 1
ATOM 3157 O O . GLN B 1 5 ? -8.453 7.043 -38.5 1 25.75 5 GLN B O 1
ATOM 3162 N N . SER B 1 6 ? -7.914 8.656 -37.156 1 26.81 6 SER B N 1
ATOM 3163 C CA . SER B 1 6 ? -6.637 8.078 -36.75 1 26.81 6 SER B CA 1
ATOM 3164 C C . SER B 1 6 ? -6.836 6.742 -36.031 1 26.81 6 SER B C 1
ATOM 3166 O O . SER B 1 6 ? -7.648 6.641 -35.125 1 26.81 6 SER B O 1
ATOM 3168 N N . ARG B 1 7 ? -6.586 5.629 -36.719 1 27.52 7 ARG B N 1
ATOM 3169 C CA . ARG B 1 7 ? -6.668 4.23 -36.312 1 27.52 7 ARG B CA 1
ATOM 3170 C C . ARG B 1 7 ? -5.898 3.996 -35 1 27.52 7 ARG B C 1
ATOM 3172 O O . ARG B 1 7 ? -4.797 4.52 -34.844 1 27.52 7 ARG B O 1
ATOM 3179 N N . PRO B 1 8 ? -6.566 3.506 -34 1 27.56 8 PRO B N 1
ATOM 3180 C CA . PRO B 1 8 ? -5.938 3.184 -32.688 1 27.56 8 PRO B CA 1
ATOM 3181 C C . PRO B 1 8 ? -4.715 2.283 -32.844 1 27.56 8 PRO B C 1
ATOM 3183 O O . PRO B 1 8 ? -4.699 1.396 -33.719 1 27.56 8 PRO B O 1
ATOM 3186 N N . ARG B 1 9 ? -3.465 2.785 -32.688 1 27.52 9 ARG B N 1
ATOM 3187 C CA . ARG B 1 9 ? -2.191 2.07 -32.688 1 27.52 9 ARG B CA 1
ATOM 3188 C C . ARG B 1 9 ? -2.293 0.789 -31.859 1 27.52 9 ARG B C 1
ATOM 3190 O O . ARG B 1 9 ? -2.473 0.838 -30.641 1 27.52 9 ARG B O 1
ATOM 3197 N N . ILE B 1 10 ? -2.811 -0.332 -32.406 1 26.28 10 ILE B N 1
ATOM 3198 C CA . ILE B 1 10 ? -2.854 -1.645 -31.781 1 26.28 10 ILE B CA 1
ATOM 3199 C C . ILE B 1 10 ? -1.438 -2.209 -31.656 1 26.28 10 ILE B C 1
ATOM 3201 O O . ILE B 1 10 ? -0.742 -2.367 -32.656 1 26.28 10 ILE B O 1
ATOM 3205 N N . GLY B 1 11 ? -0.674 -1.835 -30.688 1 28.88 11 GLY B N 1
ATOM 3206 C CA . GLY B 1 11 ? 0.592 -2.514 -30.453 1 28.88 11 GLY B CA 1
ATOM 3207 C C . GLY B 1 11 ? 0.483 -4.023 -30.531 1 28.88 11 GLY B C 1
ATOM 3208 O O . GLY B 1 11 ? -0.291 -4.637 -29.797 1 28.88 11 GLY B O 1
ATOM 3209 N N . VAL B 1 12 ? 0.583 -4.605 -31.75 1 28.84 12 VAL B N 1
ATOM 3210 C CA . VAL B 1 12 ? 0.561 -6.035 -32.031 1 28.84 12 VAL B CA 1
ATOM 3211 C C . VAL B 1 12 ? 1.785 -6.703 -31.406 1 28.84 12 VAL B C 1
ATOM 3213 O O . VAL B 1 12 ? 2.918 -6.281 -31.641 1 28.84 12 VAL B O 1
ATOM 3216 N N . LEU B 1 13 ? 1.593 -7.293 -30.297 1 30.11 13 LEU B N 1
ATOM 3217 C CA . LEU B 1 13 ? 2.59 -8.242 -29.797 1 30.11 13 LEU B CA 1
ATOM 3218 C C . LEU B 1 13 ? 2.838 -9.344 -30.828 1 30.11 13 LEU B C 1
ATOM 3220 O O . LEU B 1 13 ? 1.943 -10.148 -31.109 1 30.11 13 LEU B O 1
ATOM 3224 N N . VAL B 1 14 ? 3.648 -9.133 -31.844 1 29.77 14 VAL B N 1
ATOM 3225 C CA . VAL B 1 14 ? 4.008 -10.164 -32.812 1 29.77 14 VAL B CA 1
ATOM 3226 C C . VAL B 1 14 ? 4.738 -11.305 -32.125 1 29.77 14 VAL B C 1
ATOM 3228 O O . VAL B 1 14 ? 5.828 -11.109 -31.562 1 29.77 14 VAL B O 1
ATOM 3231 N N . LEU B 1 15 ? 3.99 -12.258 -31.641 1 30.27 15 LEU B N 1
ATOM 3232 C CA . LEU B 1 15 ? 4.586 -13.523 -31.219 1 30.27 15 LEU B CA 1
ATOM 3233 C C . LEU B 1 15 ? 5.414 -14.133 -32.344 1 30.27 15 LEU B C 1
ATOM 3235 O O . LEU B 1 15 ? 5.023 -14.078 -33.5 1 30.27 15 LEU B O 1
ATOM 3239 N N . SER B 1 16 ? 6.695 -14.266 -32.25 1 29.58 16 SER B N 1
ATOM 3240 C CA . SER B 1 16 ? 7.586 -14.867 -33.219 1 29.58 16 SER B CA 1
ATOM 3241 C C . SER B 1 16 ? 7.055 -16.219 -33.688 1 29.58 16 SER B C 1
ATOM 3243 O O . SER B 1 16 ? 6.375 -16.922 -32.938 1 29.58 16 SER B O 1
ATOM 3245 N N . PRO B 1 17 ? 7.059 -16.562 -35.031 1 30.78 17 PRO B N 1
ATOM 3246 C CA . PRO B 1 17 ? 6.613 -17.766 -35.75 1 30.78 17 PRO B CA 1
ATOM 3247 C C . PRO B 1 17 ? 7.18 -19.047 -35.125 1 30.78 17 PRO B C 1
ATOM 3249 O O . PRO B 1 17 ? 6.574 -20.125 -35.281 1 30.78 17 PRO B O 1
ATOM 3252 N N . ASP B 1 18 ? 8.414 -19 -34.656 1 30.27 18 ASP B N 1
ATOM 3253 C CA . ASP B 1 18 ? 9.094 -20.25 -34.344 1 30.27 18 ASP B CA 1
ATOM 3254 C C . ASP B 1 18 ? 8.453 -20.891 -33.094 1 30.27 18 ASP B C 1
ATOM 3256 O O . ASP B 1 18 ? 8.938 -21.922 -32.625 1 30.27 18 ASP B O 1
ATOM 3260 N N . PHE B 1 19 ? 7.664 -20.188 -32.438 1 31.52 19 PHE B N 1
ATOM 3261 C CA . PHE B 1 19 ? 7.055 -20.734 -31.234 1 31.52 19 PHE B CA 1
ATOM 3262 C C . PHE B 1 19 ? 6.16 -21.922 -31.562 1 31.52 19 PHE B C 1
ATOM 3264 O O . PHE B 1 19 ? 5.609 -22.562 -30.672 1 31.52 19 PHE B O 1
ATOM 3271 N N . VAL B 1 20 ? 6.008 -22.359 -32.906 1 29.09 20 VAL B N 1
ATOM 3272 C CA . VAL B 1 20 ? 5.012 -23.297 -33.375 1 29.09 20 VAL B CA 1
ATOM 3273 C C . VAL B 1 20 ? 5.531 -24.734 -33.219 1 29.09 20 VAL B C 1
ATOM 3275 O O . VAL B 1 20 ? 4.77 -25.688 -33.344 1 29.09 20 VAL B O 1
ATOM 3278 N N . LYS B 1 21 ? 6.793 -25.031 -33 1 31.2 21 LYS B N 1
ATOM 3279 C CA . LYS B 1 21 ? 7.219 -26.391 -33.312 1 31.2 21 LYS B CA 1
ATOM 3280 C C . LYS B 1 21 ? 6.816 -27.359 -32.188 1 31.2 21 LYS B C 1
ATOM 3282 O O . LYS B 1 21 ? 6.426 -28.5 -32.469 1 31.2 21 LYS B O 1
ATOM 3287 N N . SER B 1 22 ? 7.219 -27.062 -30.984 1 29.12 22 SER B N 1
ATOM 3288 C CA . SER B 1 22 ? 7.223 -28.156 -30.016 1 29.12 22 SER B CA 1
ATOM 3289 C C . SER B 1 22 ? 5.805 -28.578 -29.656 1 29.12 22 SER B C 1
ATOM 3291 O O . SER B 1 22 ? 5.609 -29.484 -28.844 1 29.12 22 SER B O 1
ATOM 3293 N N . PHE B 1 23 ? 4.809 -27.859 -30.078 1 31.09 23 PHE B N 1
ATOM 3294 C CA . PHE B 1 23 ? 3.439 -28.156 -29.688 1 31.09 23 PHE B CA 1
ATOM 3295 C C . PHE B 1 23 ? 2.908 -29.359 -30.453 1 31.09 23 PHE B C 1
ATOM 3297 O O . PHE B 1 23 ? 1.709 -29.641 -30.422 1 31.09 23 PHE B O 1
ATOM 3304 N N . ARG B 1 24 ? 3.766 -30.156 -31.125 1 30.2 24 ARG B N 1
ATOM 3305 C CA . ARG B 1 24 ? 3.344 -31.297 -31.922 1 30.2 24 ARG B CA 1
ATOM 3306 C C . ARG B 1 24 ? 2.645 -32.344 -31.062 1 30.2 24 ARG B C 1
ATOM 3308 O O . ARG B 1 24 ? 1.734 -33.031 -31.531 1 30.2 24 ARG B O 1
ATOM 3315 N N . LEU B 1 25 ? 3.209 -32.406 -29.781 1 31.58 25 LEU B N 1
ATOM 3316 C CA . LEU B 1 25 ? 2.695 -33.594 -29.109 1 31.58 25 LEU B CA 1
ATOM 3317 C C . LEU B 1 25 ? 1.229 -33.406 -28.734 1 31.58 25 LEU B C 1
ATOM 3319 O O . LEU B 1 25 ? 0.461 -34.375 -28.719 1 31.58 25 LEU B O 1
ATOM 3323 N N . PHE B 1 26 ? 0.844 -32.125 -28.422 1 33.38 26 PHE B N 1
ATOM 3324 C CA . PHE B 1 26 ? -0.564 -31.969 -28.078 1 33.38 26 PHE B CA 1
ATOM 3325 C C . PHE B 1 26 ? -1.441 -32.125 -29.312 1 33.38 26 PHE B C 1
ATOM 3327 O O . PHE B 1 26 ? -2.662 -32.25 -29.203 1 33.38 26 PHE B O 1
ATOM 3334 N N . HIS B 1 27 ? -0.809 -32 -30.531 1 35.06 27 HIS B N 1
ATOM 3335 C CA . HIS B 1 27 ? -1.546 -32.188 -31.781 1 35.06 27 HIS B CA 1
ATOM 3336 C C . HIS B 1 27 ? -2.045 -33.594 -31.938 1 35.06 27 HIS B C 1
ATOM 3338 O O . HIS B 1 27 ? -3.051 -33.844 -32.594 1 35.06 27 HIS B O 1
ATOM 3344 N N . PHE B 1 28 ? -1.206 -34.531 -31.391 1 33.25 28 PHE B N 1
ATOM 3345 C CA . PHE B 1 28 ? -1.477 -35.938 -31.719 1 33.25 28 PHE B CA 1
ATOM 3346 C C . PHE B 1 28 ? -2.799 -36.375 -31.125 1 33.25 28 PHE B C 1
ATOM 3348 O O . PHE B 1 28 ? -3.541 -37.156 -31.734 1 33.25 28 PHE B O 1
ATOM 3355 N N . ARG B 1 29 ? -3.023 -35.938 -29.797 1 36.41 29 ARG B N 1
ATOM 3356 C CA . ARG B 1 29 ? -4.219 -36.594 -29.25 1 36.41 29 ARG B CA 1
ATOM 3357 C C . ARG B 1 29 ? -5.48 -36 -29.859 1 36.41 29 ARG B C 1
ATOM 3359 O O . ARG B 1 29 ? -6.594 -36.406 -29.531 1 36.41 29 ARG B O 1
ATOM 3366 N N . ARG B 1 30 ? -5.348 -34.875 -30.516 1 40.34 30 ARG B N 1
ATOM 3367 C CA . ARG B 1 30 ? -6.531 -34.344 -31.188 1 40.34 30 ARG B CA 1
ATOM 3368 C C . ARG B 1 30 ? -7.016 -35.281 -32.281 1 40.34 30 ARG B C 1
ATOM 3370 O O . ARG B 1 30 ? -8.195 -35.281 -32.625 1 40.34 30 ARG B O 1
ATOM 3377 N N . LYS B 1 31 ? -6.117 -35.938 -32.906 1 38.09 31 LYS B N 1
ATOM 3378 C CA . LYS B 1 31 ? -6.527 -36.75 -34.062 1 38.09 31 LYS B CA 1
ATOM 3379 C C . LYS B 1 31 ? -7.41 -37.906 -33.656 1 38.09 31 LYS B C 1
ATOM 3381 O O . LYS B 1 31 ? -8.359 -38.25 -34.344 1 38.09 31 LYS B O 1
ATOM 3386 N N . GLU B 1 32 ? -6.934 -38.688 -32.656 1 37.59 32 GLU B N 1
ATOM 3387 C CA . GLU B 1 32 ? -7.68 -39.938 -32.438 1 37.59 32 GLU B CA 1
ATOM 3388 C C . GLU B 1 32 ? -9.008 -39.656 -31.75 1 37.59 32 GLU B C 1
ATOM 3390 O O . GLU B 1 32 ? -9.766 -40.594 -31.453 1 37.59 32 GLU B O 1
ATOM 3395 N N . MET B 1 33 ? -9.195 -38.5 -30.938 1 39.66 33 MET B N 1
ATOM 3396 C CA . MET B 1 33 ? -10.57 -38.281 -30.5 1 39.66 33 MET B CA 1
ATOM 3397 C C . MET B 1 33 ? -11.5 -38.062 -31.688 1 39.66 33 MET B C 1
ATOM 3399 O O . MET B 1 33 ? -11.578 -36.938 -32.219 1 39.66 33 MET B O 1
ATOM 3403 N N . GLU B 1 34 ? -11.547 -38.875 -32.625 1 40.03 34 GLU B N 1
ATOM 3404 C CA . GLU B 1 34 ? -12.43 -39 -33.781 1 40.03 34 GLU B CA 1
ATOM 3405 C C . GLU B 1 34 ? -13.812 -38.406 -33.5 1 40.03 34 GLU B C 1
ATOM 3407 O O . GLU B 1 34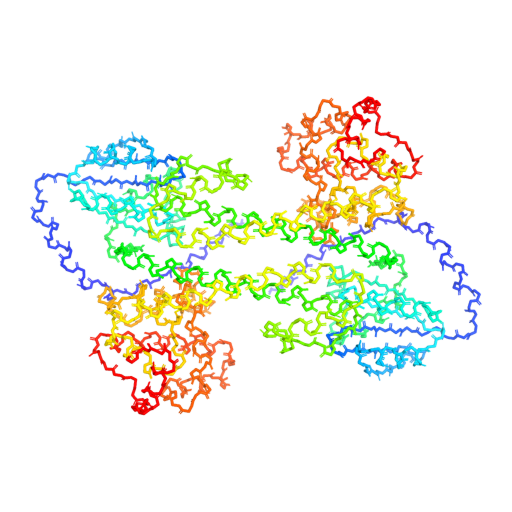 ? -14.289 -37.531 -34.219 1 40.03 34 GLU B O 1
ATOM 3412 N N . SER B 1 35 ? -14.922 -39.344 -33.281 1 44.06 35 SER B N 1
ATOM 3413 C CA . SER B 1 35 ? -16.359 -39.156 -33.469 1 44.06 35 SER B CA 1
ATOM 3414 C C . SER B 1 35 ? -16.938 -38.219 -32.406 1 44.06 35 SER B C 1
ATOM 3416 O O . SER B 1 35 ? -18.047 -37.719 -32.562 1 44.06 35 SER B O 1
ATOM 3418 N N . GLN B 1 36 ? -16.594 -38.344 -31.062 1 54.56 36 GLN B N 1
ATOM 3419 C CA . GLN B 1 36 ? -17.406 -37.656 -30.078 1 54.56 36 GLN B CA 1
ATOM 3420 C C . GLN B 1 36 ? -17.016 -36.188 -29.969 1 54.56 36 GLN B C 1
ATOM 3422 O O . GLN B 1 36 ? -15.836 -35.844 -29.922 1 54.56 36 GLN B O 1
ATOM 3427 N N . GLU B 1 37 ? -17.875 -35.219 -30.438 1 74.19 37 GLU B N 1
ATOM 3428 C CA . GLU B 1 37 ? -17.844 -33.781 -30.703 1 74.19 37 GLU B CA 1
ATOM 3429 C C . GLU B 1 37 ? -17.297 -33 -29.5 1 74.19 37 GLU B C 1
ATOM 3431 O O . GLU B 1 37 ? -17.859 -33.094 -28.406 1 74.19 37 GLU B O 1
ATOM 3436 N N . VAL B 1 38 ? -16.125 -32.5 -29.5 1 81.44 38 VAL B N 1
ATOM 3437 C CA . VAL B 1 38 ? -15.484 -31.703 -28.469 1 81.44 38 VAL B CA 1
ATOM 3438 C C . VAL B 1 38 ? -16.297 -30.438 -28.234 1 81.44 38 VAL B C 1
ATOM 3440 O O . VAL B 1 38 ? -16.797 -29.812 -29.172 1 81.44 38 VAL B O 1
ATOM 3443 N N . LYS B 1 39 ? -16.594 -30.25 -26.891 1 92.94 39 LYS B N 1
ATOM 3444 C CA . LYS B 1 39 ? -17.281 -29.031 -26.469 1 92.94 39 LYS B CA 1
ATOM 3445 C C . LYS B 1 39 ? -16.344 -28.141 -25.672 1 92.94 39 LYS B C 1
ATOM 3447 O O . LYS B 1 39 ? -15.438 -28.625 -25 1 92.94 39 LYS B O 1
ATOM 3452 N N . TYR B 1 40 ? -16.562 -26.891 -25.859 1 95.38 40 TYR B N 1
ATOM 3453 C CA . TYR B 1 40 ? -15.734 -25.906 -25.156 1 95.38 40 TYR B CA 1
ATOM 3454 C C . TYR B 1 40 ? -16.516 -25.219 -24.047 1 95.38 40 TYR B C 1
ATOM 3456 O O . TYR B 1 40 ? -17.641 -24.766 -24.266 1 95.38 40 TYR B O 1
ATOM 3464 N N . VAL B 1 41 ? -15.914 -25.203 -22.906 1 96.81 41 VAL B N 1
ATOM 3465 C CA . VAL B 1 41 ? -16.578 -24.641 -21.719 1 96.81 41 VAL B CA 1
ATOM 3466 C C . VAL B 1 41 ? -15.75 -23.5 -21.156 1 96.81 41 VAL B C 1
ATOM 3468 O O . VAL B 1 41 ? -14.547 -23.641 -20.922 1 96.81 41 VAL B O 1
ATOM 3471 N N . GLY B 1 42 ? -16.328 -22.359 -21.016 1 96.06 42 GLY B N 1
ATOM 3472 C CA . GLY B 1 42 ? -15.711 -21.234 -20.328 1 96.06 42 GLY B CA 1
ATOM 3473 C C . GLY B 1 42 ? -16.203 -21.047 -18.906 1 96.06 42 GLY B C 1
ATOM 3474 O O . GLY B 1 42 ? -17.406 -21.094 -18.656 1 96.06 42 GLY B O 1
ATOM 3475 N N . VAL B 1 43 ? -15.266 -20.891 -18 1 95.12 43 VAL B N 1
ATOM 3476 C CA . VAL B 1 43 ? -15.594 -20.75 -16.578 1 95.12 43 VAL B CA 1
ATOM 3477 C C . VAL B 1 43 ? -15.102 -19.406 -16.062 1 95.12 43 VAL B C 1
ATOM 3479 O O . VAL B 1 43 ? -13.922 -19.078 -16.188 1 95.12 43 VAL B O 1
ATOM 3482 N N . ASP B 1 44 ? -16 -18.625 -15.547 1 92.19 44 ASP B N 1
ATOM 3483 C CA . ASP B 1 44 ? -15.688 -17.391 -14.844 1 92.19 44 ASP B CA 1
ATOM 3484 C C . ASP B 1 44 ? -15.922 -17.531 -13.344 1 92.19 44 ASP B C 1
ATOM 3486 O O . ASP B 1 44 ? -17.062 -17.594 -12.891 1 92.19 44 ASP B O 1
ATOM 3490 N N . CYS B 1 45 ? -14.75 -17.484 -12.625 1 89.19 45 CYS B N 1
ATOM 3491 C CA . CYS B 1 45 ? -14.789 -17.781 -11.203 1 89.19 45 CYS B CA 1
ATOM 3492 C C . CYS B 1 45 ? -14.938 -16.5 -10.391 1 89.19 45 CYS B C 1
ATOM 3494 O O . CYS B 1 45 ? -14.023 -15.664 -10.359 1 89.19 45 CYS B O 1
ATOM 3496 N N . GLY B 1 46 ? -16.109 -16.328 -9.758 1 84.81 46 GLY B N 1
ATOM 3497 C CA . GLY B 1 46 ? -16.281 -15.266 -8.773 1 84.81 46 GLY B CA 1
ATOM 3498 C C . GLY B 1 46 ? -15.992 -15.711 -7.355 1 84.81 46 GLY B C 1
ATOM 3499 O O . GLY B 1 46 ? -15.453 -16.797 -7.141 1 84.81 46 GLY B O 1
ATOM 3500 N N . LYS B 1 47 ? -16.297 -14.898 -6.402 1 80.62 47 LYS B N 1
ATOM 3501 C CA . LYS B 1 47 ? -16.031 -15.227 -5.008 1 80.62 47 LYS B CA 1
ATOM 3502 C C . LYS B 1 47 ? -17 -16.281 -4.492 1 80.62 47 LYS B C 1
ATOM 3504 O O . LYS B 1 47 ? -16.594 -17.25 -3.832 1 80.62 47 LYS B O 1
ATOM 3509 N N . LYS B 1 48 ? -18.203 -16.125 -4.949 1 85.12 48 LYS B N 1
ATOM 3510 C CA . LYS B 1 48 ? -19.219 -17 -4.387 1 85.12 48 LYS B CA 1
ATOM 3511 C C . LYS B 1 48 ? -19.844 -17.891 -5.465 1 85.12 48 LYS B C 1
ATOM 3513 O O . LYS B 1 48 ? -20.422 -18.938 -5.16 1 85.12 48 LYS B O 1
ATOM 3518 N N . SER B 1 49 ? -19.688 -17.422 -6.668 1 90.75 49 SER B N 1
ATOM 3519 C CA . SER B 1 49 ? -20.344 -18.172 -7.734 1 90.75 49 SER B CA 1
ATOM 3520 C C . SER B 1 49 ? -19.453 -18.281 -8.961 1 90.75 49 SER B C 1
ATOM 3522 O O . SER B 1 49 ? -18.547 -17.469 -9.164 1 90.75 49 SER B O 1
ATOM 3524 N N . ILE B 1 50 ? -19.719 -19.391 -9.688 1 92.69 50 ILE B N 1
ATOM 3525 C CA . ILE B 1 50 ? -19.016 -19.703 -10.93 1 92.69 50 ILE B CA 1
ATOM 3526 C C . ILE B 1 50 ? -19.984 -19.656 -12.102 1 92.69 50 ILE B C 1
ATOM 3528 O O . ILE B 1 50 ? -21 -20.344 -12.094 1 92.69 50 ILE B O 1
ATOM 3532 N N . GLU B 1 51 ? -19.719 -18.781 -13.031 1 94.69 51 GLU B N 1
ATOM 3533 C CA . GLU B 1 51 ? -20.5 -18.75 -14.258 1 94.69 51 GLU B CA 1
ATOM 3534 C C . GLU B 1 51 ? -19.875 -19.594 -15.352 1 94.69 51 GLU B C 1
ATOM 3536 O O . GLU B 1 51 ? -18.688 -19.453 -15.648 1 94.69 51 GLU B O 1
ATOM 3541 N N . VAL B 1 52 ? -20.672 -20.5 -15.945 1 96.38 52 VAL B N 1
ATOM 3542 C CA . VAL B 1 52 ? -20.141 -21.453 -16.906 1 96.38 52 VAL B CA 1
ATOM 3543 C C . VAL B 1 52 ? -20.969 -21.391 -18.203 1 96.38 52 VAL B C 1
ATOM 3545 O O . VAL B 1 52 ? -22.188 -21.312 -18.156 1 96.38 52 VAL B O 1
ATOM 3548 N N . VAL B 1 53 ? -20.266 -21.391 -19.297 1 95.94 53 VAL B N 1
ATOM 3549 C CA . VAL B 1 53 ? -20.906 -21.453 -20.609 1 95.94 53 VAL B CA 1
ATOM 3550 C C . VAL B 1 53 ? -20.297 -22.594 -21.422 1 95.94 53 VAL B C 1
ATOM 3552 O O . VAL B 1 53 ? -19.078 -22.703 -21.531 1 95.94 53 VAL B O 1
ATOM 3555 N N . ARG B 1 54 ? -21.094 -23.422 -22.016 1 96.12 54 ARG B N 1
ATOM 3556 C CA . ARG B 1 54 ? -20.656 -24.484 -22.906 1 96.12 54 ARG B CA 1
ATOM 3557 C C . ARG B 1 54 ? -21.078 -24.188 -24.344 1 96.12 54 ARG B C 1
ATOM 3559 O O . ARG B 1 54 ? -22.234 -23.828 -24.594 1 96.12 54 ARG B O 1
ATOM 3566 N N . ILE B 1 55 ? -20.125 -24.25 -25.172 1 94 55 ILE B N 1
ATOM 3567 C CA . ILE B 1 55 ? -20.422 -24.156 -26.594 1 94 55 ILE B CA 1
ATOM 3568 C C . ILE B 1 55 ? -20.516 -25.547 -27.203 1 94 55 ILE B C 1
ATOM 3570 O O . ILE B 1 55 ? -19.516 -26.281 -27.281 1 94 55 ILE B O 1
ATOM 3574 N N . ASN B 1 56 ? -21.703 -25.844 -27.672 1 88 56 ASN B N 1
ATOM 3575 C CA . ASN B 1 56 ? -21.938 -27.156 -28.266 1 88 56 ASN B CA 1
ATOM 3576 C C . ASN B 1 56 ? -21.578 -27.188 -29.75 1 88 56 ASN B C 1
ATOM 3578 O O . ASN B 1 56 ? -21.156 -26.172 -30.297 1 88 56 ASN B O 1
ATOM 3582 N N . SER B 1 57 ? -21.594 -28.391 -30.422 1 79.75 57 SER B N 1
ATOM 3583 C CA . SER B 1 57 ? -21.219 -28.609 -31.797 1 79.75 57 SER B CA 1
ATOM 3584 C C . SER B 1 57 ? -22.016 -27.734 -32.75 1 79.75 57 SER B C 1
ATOM 3586 O O . SER B 1 57 ? -21.5 -27.281 -33.781 1 79.75 57 SER B O 1
ATOM 3588 N N . GLU B 1 58 ? -23.281 -27.484 -32.438 1 79.06 58 GLU B N 1
ATOM 3589 C CA . GLU B 1 58 ? -24.109 -26.656 -33.281 1 79.06 58 GLU B CA 1
ATOM 3590 C C . GLU B 1 58 ? -24 -25.188 -32.906 1 79.06 58 GLU B C 1
ATOM 3592 O O . GLU B 1 58 ? -24.859 -24.375 -33.281 1 79.06 58 GLU B O 1
ATOM 3597 N N . ASN B 1 59 ? -22.984 -24.859 -32.094 1 81.38 59 ASN B N 1
ATOM 3598 C CA . ASN B 1 59 ? -22.734 -23.5 -31.625 1 81.38 59 ASN B CA 1
ATOM 3599 C C . ASN B 1 59 ? -23.844 -23 -30.688 1 81.38 59 ASN B C 1
ATOM 3601 O O . ASN B 1 59 ? -24.016 -21.797 -30.516 1 81.38 59 ASN B O 1
ATOM 3605 N N . SER B 1 60 ? -24.594 -24 -30.219 1 89.25 60 SER B N 1
ATOM 3606 C CA . SER B 1 60 ? -25.578 -23.656 -29.203 1 89.25 60 SER B CA 1
ATOM 3607 C C . SER B 1 60 ? -24.906 -23.453 -27.844 1 89.25 60 SER B C 1
ATOM 3609 O O . SER B 1 60 ? -23.953 -24.141 -27.5 1 89.25 60 SER B O 1
ATOM 3611 N N . LEU B 1 61 ? -25.453 -22.469 -27.141 1 92.69 61 LEU B N 1
ATOM 3612 C CA . LEU B 1 61 ? -24.859 -22.094 -25.859 1 92.69 61 LEU B CA 1
ATOM 3613 C C . LEU B 1 61 ? -25.672 -22.672 -24.703 1 92.69 61 LEU B C 1
ATOM 3615 O O . LEU B 1 61 ? -26.906 -22.578 -24.703 1 92.69 61 LEU B O 1
ATOM 3619 N N . GLU B 1 62 ? -25.016 -23.328 -23.797 1 94.31 62 GLU B N 1
ATOM 3620 C CA . GLU B 1 62 ? -25.594 -23.766 -22.531 1 94.31 62 GLU B CA 1
ATOM 3621 C C . GLU B 1 62 ? -24.953 -23.016 -21.359 1 94.31 62 GLU B C 1
ATOM 3623 O O . GLU B 1 62 ? -23.734 -23.016 -21.203 1 94.31 62 GLU B O 1
ATOM 3628 N N . ARG B 1 63 ? -25.781 -22.391 -20.594 1 95 63 ARG B N 1
ATOM 3629 C CA . ARG B 1 63 ? -25.312 -21.609 -19.453 1 95 63 ARG B CA 1
ATOM 3630 C C . ARG B 1 63 ? -25.734 -22.234 -18.141 1 95 63 ARG B C 1
ATOM 3632 O O . ARG B 1 63 ? -26.859 -22.75 -18.016 1 95 63 ARG B O 1
ATOM 3639 N N . ARG B 1 64 ? -24.797 -22.281 -17.203 1 95.62 64 ARG B N 1
ATOM 3640 C CA . ARG B 1 64 ? -25.078 -22.734 -15.844 1 95.62 64 ARG B CA 1
ATOM 3641 C C . ARG B 1 64 ? -24.297 -21.922 -14.82 1 95.62 64 ARG B C 1
ATOM 3643 O O . ARG B 1 64 ? -23.328 -21.234 -15.172 1 95.62 64 ARG B O 1
ATOM 3650 N N . GLN B 1 65 ? -24.797 -21.938 -13.656 1 96 65 GLN B N 1
ATOM 3651 C CA . GLN B 1 65 ? -24.141 -21.312 -12.523 1 96 65 GLN B CA 1
ATOM 3652 C C . GLN B 1 65 ? -23.953 -22.297 -11.375 1 96 65 GLN B C 1
ATOM 3654 O O . GLN B 1 65 ? -24.859 -23.078 -11.078 1 96 65 GLN B O 1
ATOM 3659 N N . PHE B 1 66 ? -22.828 -22.281 -10.797 1 95.38 66 PHE B N 1
ATOM 3660 C CA . PHE B 1 66 ? -22.531 -23.141 -9.656 1 95.38 66 PHE B CA 1
ATOM 3661 C C . PHE B 1 66 ? -21.953 -22.328 -8.5 1 95.38 66 PHE B C 1
ATOM 3663 O O . PHE B 1 66 ? -21.516 -21.188 -8.695 1 95.38 66 PHE B O 1
ATOM 3670 N N . SER B 1 67 ? -21.984 -22.938 -7.324 1 91.69 67 SER B N 1
ATOM 3671 C CA . SER B 1 67 ? -21.344 -22.328 -6.164 1 91.69 67 SER B CA 1
ATOM 3672 C C . SER B 1 67 ? -19.875 -22.688 -6.086 1 91.69 67 SER B C 1
ATOM 3674 O O . SER B 1 67 ? -19.438 -23.703 -6.621 1 91.69 67 SER B O 1
ATOM 3676 N N . THR B 1 68 ? -19.078 -21.797 -5.445 1 89.12 68 THR B N 1
ATOM 3677 C CA . THR B 1 68 ? -17.656 -22.047 -5.309 1 89.12 68 THR B CA 1
ATOM 3678 C C . THR B 1 68 ? -17.375 -22.969 -4.125 1 89.12 68 THR B C 1
ATOM 3680 O O . THR B 1 68 ? -16.234 -23.344 -3.873 1 89.12 68 THR B O 1
ATOM 3683 N N . THR B 1 69 ? -18.438 -23.406 -3.477 1 87.62 69 THR B N 1
ATOM 3684 C CA . THR B 1 69 ? -18.297 -24.359 -2.383 1 87.62 69 THR B CA 1
ATOM 3685 C C . THR B 1 69 ? -17.938 -25.75 -2.918 1 87.62 69 THR B C 1
ATOM 3687 O O . THR B 1 69 ? -17.984 -25.984 -4.129 1 87.62 69 THR B O 1
ATOM 3690 N N . GLU B 1 70 ? -17.562 -26.594 -1.993 1 87.81 70 GLU B N 1
ATOM 3691 C CA . GLU B 1 70 ? -17.219 -27.969 -2.398 1 87.81 70 GLU B CA 1
ATOM 3692 C C . GLU B 1 70 ? -18.406 -28.625 -3.105 1 87.81 70 GLU B C 1
ATOM 3694 O O . GLU B 1 70 ? -18.219 -29.328 -4.105 1 87.81 70 GLU B O 1
ATOM 3699 N N . SER B 1 71 ? -19.531 -28.344 -2.564 1 91.12 71 SER B N 1
ATOM 3700 C CA . SER B 1 71 ? -20.719 -28.906 -3.186 1 91.12 71 SER B CA 1
ATOM 3701 C C . SER B 1 71 ? -20.938 -28.344 -4.582 1 91.12 71 SER B C 1
ATOM 3703 O O . SER B 1 71 ? -21.312 -29.062 -5.504 1 91.12 71 SER B O 1
ATOM 3705 N N . GLY B 1 72 ? -20.719 -27.062 -4.676 1 92.81 72 GLY B N 1
ATOM 3706 C CA . GLY B 1 72 ? -20.859 -26.422 -5.973 1 92.81 72 GLY B CA 1
ATOM 3707 C C . GLY B 1 72 ? -19.875 -26.938 -7.004 1 92.81 72 GLY B C 1
ATOM 3708 O O . GLY B 1 72 ? -20.234 -27.156 -8.164 1 92.81 72 GLY B O 1
ATOM 3709 N N . ILE B 1 73 ? -18.688 -27.203 -6.625 1 93.31 73 ILE B N 1
ATOM 3710 C CA . ILE B 1 73 ? -17.656 -27.719 -7.516 1 93.31 73 ILE B CA 1
ATOM 3711 C C . ILE B 1 73 ? -17.984 -29.156 -7.922 1 93.31 73 ILE B C 1
ATOM 3713 O O . ILE B 1 73 ? -17.812 -29.531 -9.086 1 93.31 73 ILE B O 1
ATOM 3717 N N . ASN B 1 74 ? -18.469 -29.859 -6.969 1 94.75 74 ASN B N 1
ATOM 3718 C CA . ASN B 1 74 ? -18.875 -31.219 -7.285 1 94.75 74 ASN B CA 1
ATOM 3719 C C . ASN B 1 74 ? -20 -31.25 -8.32 1 94.75 74 ASN B C 1
ATOM 3721 O O . ASN B 1 74 ? -20 -32.094 -9.219 1 94.75 74 ASN B O 1
ATOM 3725 N N . ASN B 1 75 ? -20.906 -30.328 -8.156 1 96.69 75 ASN B N 1
ATOM 3726 C CA . ASN B 1 75 ? -21.984 -30.219 -9.133 1 96.69 75 ASN B CA 1
ATOM 3727 C C . ASN B 1 75 ? -21.453 -29.859 -10.523 1 96.69 75 ASN B C 1
ATOM 3729 O O . ASN B 1 75 ? -21.938 -30.391 -11.523 1 96.69 75 ASN B O 1
ATOM 3733 N N . LEU B 1 76 ? -20.531 -29.016 -10.531 1 96.25 76 LEU B N 1
ATOM 3734 C CA . LEU B 1 76 ? -19.891 -28.656 -11.789 1 96.25 76 LEU B CA 1
ATOM 3735 C C . LEU B 1 76 ? -19.234 -29.859 -12.43 1 96.25 76 LEU B C 1
ATOM 3737 O O . LEU B 1 76 ? -19.391 -30.109 -13.625 1 96.25 76 LEU B O 1
ATOM 3741 N N . LEU B 1 77 ? -18.5 -30.641 -11.648 1 96.44 77 LEU B N 1
ATOM 3742 C CA . LEU B 1 77 ? -17.781 -31.812 -12.133 1 96.44 77 LEU B CA 1
ATOM 3743 C C . LEU B 1 77 ? -18.766 -32.844 -12.703 1 96.44 77 LEU B C 1
ATOM 3745 O O . LEU B 1 77 ? -18.469 -33.5 -13.711 1 96.44 77 LEU B O 1
ATOM 3749 N N . GLN B 1 78 ? -19.875 -32.906 -12.047 1 96.44 78 GLN B N 1
ATOM 3750 C CA . GLN B 1 78 ? -20.906 -33.844 -12.516 1 96.44 78 GLN B CA 1
ATOM 3751 C C . GLN B 1 78 ? -21.5 -33.375 -13.836 1 96.44 78 GLN B C 1
ATOM 3753 O O . GLN B 1 78 ? -21.891 -34.188 -14.672 1 96.44 78 GLN B O 1
ATOM 3758 N N . TRP B 1 79 ? -21.531 -32.125 -13.953 1 96.44 79 TRP B N 1
ATOM 3759 C CA . TRP B 1 79 ? -22.125 -31.547 -15.156 1 96.44 79 TRP B CA 1
ATOM 3760 C C . TRP B 1 79 ? -21.172 -31.656 -16.344 1 96.44 79 TRP B C 1
ATOM 3762 O O . TRP B 1 79 ? -21.609 -31.766 -17.484 1 96.44 79 TRP B O 1
ATOM 3772 N N . LEU B 1 80 ? -19.938 -31.672 -16.109 1 96.12 80 LEU B N 1
ATOM 3773 C CA . LEU B 1 80 ? -18.922 -31.75 -17.141 1 96.12 80 LEU B CA 1
ATOM 3774 C C . LEU B 1 80 ? -18.828 -33.156 -17.719 1 96.12 80 LEU B C 1
ATOM 3776 O O . LEU B 1 80 ? -19.109 -34.156 -17.016 1 96.12 80 LEU B O 1
ATOM 3780 N N . THR B 1 81 ? -18.469 -33.188 -18.938 1 94.19 81 THR B N 1
ATOM 3781 C CA . THR B 1 81 ? -18.234 -34.469 -19.609 1 94.19 81 THR B CA 1
ATOM 3782 C C . THR B 1 81 ? -16.766 -34.594 -20.016 1 94.19 81 THR B C 1
ATOM 3784 O O . THR B 1 81 ? -16.047 -33.594 -20.094 1 94.19 81 THR B O 1
ATOM 3787 N N . LEU B 1 82 ? -16.328 -35.75 -20.281 1 92.81 82 LEU B N 1
ATOM 3788 C CA . LEU B 1 82 ? -14.93 -36.031 -20.609 1 92.81 82 LEU B CA 1
ATOM 3789 C C . LEU B 1 82 ? -14.547 -35.375 -21.938 1 92.81 82 LEU B C 1
ATOM 3791 O O . LEU B 1 82 ? -13.359 -35.188 -22.219 1 92.81 82 LEU B O 1
ATOM 3795 N N . ASN B 1 83 ? -15.594 -35.062 -22.719 1 92.06 83 ASN B N 1
ATOM 3796 C CA . ASN B 1 83 ? -15.328 -34.469 -24.031 1 92.06 83 ASN B CA 1
ATOM 3797 C C . ASN B 1 83 ? -15.25 -32.938 -23.938 1 92.06 83 ASN B C 1
ATOM 3799 O O . ASN B 1 83 ? -15.047 -32.281 -24.953 1 92.06 83 ASN B O 1
ATOM 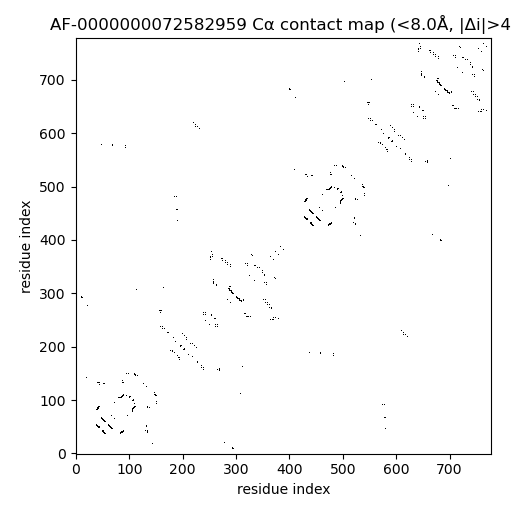3803 N N . ASP B 1 84 ? -15.344 -32.438 -22.766 1 95.31 84 ASP B N 1
ATOM 3804 C CA . ASP B 1 84 ? -15.281 -31 -22.578 1 95.31 84 ASP B CA 1
ATOM 3805 C C . ASP B 1 84 ? -13.836 -30.531 -22.453 1 95.31 84 ASP B C 1
ATOM 3807 O O . ASP B 1 84 ? -13 -31.219 -21.875 1 95.31 84 ASP B O 1
ATOM 3811 N N . ILE B 1 85 ? -13.555 -29.391 -23.031 1 95.62 85 ILE B N 1
ATOM 3812 C CA . ILE B 1 85 ? -12.344 -28.625 -22.766 1 95.62 85 ILE B CA 1
ATOM 3813 C C . ILE B 1 85 ? -12.703 -27.359 -22 1 95.62 85 ILE B C 1
ATOM 3815 O O . ILE B 1 85 ? -13.43 -26.5 -22.516 1 95.62 85 ILE B O 1
ATOM 3819 N N . VAL B 1 86 ? -12.164 -27.281 -20.844 1 97.19 86 VAL B N 1
ATOM 3820 C CA . VAL B 1 86 ? -12.578 -26.203 -19.938 1 97.19 86 VAL B CA 1
ATOM 3821 C C . VAL B 1 86 ? -11.5 -25.125 -19.906 1 97.19 86 VAL B C 1
ATOM 3823 O O . VAL B 1 86 ? -10.32 -25.422 -19.75 1 97.19 86 VAL B O 1
ATOM 3826 N N . GLY B 1 87 ? -11.914 -23.891 -20.109 1 95.62 87 GLY B N 1
ATOM 3827 C CA . GLY B 1 87 ? -11.039 -22.75 -19.938 1 95.62 87 GLY B CA 1
ATOM 3828 C C . GLY B 1 87 ? -11.391 -21.906 -18.719 1 95.62 87 GLY B C 1
ATOM 3829 O O . GLY B 1 87 ? -12.57 -21.672 -18.438 1 95.62 87 GLY B O 1
ATOM 3830 N N . LEU B 1 88 ? -10.414 -21.5 -17.953 1 93.94 88 LEU B N 1
ATOM 3831 C CA . LEU B 1 88 ? -10.68 -20.562 -16.875 1 93.94 88 LEU B CA 1
ATOM 3832 C C . LEU B 1 88 ? -9.523 -19.594 -16.703 1 93.94 88 LEU B C 1
ATOM 3834 O O . LEU B 1 88 ? -8.398 -19.875 -17.125 1 93.94 88 LEU B O 1
ATOM 3838 N N . GLU B 1 89 ? -9.828 -18.469 -16.156 1 90.56 89 GLU B N 1
ATOM 3839 C CA . GLU B 1 89 ? -8.82 -17.438 -15.898 1 90.56 89 GLU B CA 1
ATOM 3840 C C . GLU B 1 89 ? -8.18 -17.641 -14.523 1 90.56 89 GLU B C 1
ATOM 3842 O O . GLU B 1 89 ? -8.859 -17.969 -13.555 1 90.56 89 GLU B O 1
ATOM 3847 N N . ALA B 1 90 ? -6.887 -17.438 -14.523 1 88.06 90 ALA B N 1
ATOM 3848 C CA . ALA B 1 90 ? -6.168 -17.594 -13.266 1 88.06 90 ALA B CA 1
ATOM 3849 C C . ALA B 1 90 ? -6.68 -16.609 -12.219 1 88.06 90 ALA B C 1
ATOM 3851 O O . ALA B 1 90 ? -6.902 -15.43 -12.523 1 88.06 90 ALA B O 1
ATOM 3852 N N . GLY B 1 91 ? -6.91 -17.125 -11.008 1 84.5 91 GLY B N 1
ATOM 3853 C CA . GLY B 1 91 ? -7.367 -16.344 -9.875 1 84.5 91 GLY B CA 1
ATOM 3854 C C . GLY B 1 91 ? -7.207 -17.062 -8.547 1 84.5 91 GLY B C 1
ATOM 3855 O O . GLY B 1 91 ? -6.52 -18.094 -8.469 1 84.5 91 GLY B O 1
ATOM 3856 N N . SER B 1 92 ? -7.789 -16.594 -7.562 1 81.25 92 SER B N 1
ATOM 3857 C CA . SER B 1 92 ? -7.582 -17.078 -6.203 1 81.25 92 SER B CA 1
ATOM 3858 C C . SER B 1 92 ? -8.094 -18.5 -6.035 1 81.25 92 SER B C 1
ATOM 3860 O O . SER B 1 92 ? -7.578 -19.266 -5.219 1 81.25 92 SER B O 1
ATOM 3862 N N . GLN B 1 93 ? -9.07 -18.828 -6.855 1 87.5 93 GLN B N 1
ATOM 3863 C CA . GLN B 1 93 ? -9.672 -20.156 -6.68 1 87.5 93 GLN B CA 1
ATOM 3864 C C . GLN B 1 93 ? -9.461 -21.016 -7.918 1 87.5 93 GLN B C 1
ATOM 3866 O O . GLN B 1 93 ? -9.898 -22.172 -7.953 1 87.5 93 GLN B O 1
ATOM 3871 N N . SER B 1 94 ? -8.852 -20.453 -8.836 1 89.31 94 SER B N 1
ATOM 3872 C CA . SER B 1 94 ? -8.82 -21.094 -10.148 1 89.31 94 SER B CA 1
ATOM 3873 C C . SER B 1 94 ? -8.047 -22.406 -10.109 1 89.31 94 SER B C 1
ATOM 3875 O O . SER B 1 94 ? -8.445 -23.391 -10.742 1 89.31 94 SER B O 1
ATOM 3877 N N . PHE B 1 95 ? -7.008 -22.422 -9.383 1 89.88 95 PHE B N 1
ATOM 3878 C CA . PHE B 1 95 ? -6.16 -23.609 -9.391 1 89.88 95 PHE B CA 1
ATOM 3879 C C . PHE B 1 95 ? -6.828 -24.766 -8.648 1 89.88 95 PHE B C 1
ATOM 3881 O O . PHE B 1 95 ? -6.711 -25.922 -9.055 1 89.88 95 PHE B O 1
ATOM 3888 N N . ARG B 1 96 ? -7.504 -24.438 -7.625 1 89.56 96 ARG B N 1
ATOM 3889 C CA . ARG B 1 96 ? -8.258 -25.469 -6.914 1 89.56 96 ARG B CA 1
ATOM 3890 C C . ARG B 1 96 ? -9.32 -26.078 -7.812 1 89.56 96 ARG B C 1
ATOM 3892 O O . ARG B 1 96 ? -9.445 -27.312 -7.879 1 89.56 96 ARG B O 1
ATOM 3899 N N . ILE B 1 97 ? -9.961 -25.234 -8.5 1 92.5 97 ILE B N 1
ATOM 3900 C CA . ILE B 1 97 ? -11.016 -25.688 -9.398 1 92.5 97 ILE B CA 1
ATOM 3901 C C . ILE B 1 97 ? -10.406 -26.469 -10.57 1 92.5 97 ILE B C 1
ATOM 3903 O O . ILE B 1 97 ? -10.883 -27.547 -10.922 1 92.5 97 ILE B O 1
ATOM 3907 N N . ALA B 1 98 ? -9.383 -25.938 -11.094 1 94.56 98 ALA B N 1
ATOM 3908 C CA . ALA B 1 98 ? -8.695 -26.578 -12.219 1 94.56 98 ALA B CA 1
ATOM 3909 C C . ALA B 1 98 ? -8.203 -27.969 -11.828 1 94.56 98 ALA B C 1
ATOM 3911 O O . ALA B 1 98 ? -8.352 -28.922 -12.602 1 94.56 98 ALA B O 1
ATOM 3912 N N . LYS B 1 99 ? -7.656 -28.094 -10.703 1 92.81 99 LYS B N 1
ATOM 3913 C CA . LYS B 1 99 ? -7.164 -29.375 -10.234 1 92.81 99 LYS B CA 1
ATOM 3914 C C . LYS B 1 99 ? -8.305 -30.391 -10.086 1 92.81 99 LYS B C 1
ATOM 3916 O O . LYS B 1 99 ? -8.164 -31.547 -10.445 1 92.81 99 LYS B O 1
ATOM 3921 N N . SER B 1 100 ? -9.406 -29.922 -9.57 1 93.25 100 SER B N 1
ATOM 3922 C CA . SER B 1 100 ? -10.578 -30.781 -9.43 1 93.25 100 SER B CA 1
ATOM 3923 C C . SER B 1 100 ? -11.062 -31.281 -10.789 1 93.25 100 SER B C 1
ATOM 3925 O O . SER B 1 100 ? -11.422 -32.469 -10.938 1 93.25 100 SER B O 1
ATOM 3927 N N . ILE B 1 101 ? -11.031 -30.406 -11.719 1 95.12 101 ILE B N 1
ATOM 3928 C CA . ILE B 1 101 ? -11.469 -30.75 -13.062 1 95.12 101 ILE B CA 1
ATOM 3929 C C . ILE B 1 101 ? -10.484 -31.75 -13.688 1 95.12 101 ILE B C 1
ATOM 3931 O O . ILE B 1 101 ? -10.898 -32.75 -14.281 1 95.12 101 ILE B O 1
ATOM 3935 N N . LEU B 1 102 ? -9.258 -31.484 -13.5 1 93.94 102 LEU B N 1
ATOM 3936 C CA . LEU B 1 102 ? -8.211 -32.344 -14.016 1 93.94 102 LEU B CA 1
ATOM 3937 C C . LEU B 1 102 ? -8.305 -33.75 -13.406 1 93.94 102 LEU B C 1
ATOM 3939 O O . LEU B 1 102 ? -8.125 -34.75 -14.102 1 93.94 102 LEU B O 1
ATOM 3943 N N . ASN B 1 103 ? -8.562 -33.812 -12.18 1 92.62 103 ASN B N 1
ATOM 3944 C CA . ASN B 1 103 ? -8.656 -35.062 -11.461 1 92.62 103 ASN B CA 1
ATOM 3945 C C . ASN B 1 103 ? -9.828 -35.906 -11.969 1 92.62 103 ASN B C 1
ATOM 3947 O O . ASN B 1 103 ? -9.812 -37.156 -11.844 1 92.62 103 ASN B O 1
ATOM 3951 N N . LYS B 1 104 ? -10.773 -35.219 -12.5 1 93.38 104 LYS B N 1
ATOM 3952 C CA . LYS B 1 104 ? -11.906 -35.938 -13.094 1 93.38 104 LYS B CA 1
ATOM 3953 C C . LYS B 1 104 ? -11.555 -36.469 -14.477 1 93.38 104 LYS B C 1
ATOM 3955 O O . LYS B 1 104 ? -12.312 -37.25 -15.055 1 93.38 104 LYS B O 1
ATOM 3960 N N . GLY B 1 105 ? -10.484 -36 -15.008 1 93.19 105 GLY B N 1
ATOM 3961 C CA . GLY B 1 105 ? -10.047 -36.438 -16.312 1 93.19 105 GLY B CA 1
ATOM 3962 C C . GLY B 1 105 ? -10.438 -35.5 -17.438 1 93.19 105 GLY B C 1
ATOM 3963 O O . GLY B 1 105 ? -10.289 -35.812 -18.609 1 93.19 105 GLY B O 1
ATOM 3964 N N . VAL B 1 106 ? -11.008 -34.406 -17.094 1 95.12 106 VAL B N 1
ATOM 3965 C CA . VAL B 1 106 ? -11.422 -33.406 -18.062 1 95.12 106 VAL B CA 1
ATOM 3966 C C . VAL B 1 106 ? -10.266 -32.438 -18.359 1 95.12 106 VAL B C 1
ATOM 3968 O O . VAL B 1 106 ? -9.547 -32.031 -17.438 1 95.12 106 VAL B O 1
ATOM 3971 N N . GLN B 1 107 ? -10.117 -32.062 -19.594 1 94.38 107 GLN B N 1
ATOM 3972 C CA . GLN B 1 107 ? -9.062 -31.125 -19.969 1 94.38 107 GLN B CA 1
ATOM 3973 C C . GLN B 1 107 ? -9.383 -29.719 -19.469 1 94.38 107 GLN B C 1
ATOM 3975 O O . GLN B 1 107 ? -10.523 -29.266 -19.562 1 94.38 107 GLN B O 1
ATOM 3980 N N . VAL B 1 108 ? -8.344 -29.125 -18.922 1 96 108 VAL B N 1
ATOM 3981 C CA . VAL B 1 108 ? -8.547 -27.797 -18.391 1 96 108 VAL B CA 1
ATOM 3982 C C . VAL B 1 108 ? -7.383 -26.891 -18.797 1 96 108 VAL B C 1
ATOM 3984 O O . VAL B 1 108 ? -6.227 -27.328 -18.781 1 96 108 VAL B O 1
ATOM 3987 N N . ILE B 1 109 ? -7.719 -25.688 -19.203 1 93.75 109 ILE B N 1
ATOM 3988 C CA . ILE B 1 109 ? -6.742 -24.688 -19.594 1 93.75 109 ILE B CA 1
ATOM 3989 C C . ILE B 1 109 ? -6.898 -23.453 -18.703 1 93.75 109 ILE B C 1
ATOM 3991 O O . ILE B 1 109 ? -7.973 -22.844 -18.641 1 93.75 109 ILE B O 1
ATOM 3995 N N . VAL B 1 110 ? -5.828 -23.125 -18 1 93.25 110 VAL B N 1
ATOM 3996 C CA . VAL B 1 110 ? -5.844 -21.922 -17.172 1 93.25 110 VAL B CA 1
ATOM 3997 C C . VAL B 1 110 ? -5.137 -20.781 -17.906 1 93.25 110 VAL B C 1
ATOM 3999 O O . VAL B 1 110 ? -3.998 -20.938 -18.359 1 93.25 110 VAL B O 1
ATOM 4002 N N . LEU B 1 111 ? -5.887 -19.688 -18 1 89.31 111 LEU B N 1
ATOM 4003 C CA . LEU B 1 111 ? -5.391 -18.562 -18.797 1 89.31 111 LEU B CA 1
ATOM 4004 C C . LEU B 1 111 ? -4.91 -17.422 -17.906 1 89.31 111 LEU B C 1
ATOM 4006 O O . LEU B 1 111 ? -5.508 -17.172 -16.859 1 89.31 111 LEU B O 1
ATOM 4010 N N . ASN B 1 112 ? -3.908 -16.719 -18.328 1 84.25 112 ASN B N 1
ATOM 4011 C CA . ASN B 1 112 ? -3.377 -15.562 -17.609 1 84.25 112 ASN B CA 1
ATOM 4012 C C . ASN B 1 112 ? -4.273 -14.336 -17.797 1 84.25 112 ASN B C 1
ATOM 4014 O O . ASN B 1 112 ? -4.504 -13.891 -18.922 1 84.25 112 ASN B O 1
ATOM 4018 N N . PRO B 1 113 ? -4.711 -13.75 -16.734 1 77.31 113 PRO B N 1
ATOM 4019 C CA . PRO B 1 113 ? -5.637 -12.617 -16.828 1 77.31 113 PRO B CA 1
ATOM 4020 C C . PRO B 1 113 ? -5.023 -11.406 -17.516 1 77.31 113 PRO B C 1
ATOM 4022 O O . PRO B 1 113 ? -5.707 -10.711 -18.281 1 77.31 113 PRO B O 1
ATOM 4025 N N . GLY B 1 114 ? -3.818 -11.055 -17.188 1 69.69 114 GLY B N 1
ATOM 4026 C CA . GLY B 1 114 ? -3.174 -9.891 -17.781 1 69.69 114 GLY B CA 1
ATOM 4027 C C . GLY B 1 114 ? -3.156 -9.922 -19.297 1 69.69 114 GLY B C 1
ATOM 4028 O O . GLY B 1 114 ? -3.424 -8.914 -19.938 1 69.69 114 GLY B O 1
ATOM 4029 N N . ASN B 1 115 ? -3.006 -11.039 -19.859 1 66.31 115 ASN B N 1
ATOM 4030 C CA . ASN B 1 115 ? -2.877 -11.203 -21.312 1 66.31 115 ASN B CA 1
ATOM 4031 C C . ASN B 1 115 ? -4.242 -11.305 -21.984 1 66.31 115 ASN B C 1
ATOM 4033 O O . ASN B 1 115 ? -4.398 -10.906 -23.141 1 66.31 115 ASN B O 1
ATOM 4037 N N . LEU B 1 116 ? -5.176 -11.781 -21.188 1 67.5 116 LEU B N 1
ATOM 4038 C CA . LEU B 1 116 ? -6.523 -11.953 -21.719 1 67.5 116 LEU B CA 1
ATOM 4039 C C . LEU B 1 116 ? -7.168 -10.594 -22 1 67.5 116 LEU B C 1
ATOM 4041 O O . LEU B 1 116 ? -7.918 -10.445 -22.969 1 67.5 116 LEU B O 1
ATOM 4045 N N . ALA B 1 117 ? -6.816 -9.641 -21.125 1 64.38 117 ALA B N 1
ATOM 4046 C CA . ALA B 1 117 ? -7.387 -8.305 -21.281 1 64.38 117 ALA B CA 1
ATOM 4047 C C . ALA B 1 117 ? -7.027 -7.719 -22.641 1 64.38 117 ALA B C 1
ATOM 4049 O O . ALA B 1 117 ? -7.867 -7.094 -23.297 1 64.38 117 ALA B O 1
ATOM 4050 N N . THR B 1 118 ? -5.875 -7.977 -23.047 1 59.84 118 THR B N 1
ATOM 4051 C CA . THR B 1 118 ? -5.414 -7.473 -24.328 1 59.84 118 THR B CA 1
ATOM 4052 C C . THR B 1 118 ? -6.121 -8.188 -25.469 1 59.84 118 THR B C 1
ATOM 4054 O O . THR B 1 118 ? -6.469 -7.57 -26.484 1 59.84 118 THR B O 1
ATOM 4057 N N . ILE B 1 119 ? -6.363 -9.453 -25.156 1 62.28 119 ILE B N 1
ATOM 4058 C CA . ILE B 1 119 ? -6.992 -10.281 -26.188 1 62.28 119 ILE B CA 1
ATOM 4059 C C . ILE B 1 119 ? -8.477 -9.922 -26.297 1 62.28 119 ILE B C 1
ATOM 4061 O O . ILE B 1 119 ? -9.016 -9.859 -27.406 1 62.28 119 ILE B O 1
ATOM 4065 N N . TYR B 1 120 ? -9.008 -9.633 -25.078 1 60.81 120 TYR B N 1
ATOM 4066 C CA . TYR B 1 120 ? -10.422 -9.297 -25.062 1 60.81 120 TYR B CA 1
ATOM 4067 C C . TYR B 1 120 ? -10.688 -8.016 -25.844 1 60.81 120 TYR B C 1
ATOM 4069 O O . TYR B 1 120 ? -11.75 -7.859 -26.453 1 60.81 120 TYR B O 1
ATOM 4077 N N . GLN B 1 121 ? -9.773 -7.043 -25.609 1 54.84 121 GLN B N 1
ATOM 4078 C CA . GLN B 1 121 ? -9.938 -5.777 -26.312 1 54.84 121 GLN B CA 1
ATOM 4079 C C . GLN B 1 121 ? -10.031 -5.996 -27.828 1 54.84 121 GLN B C 1
ATOM 4081 O O . GLN B 1 121 ? -10.664 -5.207 -28.531 1 54.84 121 GLN B O 1
ATOM 4086 N N . SER B 1 122 ? -9.477 -7.152 -28.281 1 50.94 122 SER B N 1
ATOM 4087 C CA . SER B 1 122 ? -9.5 -7.441 -29.719 1 50.94 122 SER B CA 1
ATOM 4088 C C . SER B 1 122 ? -10.742 -8.234 -30.094 1 50.94 122 SER B C 1
ATOM 4090 O O . SER B 1 122 ? -11.078 -8.352 -31.281 1 50.94 122 SER B O 1
ATOM 4092 N N . LEU B 1 123 ? -11.328 -8.945 -29.078 1 51.75 123 LEU B N 1
ATOM 4093 C CA . LEU B 1 123 ? -12.5 -9.758 -29.375 1 51.75 123 LEU B CA 1
ATOM 4094 C C . LEU B 1 123 ? -13.734 -8.883 -29.578 1 51.75 123 LEU B C 1
ATOM 4096 O O . LEU B 1 123 ? -13.789 -7.754 -29.094 1 51.75 123 LEU B O 1
ATOM 4100 N N . LYS B 1 124 ? -14.602 -9.289 -30.422 1 51 124 LYS B N 1
ATOM 4101 C CA . LYS B 1 124 ? -15.805 -8.555 -30.812 1 51 124 LYS B CA 1
ATOM 4102 C C . LYS B 1 124 ? -16.562 -8.055 -29.594 1 51 124 LYS B C 1
ATOM 4104 O O . LYS B 1 124 ? -16.703 -8.773 -28.594 1 51 124 LYS B O 1
ATOM 4109 N N . LYS B 1 125 ? -16.891 -6.859 -29.562 1 52.19 125 LYS B N 1
ATOM 4110 C CA . LYS B 1 125 ? -17.656 -6.02 -28.641 1 52.19 125 LYS B CA 1
ATOM 4111 C C . LYS B 1 125 ? -18.906 -6.738 -28.141 1 52.19 125 LYS B C 1
ATOM 4113 O O . LYS B 1 125 ? -19.484 -6.352 -27.125 1 52.19 125 LYS B O 1
ATOM 4118 N N . THR B 1 126 ? -19.219 -7.828 -28.766 1 52.06 126 THR B N 1
ATOM 4119 C CA . THR B 1 126 ? -20.578 -8.312 -28.547 1 52.06 126 THR B CA 1
ATOM 4120 C C . THR B 1 126 ? -20.625 -9.266 -27.344 1 52.06 126 THR B C 1
ATOM 4122 O O . THR B 1 126 ? -21.703 -9.547 -26.812 1 52.06 126 THR B O 1
ATOM 4125 N N . ASP B 1 127 ? -19.578 -9.898 -27.016 1 56.88 127 ASP B N 1
ATOM 4126 C CA . ASP B 1 127 ? -19.672 -10.852 -25.906 1 56.88 127 ASP B CA 1
ATOM 4127 C C . ASP B 1 127 ? -19.5 -10.148 -24.562 1 56.88 127 ASP B C 1
ATOM 4129 O O . ASP B 1 127 ? -18.375 -9.812 -24.172 1 56.88 127 ASP B O 1
ATOM 4133 N N . LYS B 1 128 ? -20.609 -9.914 -24.016 1 65 128 LYS B N 1
ATOM 4134 C CA . LYS B 1 128 ? -20.625 -9.133 -22.781 1 65 128 LYS B CA 1
ATOM 4135 C C . LYS B 1 128 ? -20.25 -10 -21.578 1 65 128 LYS B C 1
ATOM 4137 O O . LYS B 1 128 ? -19.688 -9.508 -20.609 1 65 128 LYS B O 1
ATOM 4142 N N . GLU B 1 129 ? -20.438 -11.508 -21.828 1 83 129 GLU B N 1
ATOM 4143 C CA . GLU B 1 129 ? -20.172 -12.398 -20.688 1 83 129 GLU B CA 1
ATOM 4144 C C . GLU B 1 129 ? -18.734 -12.914 -20.719 1 83 129 GLU B C 1
ATOM 4146 O O . GLU B 1 129 ? -18.281 -13.438 -21.734 1 83 129 GLU B O 1
ATOM 4151 N N . ASP B 1 130 ? -18 -12.859 -19.594 1 86.38 130 ASP B N 1
ATOM 4152 C CA . ASP B 1 130 ? -16.594 -13.266 -19.484 1 86.38 130 ASP B CA 1
ATOM 4153 C C . ASP B 1 130 ? -16.438 -14.766 -19.703 1 86.38 130 ASP B C 1
ATOM 4155 O O . ASP B 1 130 ? -15.5 -15.211 -20.375 1 86.38 130 ASP B O 1
ATOM 4159 N N . SER B 1 131 ? -17.406 -15.523 -19.297 1 91.56 131 SER B N 1
ATOM 4160 C CA . SER B 1 131 ? -17.359 -16.969 -19.484 1 91.56 131 SER B CA 1
ATOM 4161 C C . SER B 1 131 ? -17.453 -17.328 -20.969 1 91.56 131 SER B C 1
ATOM 4163 O O . SER B 1 131 ? -16.75 -18.219 -21.438 1 91.56 131 SER B O 1
ATOM 4165 N N . LEU B 1 132 ? -18.266 -16.656 -21.641 1 90.25 132 LEU B N 1
ATOM 4166 C CA . LEU B 1 132 ? -18.406 -16.922 -23.062 1 90.25 132 LEU B CA 1
ATOM 4167 C C . LEU B 1 132 ? -17.141 -16.516 -23.812 1 90.25 132 LEU B C 1
ATOM 4169 O O . LEU B 1 132 ? -16.703 -17.234 -24.719 1 90.25 132 LEU B O 1
ATOM 4173 N N . LYS B 1 133 ? -16.594 -15.43 -23.422 1 88 133 LYS B N 1
ATOM 4174 C CA . LYS B 1 133 ? -15.359 -14.984 -24.047 1 88 133 LYS B CA 1
ATOM 4175 C C . LYS B 1 133 ? -14.258 -16.031 -23.875 1 88 133 LYS B C 1
ATOM 4177 O O . LYS B 1 133 ? -13.516 -16.297 -24.828 1 88 133 LYS B O 1
ATOM 4182 N N . ILE B 1 134 ? -14.188 -16.609 -22.719 1 91.19 134 ILE B N 1
ATOM 4183 C CA . ILE B 1 134 ? -13.172 -17.609 -22.438 1 91.19 134 ILE B CA 1
ATOM 4184 C C . ILE B 1 134 ? -13.414 -18.859 -23.281 1 91.19 134 ILE B C 1
ATOM 4186 O O . ILE B 1 134 ? -12.484 -19.406 -23.891 1 91.19 134 ILE B O 1
ATOM 4190 N N . ALA B 1 135 ? -14.68 -19.234 -23.375 1 92.12 135 ALA B N 1
ATOM 4191 C CA . ALA B 1 135 ? -15.031 -20.406 -24.188 1 92.12 135 ALA B CA 1
ATOM 4192 C C . ALA B 1 135 ? -14.664 -20.203 -25.641 1 92.12 135 ALA B C 1
ATOM 4194 O O . ALA B 1 135 ? -14.102 -21.109 -26.281 1 92.12 135 ALA B O 1
ATOM 4195 N N . ARG B 1 136 ? -14.938 -19.094 -26.094 1 88.62 136 ARG B N 1
ATOM 4196 C CA . ARG B 1 136 ? -14.656 -18.781 -27.5 1 88.62 136 ARG B CA 1
ATOM 4197 C C . ARG B 1 136 ? -13.148 -18.734 -27.75 1 88.62 136 ARG B C 1
ATOM 4199 O O . ARG B 1 136 ? -12.68 -19.172 -28.797 1 88.62 136 ARG B O 1
ATOM 4206 N N . LEU B 1 137 ? -12.516 -18.203 -26.828 1 88.06 137 LEU B N 1
ATOM 4207 C CA . LEU B 1 137 ? -11.07 -18.078 -26.953 1 88.06 137 LEU B CA 1
ATOM 4208 C C . LEU B 1 137 ? -10.422 -19.453 -27.078 1 88.06 137 LEU B C 1
ATOM 4210 O O . LEU B 1 137 ? -9.594 -19.672 -27.969 1 88.06 137 LEU B O 1
ATOM 4214 N N . ILE B 1 138 ? -10.812 -20.391 -26.25 1 90.69 138 ILE B N 1
ATOM 4215 C CA . ILE B 1 138 ? -10.164 -21.688 -26.266 1 90.69 138 ILE B CA 1
ATOM 4216 C C . ILE B 1 138 ? -10.688 -22.516 -27.438 1 90.69 138 ILE B C 1
ATOM 4218 O O . ILE B 1 138 ? -10.062 -23.5 -27.844 1 90.69 138 ILE B O 1
ATOM 4222 N N . GLN B 1 139 ? -11.805 -22.094 -27.938 1 88.31 139 GLN B N 1
ATOM 4223 C CA . GLN B 1 139 ? -12.344 -22.75 -29.125 1 88.31 139 GLN B CA 1
ATOM 4224 C C . GLN B 1 139 ? -11.586 -22.312 -30.375 1 88.31 139 GLN B C 1
ATOM 4226 O O . GLN B 1 139 ? -11.273 -23.141 -31.234 1 88.31 139 GLN B O 1
ATOM 4231 N N . ARG B 1 140 ? -11.305 -21.062 -30.422 1 85.62 140 ARG B N 1
ATOM 4232 C CA . ARG B 1 140 ? -10.805 -20.453 -31.656 1 85.62 140 ARG B CA 1
ATOM 4233 C C . ARG B 1 140 ? -9.289 -20.609 -31.766 1 85.62 140 ARG B C 1
ATOM 4235 O O . ARG B 1 140 ? -8.742 -20.688 -32.875 1 85.62 140 ARG B O 1
ATOM 4242 N N . PHE B 1 141 ? -8.625 -20.578 -30.656 1 85.56 141 PHE B N 1
ATOM 4243 C CA . PHE B 1 141 ? -7.164 -20.547 -30.703 1 85.56 141 PHE B CA 1
ATOM 4244 C C . PHE B 1 141 ? -6.582 -21.859 -30.172 1 85.56 141 PHE B C 1
ATOM 4246 O O . PHE B 1 141 ? -7.098 -22.438 -29.219 1 85.56 141 PHE B O 1
ATOM 4253 N N . PRO B 1 142 ? -5.562 -22.25 -30.844 1 84.75 142 PRO B N 1
ATOM 4254 C CA . PRO B 1 142 ? -4.848 -23.406 -30.297 1 84.75 142 PRO B CA 1
ATOM 4255 C C . PRO B 1 142 ? -4.172 -23.094 -28.953 1 84.75 142 PRO B C 1
ATOM 4257 O O . PRO B 1 142 ? -3.836 -21.938 -28.688 1 84.75 142 PRO B O 1
ATOM 4260 N N . ILE B 1 143 ? -4.035 -24.078 -28.109 1 82.56 143 ILE B N 1
ATOM 4261 C CA . ILE B 1 143 ? -3.525 -23.938 -26.75 1 82.56 143 ILE B CA 1
ATOM 4262 C C . ILE B 1 143 ? -2.15 -23.281 -26.781 1 82.56 143 ILE B C 1
ATOM 4264 O O . ILE B 1 143 ? -1.823 -22.469 -25.906 1 82.56 143 ILE B O 1
ATOM 4268 N N . GLU B 1 144 ? -1.369 -23.5 -27.781 1 74.56 144 GLU B N 1
ATOM 4269 C CA . GLU B 1 144 ? -0.005 -23 -27.906 1 74.56 144 GLU B CA 1
ATOM 4270 C C . GLU B 1 144 ? 0.007 -21.484 -28.078 1 74.56 144 GLU B C 1
ATOM 4272 O O . GLU B 1 144 ? 1.011 -20.828 -27.781 1 74.56 144 GLU B O 1
ATOM 4277 N N . GLU B 1 145 ? -1.092 -21.031 -28.516 1 75.81 145 GLU B N 1
ATOM 4278 C CA . GLU B 1 145 ? -1.174 -19.594 -28.766 1 75.81 145 GLU B CA 1
ATOM 4279 C C . GLU B 1 145 ? -1.859 -18.875 -27.625 1 75.81 145 GLU B C 1
ATOM 4281 O O . GLU B 1 145 ? -1.915 -17.641 -27.609 1 75.81 145 GLU B O 1
ATOM 4286 N N . LEU B 1 146 ? -2.309 -19.625 -26.75 1 81.94 146 LEU B N 1
ATOM 4287 C CA . LEU B 1 146 ? -3.006 -19.016 -25.609 1 81.94 146 LEU B CA 1
ATOM 4288 C C . LEU B 1 146 ? -2.039 -18.734 -24.469 1 81.94 146 LEU B C 1
ATOM 4290 O O . LEU B 1 146 ? -1.067 -19.469 -24.281 1 81.94 146 LEU B O 1
ATOM 4294 N N . PRO B 1 147 ? -2.203 -17.656 -23.797 1 80.56 147 PRO B N 1
ATOM 4295 C CA . PRO B 1 147 ? -1.389 -17.391 -22.609 1 80.56 147 PRO B CA 1
ATOM 4296 C C . PRO B 1 147 ? -1.744 -18.312 -21.438 1 80.56 147 PRO B C 1
ATOM 4298 O O . PRO B 1 147 ? -2.398 -17.875 -20.484 1 80.56 147 PRO B O 1
ATOM 4301 N N . THR B 1 148 ? -1.266 -19.469 -21.484 1 84.81 148 THR B N 1
ATOM 4302 C CA . THR B 1 148 ? -1.632 -20.484 -20.5 1 84.81 148 THR B CA 1
ATOM 4303 C C . THR B 1 148 ? -0.743 -20.391 -19.266 1 84.81 148 THR B C 1
ATOM 4305 O O . THR B 1 148 ? 0.406 -19.953 -19.359 1 84.81 148 THR B O 1
ATOM 4308 N N . VAL B 1 149 ? -1.319 -20.688 -18.172 1 85.69 149 VAL B N 1
ATOM 4309 C CA . VAL B 1 149 ? -0.614 -20.781 -16.906 1 85.69 149 VAL B CA 1
ATOM 4310 C C . VAL B 1 149 ? -0.612 -22.234 -16.422 1 85.69 149 VAL B C 1
ATOM 4312 O O . VAL B 1 149 ? -1.662 -22.891 -16.375 1 85.69 149 VAL B O 1
ATOM 4315 N N . PRO B 1 150 ? 0.573 -22.719 -16.219 1 85.94 150 PRO B N 1
ATOM 4316 C CA . PRO B 1 150 ? 0.592 -24.094 -15.727 1 85.94 150 PRO B CA 1
ATOM 4317 C C . PRO B 1 150 ? -0.109 -24.25 -14.383 1 85.94 150 PRO B C 1
ATOM 4319 O O . PRO B 1 150 ? -0.019 -23.359 -13.531 1 85.94 150 PRO B O 1
ATOM 4322 N N . ILE B 1 151 ? -0.743 -25.375 -14.18 1 90.56 151 ILE B N 1
ATOM 4323 C CA . ILE B 1 151 ? -1.383 -25.688 -12.906 1 90.56 151 ILE B CA 1
ATOM 4324 C C . ILE B 1 151 ? -0.347 -26.234 -11.93 1 90.56 151 ILE B C 1
ATOM 4326 O O . ILE B 1 151 ? 0.217 -27.312 -12.156 1 90.56 151 ILE B O 1
ATOM 4330 N N . PRO B 1 152 ? -0.131 -25.531 -10.891 1 91.25 152 PRO B N 1
ATOM 4331 C CA . PRO B 1 152 ? 0.873 -26 -9.938 1 91.25 152 PRO B CA 1
ATOM 4332 C C . PRO B 1 152 ? 0.394 -27.203 -9.117 1 91.25 152 PRO B C 1
ATOM 4334 O O . PRO B 1 152 ? -0.809 -27.359 -8.883 1 91.25 152 PRO B O 1
ATOM 4337 N N . ASN B 1 153 ? 1.343 -28.078 -8.75 1 90.5 153 ASN B N 1
ATOM 4338 C CA . ASN B 1 153 ? 1.006 -29.094 -7.762 1 90.5 153 ASN B CA 1
ATOM 4339 C C . ASN B 1 153 ? 0.938 -28.516 -6.355 1 90.5 153 ASN B C 1
ATOM 4341 O O . ASN B 1 153 ? 1.176 -27.328 -6.156 1 90.5 153 ASN B O 1
ATOM 4345 N N . ASP B 1 154 ? 0.599 -29.297 -5.391 1 89.62 154 ASP B N 1
ATOM 4346 C CA . ASP B 1 154 ? 0.363 -28.797 -4.035 1 89.62 154 ASP B CA 1
ATOM 4347 C C . ASP B 1 154 ? 1.638 -28.219 -3.43 1 89.62 154 ASP B C 1
ATOM 4349 O O . ASP B 1 154 ? 1.599 -27.188 -2.764 1 89.62 154 ASP B O 1
ATOM 4353 N N . GLU B 1 155 ? 2.74 -28.891 -3.691 1 93.19 155 GLU B N 1
ATOM 4354 C CA . GLU B 1 155 ? 4.012 -28.406 -3.164 1 93.19 155 GLU B CA 1
ATOM 4355 C C . GLU B 1 155 ? 4.387 -27.062 -3.777 1 93.19 155 GLU B C 1
ATOM 4357 O O . GLU B 1 155 ? 4.828 -26.141 -3.07 1 93.19 155 GLU B O 1
ATOM 4362 N N . GLU B 1 156 ? 4.207 -26.953 -5.059 1 93.31 156 GLU B N 1
ATOM 4363 C CA . GLU B 1 156 ? 4.484 -25.703 -5.75 1 93.31 156 GLU B CA 1
ATOM 4364 C C . GLU B 1 156 ? 3.592 -24.578 -5.227 1 93.31 156 GLU B C 1
ATOM 4366 O O . GLU B 1 156 ? 4.059 -23.453 -5.008 1 93.31 156 GLU B O 1
ATOM 4371 N N . GLU B 1 157 ? 2.373 -24.891 -5.035 1 92.62 157 GLU B N 1
ATOM 4372 C CA . GLU B 1 157 ? 1.427 -23.906 -4.52 1 92.62 157 GLU B CA 1
ATOM 4373 C C . GLU B 1 157 ? 1.831 -23.422 -3.129 1 92.62 157 GLU B C 1
ATOM 4375 O O . GLU B 1 157 ? 1.754 -22.234 -2.832 1 92.62 157 GLU B O 1
ATOM 4380 N N . ASP B 1 158 ? 2.207 -24.359 -2.311 1 94.88 158 ASP B N 1
ATOM 4381 C CA . ASP B 1 158 ? 2.646 -24.016 -0.963 1 94.88 158 ASP B CA 1
ATOM 4382 C C . ASP B 1 158 ? 3.883 -23.125 -1.003 1 94.88 158 ASP B C 1
ATOM 4384 O O . ASP B 1 158 ? 3.969 -22.141 -0.264 1 94.88 158 ASP B O 1
ATOM 4388 N N . ASN B 1 159 ? 4.812 -23.469 -1.883 1 96.62 159 ASN B N 1
ATOM 4389 C CA . ASN B 1 159 ? 6.02 -22.672 -2.031 1 96.62 159 ASN B CA 1
ATOM 4390 C C . ASN B 1 159 ? 5.695 -21.266 -2.549 1 96.62 159 ASN B C 1
ATOM 4392 O O . ASN B 1 159 ? 6.293 -20.281 -2.107 1 96.62 159 ASN B O 1
ATOM 4396 N N . ARG B 1 160 ? 4.773 -21.203 -3.48 1 95.06 160 ARG B N 1
ATOM 4397 C CA . ARG B 1 160 ? 4.348 -19.906 -4.008 1 95.06 160 ARG B CA 1
ATOM 4398 C C . ARG B 1 160 ? 3.713 -19.047 -2.914 1 95.06 160 ARG B C 1
ATOM 4400 O O . ARG B 1 160 ? 3.953 -17.844 -2.842 1 95.06 160 ARG B O 1
ATOM 4407 N N . ARG B 1 161 ? 2.928 -19.688 -2.107 1 94.81 161 ARG B N 1
ATOM 4408 C CA . ARG B 1 161 ? 2.312 -18.984 -0.986 1 94.81 161 ARG B CA 1
ATOM 4409 C C . ARG B 1 161 ? 3.369 -18.469 -0.016 1 94.81 161 ARG B C 1
ATOM 4411 O O . ARG B 1 161 ? 3.256 -17.359 0.501 1 94.81 161 ARG B O 1
ATOM 4418 N N . LEU B 1 162 ? 4.375 -19.266 0.178 1 97 162 LEU B N 1
ATOM 4419 C CA . LEU B 1 162 ? 5.48 -18.859 1.04 1 97 162 LEU B CA 1
ATOM 4420 C C . LEU B 1 162 ? 6.195 -17.641 0.469 1 97 162 LEU B C 1
ATOM 4422 O O . LEU B 1 162 ? 6.562 -16.719 1.21 1 97 162 LEU B O 1
ATOM 4426 N N . CYS B 1 163 ? 6.375 -17.625 -0.848 1 97.06 163 CYS B N 1
ATOM 4427 C CA . CYS B 1 163 ? 6.969 -16.469 -1.52 1 97.06 163 CYS B CA 1
ATOM 4428 C C . CYS B 1 163 ? 6.148 -15.211 -1.268 1 97.06 163 CYS B C 1
ATOM 4430 O O . CYS B 1 163 ? 6.699 -14.172 -0.89 1 97.06 163 CYS B O 1
ATOM 4432 N N . THR B 1 164 ? 4.887 -15.352 -1.431 1 95.81 164 THR B N 1
ATOM 4433 C CA . THR B 1 164 ? 3.979 -14.227 -1.276 1 95.81 164 THR B CA 1
ATOM 4434 C C . THR B 1 164 ? 3.963 -13.734 0.169 1 95.81 164 THR B C 1
ATOM 4436 O O . THR B 1 164 ? 3.988 -12.531 0.423 1 95.81 164 THR B O 1
ATOM 4439 N N . GLU B 1 165 ? 3.893 -14.656 1.054 1 97.38 165 GLU B N 1
ATOM 4440 C CA . GLU B 1 165 ? 3.879 -14.297 2.469 1 97.38 165 GLU B CA 1
ATOM 4441 C C . GLU B 1 165 ? 5.156 -13.562 2.865 1 97.38 165 GLU B C 1
ATOM 4443 O O . GLU B 1 165 ? 5.105 -12.547 3.561 1 97.38 165 GLU B O 1
ATOM 4448 N N . GLN B 1 166 ? 6.281 -14.125 2.434 1 98.12 166 GLN B N 1
ATOM 4449 C CA . GLN B 1 166 ? 7.566 -13.492 2.711 1 98.12 166 GLN B CA 1
ATOM 4450 C C . GLN B 1 166 ? 7.59 -12.055 2.195 1 98.12 166 GLN B C 1
ATOM 4452 O O . GLN B 1 166 ? 8.047 -11.148 2.895 1 98.12 166 GLN B O 1
ATOM 4457 N N . GLU B 1 167 ? 7.121 -11.867 1.033 1 97.5 167 GLU B N 1
ATOM 4458 C CA . GLU B 1 167 ? 7.078 -10.531 0.432 1 97.5 167 GLU B CA 1
ATOM 4459 C C . GLU B 1 167 ? 6.195 -9.594 1.243 1 97.5 167 GLU B C 1
ATOM 4461 O O . GLU B 1 167 ? 6.57 -8.438 1.489 1 97.5 167 GLU B O 1
ATOM 4466 N N . ASN B 1 168 ? 5.043 -10.062 1.639 1 97.25 168 ASN B N 1
ATOM 4467 C CA . ASN B 1 168 ? 4.086 -9.25 2.383 1 97.25 168 ASN B CA 1
ATOM 4468 C C . ASN B 1 168 ? 4.668 -8.781 3.711 1 97.25 168 ASN B C 1
ATOM 4470 O O . ASN B 1 168 ? 4.57 -7.598 4.051 1 97.25 168 ASN B O 1
ATOM 4474 N N . TRP B 1 169 ? 5.262 -9.695 4.457 1 98.25 169 TRP B N 1
ATOM 4475 C CA . TRP B 1 169 ? 5.812 -9.336 5.758 1 98.25 169 TRP B CA 1
ATOM 4476 C C . TRP B 1 169 ? 7.023 -8.422 5.602 1 98.25 169 TRP B C 1
ATOM 4478 O O . TRP B 1 169 ? 7.234 -7.52 6.414 1 98.25 169 TRP B O 1
ATOM 4488 N N . THR B 1 170 ? 7.836 -8.641 4.543 1 97.56 170 THR B N 1
ATOM 4489 C CA . THR B 1 170 ? 8.969 -7.762 4.277 1 97.56 170 THR B CA 1
ATOM 4490 C C . THR B 1 170 ? 8.5 -6.34 4 1 97.56 170 THR B C 1
ATOM 4492 O O . THR B 1 170 ? 9.086 -5.375 4.496 1 97.56 170 THR B O 1
ATOM 4495 N N . LYS B 1 171 ? 7.449 -6.262 3.242 1 97.31 171 LYS B N 1
ATOM 4496 C CA . LYS B 1 171 ? 6.863 -4.957 2.959 1 97.31 171 LYS B CA 1
ATOM 4497 C C . LYS B 1 171 ? 6.363 -4.289 4.234 1 97.31 171 LYS B C 1
ATOM 4499 O O . LYS B 1 171 ? 6.59 -3.096 4.449 1 97.31 171 LYS B O 1
ATOM 4504 N N . GLN B 1 172 ? 5.727 -5.027 5.043 1 97.38 172 GLN B N 1
ATOM 4505 C CA . GLN B 1 172 ? 5.223 -4.488 6.301 1 97.38 172 GLN B CA 1
ATOM 4506 C C . GLN B 1 172 ? 6.363 -4.039 7.207 1 97.38 172 GLN B C 1
ATOM 4508 O O . GLN B 1 172 ? 6.262 -3.012 7.883 1 97.38 172 GLN B O 1
ATOM 4513 N N . LEU B 1 173 ? 7.41 -4.824 7.227 1 97.06 173 LEU B N 1
ATOM 4514 C CA . LEU B 1 173 ? 8.586 -4.477 8.016 1 97.06 173 LEU B CA 1
ATOM 4515 C C . LEU B 1 173 ? 9.164 -3.139 7.57 1 97.06 173 LEU B C 1
ATOM 4517 O O . LEU B 1 173 ? 9.43 -2.266 8.398 1 97.06 173 LEU B O 1
ATOM 4521 N N . THR B 1 174 ? 9.289 -3.025 6.281 1 96.56 174 THR B N 1
ATOM 4522 C CA . THR B 1 174 ? 9.844 -1.797 5.723 1 96.56 174 THR B CA 1
ATOM 4523 C C . THR B 1 174 ? 8.938 -0.608 6.027 1 96.56 174 THR B C 1
ATOM 4525 O O . THR B 1 174 ? 9.406 0.451 6.441 1 96.56 174 THR B O 1
ATOM 4528 N N . GLN B 1 175 ? 7.656 -0.775 5.863 1 96.81 175 GLN B N 1
ATOM 4529 C CA . GLN B 1 175 ? 6.695 0.285 6.148 1 96.81 175 GLN B CA 1
ATOM 4530 C C . GLN B 1 175 ? 6.742 0.688 7.621 1 96.81 175 GLN B C 1
ATOM 4532 O O . GLN B 1 175 ? 6.691 1.876 7.945 1 96.81 175 GLN B O 1
ATOM 4537 N N . GLY B 1 176 ? 6.785 -0.32 8.492 1 96.69 176 GLY B N 1
ATOM 4538 C CA . GLY B 1 176 ? 6.883 -0.046 9.914 1 96.69 176 GLY B CA 1
ATOM 4539 C C . GLY B 1 176 ? 8.141 0.711 10.297 1 96.69 176 GLY B C 1
ATOM 4540 O O . GLY B 1 176 ? 8.094 1.659 11.078 1 96.69 176 GLY B O 1
ATOM 4541 N N . LYS B 1 177 ? 9.242 0.344 9.711 1 96.88 177 LYS B N 1
ATOM 4542 C CA . LYS B 1 177 ? 10.5 1.025 9.977 1 96.88 177 LYS B CA 1
ATOM 4543 C C . LYS B 1 177 ? 10.469 2.467 9.477 1 96.88 177 LYS B C 1
ATOM 4545 O O . LYS B 1 177 ? 10.977 3.373 10.133 1 96.88 177 LYS B O 1
ATOM 4550 N N . ASN B 1 178 ? 9.859 2.605 8.344 1 95.69 178 ASN B N 1
ATOM 4551 C CA . ASN B 1 178 ? 9.727 3.957 7.809 1 95.69 178 ASN B CA 1
ATOM 4552 C C . ASN B 1 178 ? 8.859 4.828 8.711 1 95.69 178 ASN B C 1
ATOM 4554 O O . ASN B 1 178 ? 9.164 6.004 8.93 1 95.69 178 ASN B O 1
ATOM 4558 N N . ARG B 1 179 ? 7.816 4.277 9.172 1 96 179 ARG B N 1
ATOM 4559 C CA . ARG B 1 179 ? 6.949 5.008 10.086 1 96 179 ARG B CA 1
ATOM 4560 C C . ARG B 1 179 ? 7.691 5.383 11.367 1 96 179 ARG B C 1
ATOM 4562 O O . ARG B 1 179 ? 7.57 6.512 11.852 1 96 179 ARG B O 1
ATOM 4569 N N . LEU B 1 180 ? 8.406 4.438 11.875 1 96.81 180 LEU B N 1
ATOM 4570 C CA . LEU B 1 180 ? 9.203 4.695 13.07 1 96.81 180 LEU B CA 1
ATOM 4571 C C . LEU B 1 180 ? 10.234 5.789 12.812 1 96.81 180 LEU B C 1
ATOM 4573 O O . LEU B 1 180 ? 10.383 6.715 13.617 1 96.81 180 LEU B O 1
ATOM 4577 N N . HIS B 1 181 ? 10.875 5.676 11.672 1 95.94 181 HIS B N 1
ATOM 4578 C CA . HIS B 1 181 ? 11.883 6.664 11.305 1 95.94 181 HIS B CA 1
ATOM 4579 C C . HIS B 1 181 ? 11.266 8.055 11.18 1 95.94 181 HIS B C 1
ATOM 4581 O O . HIS B 1 181 ? 11.883 9.047 11.578 1 95.94 181 HIS B O 1
ATOM 4587 N N . SER B 1 182 ? 10.094 8.109 10.68 1 93.38 182 SER B N 1
ATOM 4588 C CA . SER B 1 182 ? 9.406 9.391 10.5 1 93.38 182 SER B CA 1
ATOM 4589 C C . SER B 1 182 ? 9.188 10.086 11.836 1 93.38 182 SER B C 1
ATOM 4591 O O . SER B 1 182 ? 9.242 11.312 11.922 1 93.38 182 SER B O 1
ATOM 4593 N N . LEU B 1 183 ? 8.93 9.383 12.891 1 94.56 183 LEU B N 1
ATOM 4594 C CA . LEU B 1 183 ? 8.742 9.969 14.211 1 94.56 183 LEU B CA 1
ATOM 4595 C C . LEU B 1 183 ? 10.016 10.672 14.68 1 94.56 183 LEU B C 1
ATOM 4597 O O . LEU B 1 183 ? 9.953 11.75 15.273 1 94.56 183 LEU B O 1
ATOM 4601 N N . PHE B 1 184 ? 11.141 10.031 14.359 1 93.62 184 PHE B N 1
ATOM 4602 C CA . PHE B 1 184 ? 12.406 10.641 14.734 1 93.62 184 PHE B CA 1
ATOM 4603 C C . PHE B 1 184 ? 12.625 11.945 13.977 1 93.62 184 PHE B C 1
ATOM 4605 O O . PHE B 1 184 ? 13.055 12.945 14.555 1 93.62 184 PHE B O 1
ATOM 4612 N N . THR B 1 185 ? 12.297 11.875 12.711 1 89.44 185 THR B N 1
ATOM 4613 C CA . THR B 1 185 ? 12.438 13.07 11.891 1 89.44 185 THR B CA 1
ATOM 4614 C C . THR B 1 185 ? 11.547 14.195 12.406 1 89.44 185 THR B C 1
ATOM 4616 O O . THR B 1 185 ? 11.977 15.344 12.508 1 89.44 185 THR B O 1
ATOM 4619 N N . GLN B 1 186 ? 10.336 13.938 12.781 1 87.94 186 GLN B N 1
ATOM 4620 C CA . GLN B 1 186 ? 9.391 14.922 13.305 1 87.94 186 GLN B CA 1
ATOM 4621 C C . GLN B 1 186 ? 9.867 15.484 14.641 1 87.94 186 GLN B C 1
ATOM 4623 O O . GLN B 1 186 ? 9.617 16.656 14.953 1 87.94 186 GLN B O 1
ATOM 4628 N N . ALA B 1 187 ? 10.555 14.641 15.398 1 90.19 187 ALA B N 1
ATOM 4629 C CA . ALA B 1 187 ? 11.047 15.039 16.719 1 90.19 187 ALA B CA 1
ATOM 4630 C C . ALA B 1 187 ? 12.352 15.82 16.594 1 90.19 187 ALA B C 1
ATOM 4632 O O . ALA B 1 187 ? 12.883 16.312 17.594 1 90.19 187 ALA B O 1
ATOM 4633 N N . GLY B 1 188 ? 12.891 15.898 15.344 1 86.5 188 GLY B N 1
ATOM 4634 C CA . GLY B 1 188 ? 14.141 16.609 15.125 1 86.5 188 GLY B CA 1
ATOM 4635 C C . GLY B 1 188 ? 15.367 15.766 15.383 1 86.5 188 GLY B C 1
ATOM 4636 O O . GLY B 1 188 ? 16.484 16.281 15.477 1 86.5 188 GLY B O 1
ATOM 4637 N N . LEU B 1 189 ? 15.203 14.453 15.602 1 90.94 189 LEU B N 1
ATOM 4638 C CA . LEU B 1 189 ? 16.312 13.531 15.82 1 90.94 189 LEU B CA 1
ATOM 4639 C C . LEU B 1 189 ? 16.781 12.922 14.5 1 90.94 189 LEU B C 1
ATOM 4641 O O . LEU B 1 189 ? 16.734 11.703 14.336 1 90.94 189 LEU B O 1
ATOM 4645 N N . THR B 1 190 ? 17.312 13.703 13.656 1 88.69 190 THR B N 1
ATOM 4646 C CA . THR B 1 190 ? 17.625 13.312 12.289 1 88.69 190 THR B CA 1
ATOM 4647 C C . THR B 1 190 ? 18.922 12.508 12.242 1 88.69 190 THR B C 1
ATOM 4649 O O . THR B 1 190 ? 19.234 11.898 11.219 1 88.69 190 THR B O 1
ATOM 4652 N N . GLN B 1 191 ? 19.672 12.492 13.375 1 88.12 191 GLN B N 1
ATOM 4653 C CA . GLN B 1 191 ? 20.875 11.664 13.445 1 88.12 191 GLN B CA 1
ATOM 4654 C C . GLN B 1 191 ? 20.531 10.18 13.461 1 88.12 191 GLN B C 1
ATOM 4656 O O . GLN B 1 191 ? 21.391 9.336 13.211 1 88.12 191 GLN B O 1
ATOM 4661 N N . ILE B 1 192 ? 19.312 9.922 13.914 1 91.25 192 ILE B N 1
ATOM 4662 C CA . ILE B 1 192 ? 18.844 8.539 13.883 1 91.25 192 ILE B CA 1
ATOM 4663 C C . ILE B 1 192 ? 18.453 8.156 12.461 1 91.25 192 ILE B C 1
ATOM 4665 O O . ILE B 1 192 ? 17.484 8.695 11.914 1 91.25 192 ILE B O 1
ATOM 4669 N N . THR B 1 193 ? 19.156 7.316 11.891 1 89.88 193 THR B N 1
ATOM 4670 C CA . THR B 1 193 ? 18.906 6.887 10.523 1 89.88 193 THR B CA 1
ATOM 4671 C C . THR B 1 193 ? 18.375 5.461 10.492 1 89.88 193 THR B C 1
ATOM 4673 O O . THR B 1 193 ? 18.188 4.836 11.539 1 89.88 193 THR B O 1
ATOM 4676 N N . LYS B 1 194 ? 18.109 4.965 9.289 1 89.25 194 LYS B N 1
ATOM 4677 C CA . LYS B 1 194 ? 17.578 3.621 9.109 1 89.25 194 LYS B CA 1
ATOM 4678 C C . LYS B 1 194 ? 18.547 2.568 9.641 1 89.25 194 LYS B C 1
ATOM 4680 O O . LYS B 1 194 ? 18.125 1.493 10.078 1 89.25 194 LYS B O 1
ATOM 4685 N N . LYS B 1 195 ? 19.812 2.895 9.648 1 89.19 195 LYS B N 1
ATOM 4686 C CA . LYS B 1 195 ? 20.828 1.985 10.156 1 89.19 195 LYS B CA 1
ATOM 4687 C C . LYS B 1 195 ? 20.625 1.722 11.648 1 89.19 195 LYS B C 1
ATOM 4689 O O . LYS B 1 195 ? 20.875 0.613 12.125 1 89.19 195 LYS B O 1
ATOM 4694 N N . HIS B 1 196 ? 20.125 2.715 12.336 1 91.81 196 HIS B N 1
ATOM 4695 C CA . HIS B 1 196 ? 19.922 2.615 13.781 1 91.81 196 HIS B CA 1
ATOM 4696 C C . HIS B 1 196 ? 18.625 1.859 14.094 1 91.81 196 HIS B C 1
ATOM 4698 O O . HIS B 1 196 ? 18.359 1.545 15.258 1 91.81 196 HIS B O 1
ATOM 4704 N N . LEU B 1 197 ? 17.875 1.591 13.086 1 93.62 197 LEU B N 1
ATOM 4705 C CA . LEU B 1 197 ? 16.578 0.965 13.312 1 93.62 197 LEU B CA 1
ATOM 4706 C C . LEU B 1 197 ? 16.547 -0.442 12.727 1 93.62 197 LEU B C 1
ATOM 4708 O O . LEU B 1 197 ? 15.469 -1.026 12.562 1 93.62 197 LEU B O 1
ATOM 4712 N N . ARG B 1 198 ? 17.703 -0.979 12.438 1 91.75 198 ARG B N 1
ATOM 4713 C CA . ARG B 1 198 ? 17.781 -2.252 11.727 1 91.75 198 ARG B CA 1
ATOM 4714 C C . ARG B 1 198 ? 17.422 -3.414 12.641 1 91.75 198 ARG B C 1
ATOM 4716 O O . ARG B 1 198 ? 16.625 -4.277 12.273 1 91.75 198 ARG B O 1
ATOM 4723 N N . THR B 1 199 ? 17.969 -3.438 13.891 1 92.75 199 THR B N 1
ATOM 4724 C CA . THR B 1 199 ? 17.766 -4.555 14.805 1 92.75 199 THR B CA 1
ATOM 4725 C C . THR B 1 199 ? 16.797 -4.16 15.922 1 92.75 199 THR B C 1
ATOM 4727 O O . THR B 1 199 ? 16.625 -2.977 16.203 1 92.75 199 THR B O 1
ATOM 4730 N N . LYS B 1 200 ? 16.234 -5.199 16.484 1 93.25 200 LYS B N 1
ATOM 4731 C CA . LYS B 1 200 ? 15.305 -4.977 17.578 1 93.25 200 LYS B CA 1
ATOM 4732 C C . LYS B 1 200 ? 15.977 -4.203 18.719 1 93.25 200 LYS B C 1
ATOM 4734 O O . LYS B 1 200 ? 15.414 -3.229 19.219 1 93.25 200 LYS B O 1
ATOM 4739 N N . ALA B 1 201 ? 17.141 -4.609 19.062 1 93.69 201 ALA B N 1
ATOM 4740 C CA . ALA B 1 201 ? 17.859 -3.98 20.156 1 93.69 201 ALA B CA 1
ATOM 4741 C C . ALA B 1 201 ? 18.141 -2.51 19.859 1 93.69 201 ALA B C 1
ATOM 4743 O O . ALA B 1 201 ? 17.922 -1.646 20.719 1 93.69 201 ALA B O 1
ATOM 4744 N N . ASN B 1 202 ? 18.578 -2.16 18.672 1 94.62 202 ASN B N 1
ATOM 4745 C CA . ASN B 1 202 ? 18.875 -0.789 18.281 1 94.62 202 ASN B CA 1
ATOM 4746 C C . ASN B 1 202 ? 17.609 0.071 18.25 1 94.62 202 ASN B C 1
ATOM 4748 O O . ASN B 1 202 ? 17.641 1.25 18.594 1 94.62 202 ASN B O 1
ATOM 4752 N N . ARG B 1 203 ? 16.516 -0.513 17.844 1 95.69 203 ARG B N 1
ATOM 4753 C CA . ARG B 1 203 ? 15.25 0.216 17.797 1 95.69 203 ARG B CA 1
ATOM 4754 C C . ARG B 1 203 ? 14.805 0.624 19.203 1 95.69 203 ARG B C 1
ATOM 4756 O O . ARG B 1 203 ? 14.367 1.758 19.422 1 95.69 203 ARG B O 1
ATOM 4763 N N . GLU B 1 204 ? 14.953 -0.306 20.109 1 95.06 204 GLU B N 1
ATOM 4764 C CA . GLU B 1 204 ? 14.547 -0.029 21.484 1 95.06 204 GLU B CA 1
ATOM 4765 C C . GLU B 1 204 ? 15.383 1.094 22.094 1 95.06 204 GLU B C 1
ATOM 4767 O O . GLU B 1 204 ? 14.844 1.978 22.766 1 95.06 204 GLU B O 1
ATOM 4772 N N . ILE B 1 205 ? 16.625 1.104 21.781 1 95.06 205 ILE B N 1
ATOM 4773 C CA . ILE B 1 205 ? 17.531 2.137 22.281 1 95.06 205 ILE B CA 1
ATOM 4774 C C . ILE B 1 205 ? 17.156 3.484 21.656 1 95.06 205 ILE B C 1
ATOM 4776 O O . ILE B 1 205 ? 17.094 4.496 22.359 1 95.06 205 ILE B O 1
ATOM 4780 N N . SER B 1 206 ? 16.938 3.439 20.375 1 95.75 206 SER B N 1
ATOM 4781 C CA . SER B 1 206 ? 16.594 4.672 19.672 1 95.75 206 SER B CA 1
ATOM 4782 C C . SER B 1 206 ? 15.273 5.246 20.172 1 95.75 206 SER B C 1
ATOM 4784 O O . SER B 1 206 ? 15.148 6.457 20.359 1 95.75 206 SER B O 1
ATOM 4786 N N . VAL B 1 207 ? 14.258 4.41 20.422 1 96.25 207 VAL B N 1
ATOM 4787 C CA . VAL B 1 207 ? 12.922 4.84 20.828 1 96.25 207 VAL B CA 1
ATOM 4788 C C . VAL B 1 207 ? 12.984 5.512 22.203 1 96.25 207 VAL B C 1
ATOM 4790 O O . VAL B 1 207 ? 12.234 6.453 22.469 1 96.25 207 VAL B O 1
ATOM 4793 N N . ALA B 1 208 ? 13.914 5.117 23.031 1 95.31 208 ALA B N 1
ATOM 4794 C CA . ALA B 1 208 ? 14.086 5.695 24.359 1 95.31 208 ALA B CA 1
ATOM 4795 C C . ALA B 1 208 ? 14.531 7.152 24.281 1 95.31 208 ALA B C 1
ATOM 4797 O O . ALA B 1 208 ? 14.367 7.914 25.234 1 95.31 208 ALA B O 1
ATOM 4798 N N . LEU B 1 209 ? 15.062 7.559 23.141 1 95.06 209 LEU B N 1
ATOM 4799 C CA . LEU B 1 209 ? 15.555 8.922 22.953 1 95.06 209 LEU B CA 1
ATOM 4800 C C . LEU B 1 209 ? 14.422 9.852 22.547 1 95.06 209 LEU B C 1
ATOM 4802 O O . LEU B 1 209 ? 14.57 11.078 22.594 1 95.06 209 LEU B O 1
ATOM 4806 N N . LEU B 1 210 ? 13.281 9.328 22.172 1 95.94 210 LEU B N 1
ATOM 4807 C CA . LEU B 1 210 ? 12.164 10.141 21.688 1 95.94 210 LEU B CA 1
ATOM 4808 C C . LEU B 1 210 ? 11.516 10.898 22.844 1 95.94 210 LEU B C 1
ATOM 4810 O O . LEU B 1 210 ? 11.359 10.359 23.938 1 95.94 210 LEU B O 1
ATOM 4814 N N . PRO B 1 211 ? 11.109 12.148 22.547 1 94.25 211 PRO B N 1
ATOM 4815 C CA . PRO B 1 211 ? 10.297 12.844 23.547 1 94.25 211 PRO B CA 1
ATOM 4816 C C . PRO B 1 211 ? 9.023 12.086 23.906 1 94.25 211 PRO B C 1
ATOM 4818 O O . PRO B 1 211 ? 8.539 11.273 23.109 1 94.25 211 PRO B O 1
ATOM 4821 N N . SER B 1 212 ? 8.484 12.367 25.047 1 94.62 212 SER B N 1
ATOM 4822 C CA . SER B 1 212 ? 7.359 11.641 25.625 1 94.62 212 SER B CA 1
ATOM 4823 C C . SER B 1 212 ? 6.152 11.656 24.688 1 94.62 212 SER B C 1
ATOM 4825 O O . SER B 1 212 ? 5.426 10.664 24.594 1 94.62 212 SER B O 1
ATOM 4827 N N . ARG B 1 213 ? 5.965 12.688 23.969 1 93.19 213 ARG B N 1
ATOM 4828 C CA . ARG B 1 213 ? 4.766 12.836 23.156 1 93.19 213 ARG B CA 1
ATOM 4829 C C . ARG B 1 213 ? 4.766 11.852 21.984 1 93.19 213 ARG B C 1
ATOM 4831 O O . ARG B 1 213 ? 3.721 11.586 21.391 1 93.19 213 ARG B O 1
ATOM 4838 N N . TYR B 1 214 ? 5.957 11.266 21.688 1 95.75 214 TYR B N 1
ATOM 4839 C CA . TYR B 1 214 ? 6.062 10.344 20.547 1 95.75 214 TYR B CA 1
ATOM 4840 C C . TYR B 1 214 ? 6.148 8.898 21.031 1 95.75 214 TYR B C 1
ATOM 4842 O O . TYR B 1 214 ? 6.055 7.965 20.234 1 95.75 214 TYR B O 1
ATOM 4850 N N . GLN B 1 215 ? 6.332 8.672 22.328 1 96.19 215 GLN B N 1
ATOM 4851 C CA . GLN B 1 215 ? 6.742 7.379 22.875 1 96.19 215 GLN B CA 1
ATOM 4852 C C . GLN B 1 215 ? 5.637 6.34 22.703 1 96.19 215 GLN B C 1
ATOM 4854 O O . GLN B 1 215 ? 5.902 5.203 22.312 1 96.19 215 GLN B O 1
ATOM 4859 N N . LYS B 1 216 ? 4.414 6.723 22.953 1 96.38 216 LYS B N 1
ATOM 4860 C CA . LYS B 1 216 ? 3.314 5.766 22.875 1 96.38 216 LYS B CA 1
ATOM 4861 C C . LYS B 1 216 ? 3.182 5.211 21.453 1 96.38 216 LYS B C 1
ATOM 4863 O O . LYS B 1 216 ? 3.072 3.996 21.266 1 96.38 216 LYS B O 1
ATOM 4868 N N . GLU B 1 217 ? 3.182 6.117 20.5 1 97.5 217 GLU B N 1
ATOM 4869 C CA . GLU B 1 217 ? 3.086 5.691 19.109 1 97.5 217 GLU B CA 1
ATOM 4870 C C . GLU B 1 217 ? 4.277 4.824 18.703 1 97.5 217 GLU B C 1
ATOM 4872 O O . GLU B 1 217 ? 4.109 3.779 18.078 1 97.5 217 GLU B O 1
ATOM 4877 N N . ALA B 1 218 ? 5.48 5.23 19.094 1 98.06 218 ALA B N 1
ATOM 4878 C CA . ALA B 1 218 ? 6.695 4.492 18.766 1 98.06 218 ALA B CA 1
ATOM 4879 C C . ALA B 1 218 ? 6.656 3.08 19.344 1 98.06 218 ALA B C 1
ATOM 4881 O O . ALA B 1 218 ? 7.043 2.119 18.672 1 98.06 218 ALA B O 1
ATOM 4882 N N . GLU B 1 219 ? 6.184 2.971 20.562 1 97.56 219 GLU B N 1
ATOM 4883 C CA . GLU B 1 219 ? 6.121 1.673 21.219 1 97.56 219 GLU B CA 1
ATOM 4884 C C . GLU B 1 219 ? 5.141 0.74 20.516 1 97.56 219 GLU B C 1
ATOM 4886 O O . GLU B 1 219 ? 5.398 -0.457 20.391 1 97.56 219 GLU B O 1
ATOM 4891 N N . ARG B 1 220 ? 4.02 1.266 20.094 1 97.88 220 ARG B N 1
ATOM 4892 C CA . ARG B 1 220 ? 3.045 0.468 19.359 1 97.88 220 ARG B CA 1
ATOM 4893 C C . ARG B 1 220 ? 3.635 -0.041 18.047 1 97.88 220 ARG B C 1
ATOM 4895 O O . ARG B 1 220 ? 3.449 -1.205 17.688 1 97.88 220 ARG B O 1
ATOM 4902 N N . ILE B 1 221 ? 4.383 0.819 17.344 1 98.19 221 ILE B N 1
ATOM 4903 C CA . ILE B 1 221 ? 5.039 0.431 16.109 1 98.19 221 ILE B CA 1
ATOM 4904 C C . ILE B 1 221 ? 6.066 -0.665 16.391 1 98.19 221 ILE B C 1
ATOM 4906 O O . ILE B 1 221 ? 6.129 -1.663 15.664 1 98.19 221 ILE B O 1
ATOM 4910 N N . LEU B 1 222 ? 6.832 -0.515 17.516 1 97.56 222 LEU B N 1
ATOM 4911 C CA . LEU B 1 222 ? 7.883 -1.458 17.875 1 97.56 222 LEU B CA 1
ATOM 4912 C C . LEU B 1 222 ? 7.309 -2.852 18.109 1 97.56 222 LEU B C 1
ATOM 4914 O O . LEU B 1 222 ? 7.879 -3.846 17.656 1 97.56 222 LEU B O 1
ATOM 4918 N N . LYS B 1 223 ? 6.223 -2.9 18.766 1 97.62 223 LYS B N 1
ATOM 4919 C CA . LYS B 1 223 ? 5.621 -4.191 19.078 1 97.62 223 LYS B CA 1
ATOM 4920 C C . LYS B 1 223 ? 5.223 -4.938 17.812 1 97.62 223 LYS B C 1
ATOM 4922 O O . LYS B 1 223 ? 5.457 -6.141 17.688 1 97.62 223 LYS B O 1
ATOM 4927 N N . VAL B 1 224 ? 4.664 -4.25 16.875 1 98.06 224 VAL B N 1
ATOM 4928 C CA . VAL B 1 224 ? 4.25 -4.883 15.617 1 98.06 224 VAL B CA 1
ATOM 4929 C C . VAL B 1 224 ? 5.48 -5.281 14.812 1 98.06 224 VAL B C 1
ATOM 4931 O O . VAL B 1 224 ? 5.527 -6.375 14.242 1 98.06 224 VAL B O 1
ATOM 4934 N N . LEU B 1 225 ? 6.496 -4.371 14.789 1 97.75 225 LEU B N 1
ATOM 4935 C CA . LEU B 1 225 ? 7.738 -4.668 14.078 1 97.75 225 LEU B CA 1
ATOM 4936 C C . LEU B 1 225 ? 8.375 -5.945 14.609 1 97.75 225 LEU B C 1
ATOM 4938 O O . LEU B 1 225 ? 8.852 -6.777 13.828 1 97.75 225 LEU B O 1
ATOM 4942 N N . ASP B 1 226 ? 8.344 -6.121 15.914 1 97.44 226 ASP B N 1
ATOM 4943 C CA . ASP B 1 226 ? 8.945 -7.297 16.531 1 97.44 226 ASP B CA 1
ATOM 4944 C C . ASP B 1 226 ? 8.234 -8.57 16.094 1 97.44 226 ASP B C 1
ATOM 4946 O O . ASP B 1 226 ? 8.883 -9.57 15.773 1 97.44 226 ASP B O 1
ATOM 4950 N N . LEU B 1 227 ? 6.98 -8.5 16.094 1 97.81 227 LEU B N 1
ATOM 4951 C CA . LEU B 1 227 ? 6.199 -9.656 15.68 1 97.81 227 LEU B CA 1
ATOM 4952 C C . LEU B 1 227 ? 6.426 -9.984 14.211 1 97.81 227 LEU B C 1
ATOM 4954 O O . LEU B 1 227 ? 6.57 -11.148 13.836 1 97.81 227 LEU B O 1
ATOM 4958 N N . VAL B 1 228 ? 6.445 -8.961 13.344 1 98.19 228 VAL B N 1
ATOM 4959 C CA . VAL B 1 228 ? 6.672 -9.141 11.914 1 98.19 228 VAL B CA 1
ATOM 4960 C C . VAL B 1 228 ? 8.047 -9.758 11.68 1 98.19 228 VAL B C 1
ATOM 4962 O O . VAL B 1 228 ? 8.195 -10.656 10.852 1 98.19 228 VAL B O 1
ATOM 4965 N N . GLU B 1 229 ? 9.055 -9.32 12.383 1 97.44 229 GLU B N 1
ATOM 4966 C CA . GLU B 1 229 ? 10.398 -9.875 12.266 1 97.44 229 GLU B CA 1
ATOM 4967 C C . GLU B 1 229 ? 10.43 -11.344 12.688 1 97.44 229 GLU B C 1
ATOM 4969 O O . GLU B 1 229 ? 11.117 -12.156 12.078 1 97.44 229 GLU B O 1
ATOM 4974 N N . GLN B 1 230 ? 9.734 -11.648 13.758 1 97.69 230 GLN B N 1
ATOM 4975 C CA . GLN B 1 230 ? 9.633 -13.039 14.195 1 97.69 230 GLN B CA 1
ATOM 4976 C C . GLN B 1 230 ? 8.984 -13.906 13.117 1 97.69 230 GLN B C 1
ATOM 4978 O O . GLN B 1 230 ? 9.43 -15.023 12.867 1 97.69 230 GLN B O 1
ATOM 4983 N N . ASN B 1 231 ? 7.891 -13.391 12.539 1 98.25 231 ASN B N 1
ATOM 4984 C CA . ASN B 1 231 ? 7.246 -14.109 11.445 1 98.25 231 ASN B CA 1
ATOM 4985 C C . ASN B 1 231 ? 8.219 -14.383 10.305 1 98.25 231 ASN B C 1
ATOM 4987 O O . ASN B 1 231 ? 8.25 -15.484 9.758 1 98.25 231 ASN B O 1
ATOM 4991 N N . LEU B 1 232 ? 9.008 -13.383 9.953 1 97.94 232 LEU B N 1
ATOM 4992 C CA . LEU B 1 232 ? 9.953 -13.523 8.852 1 97.94 232 LEU B CA 1
ATOM 4993 C C . LEU B 1 232 ? 11 -14.578 9.172 1 97.94 232 LEU B C 1
ATOM 4995 O O . LEU B 1 232 ? 11.43 -15.328 8.281 1 97.94 232 LEU B O 1
ATOM 4999 N N . LYS B 1 233 ? 11.422 -14.703 10.438 1 97.38 233 LYS B N 1
ATOM 5000 C CA . LYS B 1 233 ? 12.367 -15.742 10.852 1 97.38 233 LYS B CA 1
ATOM 5001 C C . LYS B 1 233 ? 11.75 -17.125 10.703 1 97.38 233 LYS B C 1
ATOM 5003 O O . LYS B 1 233 ? 12.406 -18.062 10.227 1 97.38 233 LYS B O 1
ATOM 5008 N N . LEU B 1 234 ? 10.523 -17.234 11.117 1 97.81 234 LEU B N 1
ATOM 5009 C CA . LEU B 1 234 ? 9.828 -18.516 10.992 1 97.81 234 LEU B CA 1
ATOM 5010 C C . LEU B 1 234 ? 9.664 -18.891 9.523 1 97.81 234 LEU B C 1
ATOM 5012 O O . LEU B 1 234 ? 9.859 -20.062 9.164 1 97.81 234 LEU B O 1
ATOM 5016 N N . ILE B 1 235 ? 9.344 -17.938 8.703 1 97.94 235 ILE B N 1
ATOM 5017 C CA . ILE B 1 235 ? 9.164 -18.172 7.273 1 97.94 235 ILE B CA 1
ATOM 5018 C C . ILE B 1 235 ? 10.5 -18.578 6.641 1 97.94 235 ILE B C 1
ATOM 5020 O O . ILE B 1 235 ? 10.539 -19.453 5.77 1 97.94 235 ILE B O 1
ATOM 5024 N N . GLU B 1 236 ? 11.539 -17.938 7.059 1 96.94 236 GLU B N 1
ATOM 5025 C CA . GLU B 1 236 ? 12.867 -18.281 6.559 1 96.94 236 GLU B CA 1
ATOM 5026 C C . GLU B 1 236 ? 13.203 -19.75 6.836 1 96.94 236 GLU B C 1
ATOM 5028 O O . GLU B 1 236 ? 13.766 -20.438 5.984 1 96.94 236 GLU B O 1
ATOM 5033 N N . LYS B 1 237 ? 12.859 -20.219 7.98 1 97.25 237 LYS B N 1
ATOM 5034 C CA . LYS B 1 237 ? 13.078 -21.609 8.32 1 97.25 237 LYS B CA 1
ATOM 5035 C C . LYS B 1 237 ? 12.242 -22.531 7.426 1 97.25 237 LYS B C 1
ATOM 5037 O O . LYS B 1 237 ? 12.719 -23.578 6.988 1 97.25 237 LYS B O 1
ATOM 5042 N N . GLU B 1 238 ? 11.039 -22.125 7.164 1 97.38 238 GLU B N 1
ATOM 5043 C CA . GLU B 1 238 ? 10.18 -22.906 6.277 1 97.38 238 GLU B CA 1
ATOM 5044 C C . GLU B 1 238 ? 10.742 -22.938 4.855 1 97.38 238 GLU B C 1
ATOM 5046 O O . GLU B 1 238 ? 10.672 -23.969 4.176 1 97.38 238 GLU B O 1
ATOM 5051 N N . ILE B 1 239 ? 11.242 -21.797 4.457 1 97.75 239 ILE B N 1
ATOM 5052 C CA . ILE B 1 239 ? 11.852 -21.703 3.133 1 97.75 239 ILE B CA 1
ATOM 5053 C C . ILE B 1 239 ? 13.062 -22.641 3.064 1 97.75 239 ILE B C 1
ATOM 5055 O O . ILE B 1 239 ? 13.242 -23.359 2.086 1 97.75 239 ILE B O 1
ATOM 5059 N N . GLN B 1 240 ? 13.836 -22.656 4.094 1 97.5 240 GLN B N 1
ATOM 5060 C CA . GLN B 1 240 ? 15 -23.531 4.176 1 97.5 240 GLN B CA 1
ATOM 5061 C C . GLN B 1 240 ? 14.602 -25 4.043 1 97.5 240 GLN B C 1
ATOM 5063 O O . GLN B 1 240 ? 15.219 -25.75 3.293 1 97.5 240 GLN B O 1
ATOM 5068 N N . GLU B 1 241 ? 13.57 -25.359 4.715 1 96.62 241 GLU B N 1
ATOM 5069 C CA . GLU B 1 241 ? 13.086 -26.734 4.676 1 96.62 241 GLU B CA 1
ATOM 5070 C C . GLU B 1 241 ? 12.578 -27.094 3.281 1 96.62 241 GLU B C 1
ATOM 5072 O O . GLU B 1 241 ? 12.812 -28.219 2.803 1 96.62 241 GLU B O 1
ATOM 5077 N N . ALA B 1 242 ? 11.914 -26.188 2.656 1 96.94 242 ALA B N 1
ATOM 5078 C CA . ALA B 1 242 ? 11.414 -26.422 1.308 1 96.94 242 ALA B CA 1
ATOM 5079 C C . ALA B 1 242 ? 12.555 -26.625 0.321 1 96.94 242 ALA B C 1
ATOM 5081 O O . ALA B 1 242 ? 12.492 -27.5 -0.547 1 96.94 242 ALA B O 1
ATOM 5082 N N . LEU B 1 243 ? 13.602 -25.859 0.457 1 97.62 243 LEU B N 1
ATOM 5083 C CA . LEU B 1 243 ? 14.734 -25.906 -0.458 1 97.62 243 LEU B CA 1
ATOM 5084 C C . LEU B 1 243 ? 15.547 -27.188 -0.242 1 97.62 243 LEU B C 1
ATOM 5086 O O . LEU B 1 243 ? 16.109 -27.734 -1.19 1 97.62 243 LEU B O 1
ATOM 5090 N N . LYS B 1 244 ? 15.562 -27.719 0.941 1 96.44 244 LYS B N 1
ATOM 5091 C CA . LYS B 1 244 ? 16.328 -28.922 1.281 1 96.44 244 LYS B CA 1
ATOM 5092 C C . LYS B 1 244 ? 15.758 -30.156 0.588 1 96.44 244 LYS B C 1
ATOM 5094 O O . LYS B 1 244 ? 16.453 -31.141 0.406 1 96.44 244 LYS B O 1
ATOM 5099 N N . LYS B 1 245 ? 14.547 -30.047 0.233 1 95.38 245 LYS B N 1
ATOM 5100 C CA . LYS B 1 245 ? 13.906 -31.172 -0.448 1 95.38 245 LYS B CA 1
ATOM 5101 C C . LYS B 1 245 ? 14.445 -31.328 -1.868 1 95.38 245 LYS B C 1
ATOM 5103 O O . LYS B 1 245 ? 14.273 -32.375 -2.484 1 95.38 245 LYS B O 1
ATOM 5108 N N . ASN B 1 246 ? 15.008 -30.281 -2.43 1 94 246 ASN B N 1
ATOM 5109 C CA . ASN B 1 246 ? 15.555 -30.297 -3.783 1 94 246 ASN B CA 1
ATOM 5110 C C . ASN B 1 246 ? 17 -29.797 -3.807 1 94 246 ASN B C 1
ATOM 5112 O O . ASN B 1 246 ? 17.328 -28.859 -4.523 1 94 246 ASN B O 1
ATOM 5116 N N . LYS B 1 247 ? 17.859 -30.516 -3.215 1 94.31 247 LYS B N 1
ATOM 5117 C CA . LYS B 1 247 ? 19.234 -30.078 -2.932 1 94.31 247 LYS B CA 1
ATOM 5118 C C . LYS B 1 247 ? 20 -29.812 -4.223 1 94.31 247 LYS B C 1
ATOM 5120 O O . LYS B 1 247 ? 20.609 -28.766 -4.375 1 94.31 247 LYS B O 1
ATOM 5125 N N . ALA B 1 248 ? 19.938 -30.781 -5.125 1 95.25 248 ALA B N 1
ATOM 5126 C CA . ALA B 1 248 ? 20.703 -30.656 -6.371 1 95.25 248 ALA B CA 1
ATOM 5127 C C . ALA B 1 248 ? 20.25 -29.438 -7.164 1 95.25 248 ALA B C 1
ATOM 5129 O O . ALA B 1 248 ? 21.078 -28.672 -7.676 1 95.25 248 ALA B O 1
ATOM 5130 N N . TYR B 1 249 ? 18.984 -29.266 -7.23 1 96.56 249 TYR B N 1
ATOM 5131 C CA . TYR B 1 249 ? 18.406 -28.125 -7.922 1 96.56 249 TYR B CA 1
ATOM 5132 C C . TYR B 1 249 ? 18.859 -26.812 -7.293 1 96.56 249 TYR B C 1
ATOM 5134 O O . TYR B 1 249 ? 19.297 -25.891 -7.992 1 96.56 249 TYR B O 1
ATOM 5142 N N . VAL B 1 250 ? 18.828 -26.719 -5.977 1 96.88 250 VAL B N 1
ATOM 5143 C CA . VAL B 1 250 ? 19.125 -25.5 -5.219 1 96.88 250 VAL B CA 1
ATOM 5144 C C . VAL B 1 250 ? 20.609 -25.172 -5.332 1 96.88 250 VAL B C 1
ATOM 5146 O O . VAL B 1 250 ? 20.984 -24.016 -5.508 1 96.88 250 VAL B O 1
ATOM 5149 N N . GLN B 1 251 ? 21.375 -26.188 -5.285 1 96.44 251 GLN B N 1
ATOM 5150 C CA . GLN B 1 251 ? 22.812 -25.984 -5.453 1 96.44 251 GLN B CA 1
ATOM 5151 C C . GLN B 1 251 ? 23.125 -25.375 -6.82 1 96.44 251 GLN B C 1
ATOM 5153 O O . GLN B 1 251 ? 23.953 -24.469 -6.926 1 96.44 251 GLN B O 1
ATOM 5158 N N . THR B 1 252 ? 22.469 -25.906 -7.789 1 97.38 252 THR B N 1
ATOM 5159 C CA . THR B 1 252 ? 22.672 -25.422 -9.156 1 97.38 252 THR B CA 1
ATOM 5160 C C . THR B 1 252 ? 22.328 -23.938 -9.266 1 97.38 252 THR B C 1
ATOM 5162 O O . THR B 1 252 ? 23.141 -23.141 -9.711 1 97.38 252 THR B O 1
ATOM 5165 N N . ILE B 1 253 ? 21.203 -23.547 -8.781 1 97.38 253 ILE B N 1
ATOM 5166 C CA . ILE B 1 253 ? 20.766 -22.172 -9.016 1 97.38 253 ILE B CA 1
ATOM 5167 C C . ILE B 1 253 ? 21.484 -21.234 -8.07 1 97.38 253 ILE B C 1
ATOM 5169 O O . ILE B 1 253 ? 21.812 -20.094 -8.438 1 97.38 253 ILE B O 1
ATOM 5173 N N . MET B 1 254 ? 21.828 -21.672 -6.871 1 97.5 254 MET B N 1
ATOM 5174 C CA . MET B 1 254 ? 22.5 -20.812 -5.891 1 97.5 254 MET B CA 1
ATOM 5175 C C . MET B 1 254 ? 23.969 -20.625 -6.238 1 97.5 254 MET B C 1
ATOM 5177 O O . MET B 1 254 ? 24.641 -19.766 -5.668 1 97.5 254 MET B O 1
ATOM 5181 N N . SER B 1 255 ? 24.484 -21.438 -7.137 1 97.69 255 SER B N 1
ATOM 5182 C CA . SER B 1 255 ? 25.844 -21.219 -7.605 1 97.69 255 SER B CA 1
ATOM 5183 C C . SER B 1 255 ? 25.984 -19.875 -8.305 1 97.69 255 SER B C 1
ATOM 5185 O O . SER B 1 255 ? 27.094 -19.344 -8.43 1 97.69 255 SER B O 1
ATOM 5187 N N . MET B 1 256 ? 24.906 -19.375 -8.844 1 97.81 256 MET B N 1
ATOM 5188 C CA . MET B 1 256 ? 24.953 -18.031 -9.422 1 97.81 256 MET B CA 1
ATOM 5189 C C . MET B 1 256 ? 25.016 -16.969 -8.328 1 97.81 256 MET B C 1
ATOM 5191 O O . MET B 1 256 ? 24.156 -16.938 -7.445 1 97.81 256 MET B O 1
ATOM 5195 N N . PRO B 1 257 ? 25.984 -16.094 -8.391 1 97 257 PRO B N 1
ATOM 5196 C CA . PRO B 1 257 ? 26.062 -15.047 -7.375 1 97 257 PRO B CA 1
ATOM 5197 C C . PRO B 1 257 ? 24.797 -14.203 -7.312 1 97 257 PRO B C 1
ATOM 5199 O O . PRO B 1 257 ? 24.188 -13.898 -8.352 1 97 257 PRO B O 1
ATOM 5202 N N . GLY B 1 258 ? 24.406 -13.805 -6.082 1 96.31 258 GLY B N 1
ATOM 5203 C CA . GLY B 1 258 ? 23.234 -12.977 -5.887 1 96.31 258 GLY B CA 1
ATOM 5204 C C . GLY B 1 258 ? 21.984 -13.781 -5.574 1 96.31 258 GLY B C 1
ATOM 5205 O O . GLY B 1 258 ? 21.031 -13.258 -4.992 1 96.31 258 GLY B O 1
ATOM 5206 N N . ILE B 1 259 ? 21.922 -15.023 -6.027 1 97.94 259 ILE B N 1
ATOM 5207 C CA . ILE B 1 259 ? 20.766 -15.867 -5.777 1 97.94 259 ILE B CA 1
ATOM 5208 C C . ILE B 1 259 ? 20.828 -16.438 -4.359 1 97.94 259 ILE B C 1
ATOM 5210 O O . ILE B 1 259 ? 21.688 -17.266 -4.055 1 97.94 259 ILE B O 1
ATOM 5214 N N . GLY B 1 260 ? 19.969 -15.953 -3.529 1 96.88 260 GLY B N 1
ATOM 5215 C CA . GLY B 1 260 ? 19.828 -16.469 -2.174 1 96.88 260 GLY B CA 1
ATOM 5216 C C . GLY B 1 260 ? 18.641 -17.375 -1.998 1 96.88 260 GLY B C 1
ATOM 5217 O O . GLY B 1 260 ? 18.094 -17.891 -2.977 1 96.88 260 GLY B O 1
ATOM 5218 N N . MET B 1 261 ? 18.219 -17.594 -0.785 1 97.06 261 MET B N 1
ATOM 5219 C CA . MET B 1 261 ? 17.156 -18.547 -0.475 1 97.06 261 MET B CA 1
ATOM 5220 C C . MET B 1 261 ? 15.812 -18.062 -1.027 1 97.06 261 MET B C 1
ATOM 5222 O O . MET B 1 261 ? 15.055 -18.844 -1.596 1 97.06 261 MET B O 1
ATOM 5226 N N . ILE B 1 262 ? 15.547 -16.766 -0.867 1 97.56 262 ILE B N 1
ATOM 5227 C CA . ILE B 1 262 ? 14.266 -16.219 -1.281 1 97.56 262 ILE B CA 1
ATOM 5228 C C . ILE B 1 262 ? 14.125 -16.312 -2.799 1 97.56 262 ILE B C 1
ATOM 5230 O O . ILE B 1 262 ? 13.094 -16.75 -3.307 1 97.56 262 ILE B O 1
ATOM 5234 N N . THR B 1 263 ? 15.18 -15.953 -3.508 1 98 263 THR B N 1
ATOM 5235 C CA . THR B 1 263 ? 15.172 -16.047 -4.965 1 98 263 THR B CA 1
ATOM 5236 C C . THR B 1 263 ? 15.078 -17.5 -5.414 1 98 263 THR B C 1
ATOM 5238 O O . THR B 1 263 ? 14.367 -17.812 -6.367 1 98 263 THR B O 1
ATOM 5241 N N . SER B 1 264 ? 15.773 -18.359 -4.73 1 98.25 264 SER B N 1
ATOM 5242 C CA . SER B 1 264 ? 15.75 -19.781 -5.062 1 98.25 264 SER B CA 1
ATOM 5243 C C . SER B 1 264 ? 14.344 -20.344 -4.926 1 98.25 264 SER B C 1
ATOM 5245 O O . SER B 1 264 ? 13.891 -21.109 -5.781 1 98.25 264 SER B O 1
ATOM 5247 N N . LEU B 1 265 ? 13.695 -19.969 -3.84 1 98.12 265 LEU B N 1
ATOM 5248 C CA . LEU B 1 265 ? 12.328 -20.438 -3.639 1 98.12 265 LEU B CA 1
ATOM 5249 C C . LEU B 1 265 ? 11.422 -20 -4.785 1 98.12 265 LEU B C 1
ATOM 5251 O O . LEU B 1 265 ? 10.633 -20.797 -5.297 1 98.12 265 LEU B O 1
ATOM 5255 N N . ALA B 1 266 ? 11.523 -18.75 -5.172 1 97.88 266 ALA B N 1
ATOM 5256 C CA . ALA B 1 266 ? 10.703 -18.219 -6.254 1 97.88 266 ALA B CA 1
ATOM 5257 C C . ALA B 1 266 ? 10.984 -18.953 -7.566 1 97.88 266 ALA B C 1
ATOM 5259 O O . ALA B 1 266 ? 10.055 -19.391 -8.25 1 97.88 266 ALA B O 1
ATOM 5260 N N . ILE B 1 267 ? 12.227 -19.125 -7.902 1 97.75 267 ILE B N 1
ATOM 5261 C CA . ILE B 1 267 ? 12.609 -19.797 -9.141 1 97.75 267 ILE B CA 1
ATOM 5262 C C . ILE B 1 267 ? 12.094 -21.234 -9.133 1 97.75 267 ILE B C 1
ATOM 5264 O O . ILE B 1 267 ? 11.469 -21.672 -10.094 1 97.75 267 ILE B O 1
ATOM 5268 N N . MET B 1 268 ? 12.328 -21.891 -8.062 1 97.06 268 MET B N 1
ATOM 5269 C CA . MET B 1 268 ? 11.906 -23.297 -7.934 1 97.06 268 MET B CA 1
ATOM 5270 C C . MET B 1 268 ? 10.391 -23.406 -8.023 1 97.06 268 MET B C 1
ATOM 5272 O O . MET B 1 268 ? 9.875 -24.328 -8.672 1 97.06 268 MET B O 1
ATOM 5276 N N . SER B 1 269 ? 9.672 -22.484 -7.434 1 96 269 SER B N 1
ATOM 5277 C CA . SER B 1 269 ? 8.219 -22.578 -7.32 1 96 269 SER B CA 1
ATOM 5278 C C . SER B 1 269 ? 7.535 -22.203 -8.633 1 96 269 SER B C 1
ATOM 5280 O O . SER B 1 269 ? 6.512 -22.781 -8.992 1 96 269 SER B O 1
ATOM 5282 N N . TYR B 1 270 ? 8.102 -21.281 -9.352 1 94.94 270 TYR B N 1
ATOM 5283 C CA . TYR B 1 270 ? 7.387 -20.734 -10.5 1 94.94 270 TYR B CA 1
ATOM 5284 C C . TYR B 1 270 ? 7.984 -21.234 -11.812 1 94.94 270 TYR B C 1
ATOM 5286 O O . TYR B 1 270 ? 7.262 -21.453 -12.789 1 94.94 270 TYR B O 1
ATOM 5294 N N . MET B 1 271 ? 9.273 -21.484 -11.875 1 94.62 271 MET B N 1
ATOM 5295 C CA . MET B 1 271 ? 9.898 -21.953 -13.109 1 94.62 271 MET B CA 1
ATOM 5296 C C . MET B 1 271 ? 10.047 -23.469 -13.102 1 94.62 271 MET B C 1
ATOM 5298 O O . MET B 1 271 ? 10.031 -24.094 -14.156 1 94.62 271 MET B O 1
ATOM 5302 N N . GLY B 1 272 ? 10.266 -24.031 -11.945 1 94.12 272 GLY B N 1
ATOM 5303 C CA . GLY B 1 272 ? 10.406 -25.484 -11.844 1 94.12 272 GLY B CA 1
ATOM 5304 C C . GLY B 1 272 ? 11.578 -26.031 -12.633 1 94.12 272 GLY B C 1
ATOM 5305 O O . GLY B 1 272 ? 12.695 -25.531 -12.516 1 94.12 272 GLY B O 1
ATOM 5306 N N . ASP B 1 273 ? 11.312 -27.078 -13.445 1 94 273 ASP B N 1
ATOM 5307 C CA . ASP B 1 273 ? 12.375 -27.734 -14.188 1 94 273 ASP B CA 1
ATOM 5308 C C . ASP B 1 273 ? 12.586 -27.078 -15.555 1 94 273 ASP B C 1
ATOM 5310 O O . ASP B 1 273 ? 13.414 -27.516 -16.344 1 94 273 ASP B O 1
ATOM 5314 N N . CYS B 1 274 ? 11.836 -26.078 -15.875 1 94.25 274 CYS B N 1
ATOM 5315 C CA . CYS B 1 274 ? 11.93 -25.219 -17.047 1 94.25 274 CYS B CA 1
ATOM 5316 C C . CYS B 1 274 ? 11.648 -26 -18.328 1 94.25 274 CYS B C 1
ATOM 5318 O O . CYS B 1 274 ? 11.859 -25.5 -19.438 1 94.25 274 CYS B O 1
ATOM 5320 N N . LYS B 1 275 ? 11.133 -27.188 -18.203 1 91.94 275 LYS B N 1
ATOM 5321 C CA . LYS B 1 275 ? 10.844 -28 -19.391 1 91.94 275 LYS B CA 1
ATOM 5322 C C . LYS B 1 275 ? 9.68 -27.438 -20.188 1 91.94 275 LYS B C 1
ATOM 5324 O O . LYS B 1 275 ? 9.594 -27.625 -21.391 1 91.94 275 LYS B O 1
ATOM 5329 N N . ARG B 1 276 ? 8.859 -26.766 -19.516 1 86.94 276 ARG B N 1
ATOM 5330 C CA . ARG B 1 276 ? 7.684 -26.203 -20.172 1 86.94 276 ARG B CA 1
ATOM 5331 C C . ARG B 1 276 ? 8.062 -25.047 -21.078 1 86.94 276 ARG B C 1
ATOM 5333 O O . ARG B 1 276 ? 7.258 -24.609 -21.906 1 86.94 276 ARG B O 1
ATOM 5340 N N . PHE B 1 277 ? 9.266 -24.531 -20.828 1 90.38 277 PHE B N 1
ATOM 5341 C CA . PHE B 1 277 ? 9.727 -23.438 -21.672 1 90.38 277 PHE B CA 1
ATOM 5342 C C . PHE B 1 277 ? 10.492 -23.969 -22.875 1 90.38 277 PHE B C 1
ATOM 5344 O O . PHE B 1 277 ? 11.398 -24.781 -22.734 1 90.38 277 PHE B O 1
ATOM 5351 N N . SER B 1 278 ? 10.172 -23.422 -24.062 1 89.62 278 SER B N 1
ATOM 5352 C CA . SER B 1 278 ? 10.812 -23.875 -25.281 1 89.62 278 SER B CA 1
ATOM 5353 C C . SER B 1 278 ? 12.18 -23.234 -25.469 1 89.62 278 SER B C 1
ATOM 5355 O O . SER B 1 278 ? 13.016 -23.734 -26.219 1 89.62 278 SER B O 1
ATOM 5357 N N . SER B 1 279 ? 12.344 -22.078 -24.75 1 93.56 279 SER B N 1
ATOM 5358 C CA . SER B 1 279 ? 13.602 -21.359 -24.891 1 93.56 279 SER B CA 1
ATOM 5359 C C . SER B 1 279 ? 13.891 -20.5 -23.656 1 93.56 279 SER B C 1
ATOM 5361 O O . SER B 1 279 ? 13 -20.281 -22.828 1 93.56 279 SER B O 1
ATOM 5363 N N . ALA B 1 280 ? 15.133 -20.047 -23.625 1 95.19 280 ALA B N 1
ATOM 5364 C CA . ALA B 1 280 ? 15.539 -19.141 -22.562 1 95.19 280 ALA B CA 1
ATOM 5365 C C . ALA B 1 280 ? 14.789 -17.812 -22.672 1 95.19 280 ALA B C 1
ATOM 5367 O O . ALA B 1 280 ? 14.422 -17.219 -21.656 1 95.19 280 ALA B O 1
ATOM 5368 N N . LYS B 1 281 ? 14.578 -17.469 -23.828 1 91.56 281 LYS B N 1
ATOM 5369 C CA . LYS B 1 281 ? 13.859 -16.219 -24.062 1 91.56 281 LYS B CA 1
ATOM 5370 C C . LYS B 1 281 ? 12.422 -16.297 -23.547 1 91.56 281 LYS B C 1
ATOM 5372 O O . LYS B 1 281 ? 11.891 -15.336 -23 1 91.56 281 LYS B O 1
ATOM 5377 N N . GLN B 1 282 ? 11.867 -17.406 -23.703 1 89.56 282 GLN B N 1
ATOM 5378 C CA . GLN B 1 282 ? 10.508 -17.609 -23.219 1 89.56 282 GLN B CA 1
ATOM 5379 C C . GLN B 1 282 ? 10.453 -17.547 -21.703 1 89.56 282 GLN B C 1
ATOM 5381 O O . GLN B 1 282 ? 9.5 -17.016 -21.125 1 89.56 282 GLN B O 1
ATOM 5386 N N . ALA B 1 283 ? 11.438 -18.125 -21.109 1 93 283 ALA B N 1
ATOM 5387 C CA . ALA B 1 283 ? 11.523 -18.047 -19.656 1 93 283 ALA B CA 1
ATOM 5388 C C . ALA B 1 283 ? 11.633 -16.609 -19.172 1 93 283 ALA B C 1
ATOM 5390 O O . ALA B 1 283 ? 10.992 -16.219 -18.203 1 93 283 ALA B O 1
ATOM 5391 N N . ALA B 1 284 ? 12.422 -15.859 -19.859 1 92.75 284 ALA B N 1
ATOM 5392 C CA . ALA B 1 284 ? 12.578 -14.453 -19.531 1 92.75 284 ALA B CA 1
ATOM 5393 C C . ALA B 1 284 ? 11.273 -13.695 -19.719 1 92.75 284 ALA B C 1
ATOM 5395 O O . ALA B 1 284 ? 10.945 -12.797 -18.938 1 92.75 284 ALA B O 1
ATOM 5396 N N . TYR B 1 285 ? 10.555 -14.031 -20.688 1 86.31 285 TYR B N 1
ATOM 5397 C CA . TYR B 1 285 ? 9.242 -13.445 -20.938 1 86.31 285 TYR B CA 1
ATOM 5398 C C . TYR B 1 285 ? 8.273 -13.766 -19.797 1 86.31 285 TYR B C 1
ATOM 5400 O O . TYR B 1 285 ? 7.543 -12.891 -19.328 1 86.31 285 TYR B O 1
ATOM 5408 N N . TYR B 1 286 ? 8.305 -14.992 -19.438 1 86.69 286 TYR B N 1
ATOM 5409 C CA . TYR B 1 286 ? 7.469 -15.438 -18.328 1 86.69 286 TYR B CA 1
ATOM 5410 C C . TYR B 1 286 ? 7.758 -14.625 -17.078 1 86.69 286 TYR B C 1
ATOM 5412 O O . TYR B 1 286 ? 6.84 -14.281 -16.328 1 86.69 286 TYR B O 1
ATOM 5420 N N . ALA B 1 287 ? 8.992 -14.242 -16.859 1 91.31 287 ALA B N 1
ATOM 5421 C CA . ALA B 1 287 ? 9.398 -13.469 -15.688 1 91.31 287 ALA B CA 1
ATOM 5422 C C . ALA B 1 287 ? 9.023 -12 -15.836 1 91.31 287 ALA B C 1
ATOM 5424 O O . ALA B 1 287 ? 9.078 -11.234 -14.875 1 91.31 287 ALA B O 1
ATOM 5425 N N . GLY B 1 288 ? 8.633 -11.578 -17.031 1 87.69 288 GLY B N 1
ATOM 5426 C CA . GLY B 1 288 ? 8.219 -10.211 -17.281 1 87.69 288 GLY B CA 1
ATOM 5427 C C . GLY B 1 288 ? 9.383 -9.258 -17.453 1 87.69 288 GLY B C 1
ATOM 5428 O O . GLY B 1 288 ? 9.297 -8.086 -17.078 1 87.69 288 GLY B O 1
ATOM 5429 N N . LEU B 1 289 ? 10.477 -9.68 -17.922 1 89.62 289 LEU B N 1
ATOM 5430 C CA . LEU B 1 289 ? 11.695 -8.875 -18.031 1 89.62 289 LEU B CA 1
ATOM 5431 C C . LEU B 1 289 ? 11.961 -8.492 -19.484 1 89.62 289 LEU B C 1
ATOM 5433 O O . LEU B 1 289 ? 13.086 -8.125 -19.828 1 89.62 289 LEU B O 1
ATOM 5437 N N . VAL B 1 290 ? 10.945 -8.523 -20.297 1 82 290 VAL B N 1
ATOM 5438 C CA . VAL B 1 290 ? 11.109 -8.18 -21.719 1 82 290 VAL B CA 1
ATOM 5439 C C . VAL B 1 290 ? 10.414 -6.852 -22 1 82 290 VAL B C 1
ATOM 5441 O O . VAL B 1 290 ? 9.328 -6.586 -21.484 1 82 290 VAL B O 1
ATOM 5444 N N . PRO B 1 291 ? 11.086 -6.035 -22.656 1 77.69 291 PRO B N 1
ATOM 5445 C CA . PRO B 1 291 ? 10.477 -4.742 -22.969 1 77.69 291 PRO B CA 1
ATOM 5446 C C . PRO B 1 291 ? 9.219 -4.879 -23.828 1 77.69 291 PRO B C 1
ATOM 5448 O O . PRO B 1 291 ? 9.078 -5.855 -24.562 1 77.69 291 PRO B O 1
ATOM 5451 N N . ARG B 1 292 ? 8.297 -3.867 -23.609 1 72.62 292 ARG B N 1
ATOM 5452 C CA . ARG B 1 292 ? 7.156 -3.756 -24.516 1 72.62 292 ARG B CA 1
ATOM 5453 C C . ARG B 1 292 ? 7.609 -3.33 -25.906 1 72.62 292 ARG B C 1
ATOM 5455 O O . ARG B 1 292 ? 8.484 -2.479 -26.047 1 72.62 292 ARG B O 1
ATOM 5462 N N . VAL B 1 293 ? 7.25 -4.047 -26.953 1 66.06 293 VAL B N 1
ATOM 5463 C CA . VAL B 1 293 ? 7.633 -3.717 -28.312 1 66.06 293 VAL B CA 1
ATOM 5464 C C . VAL B 1 293 ? 6.426 -3.156 -29.078 1 66.06 293 VAL B C 1
ATOM 5466 O O . VAL B 1 293 ? 5.363 -3.775 -29.094 1 66.06 293 VAL B O 1
ATOM 5469 N N . ASP B 1 294 ? 6.457 -1.824 -29.266 1 64.12 294 ASP B N 1
ATOM 5470 C CA . ASP B 1 294 ? 5.438 -1.194 -30.094 1 64.12 294 ASP B CA 1
ATOM 5471 C C . ASP B 1 294 ? 5.898 -1.101 -31.547 1 64.12 294 ASP B C 1
ATOM 5473 O O . ASP B 1 294 ? 6.941 -0.508 -31.844 1 64.12 294 ASP B O 1
ATOM 5477 N N . ILE B 1 295 ? 5.277 -1.942 -32.469 1 57.5 295 ILE B N 1
ATOM 5478 C CA . ILE B 1 295 ? 5.66 -1.932 -33.875 1 57.5 295 ILE B CA 1
ATOM 5479 C C . ILE B 1 295 ? 4.68 -1.077 -34.656 1 57.5 295 ILE B C 1
ATOM 5481 O O . ILE B 1 295 ? 3.471 -1.313 -34.625 1 57.5 295 ILE B O 1
ATOM 5485 N N . SER B 1 296 ? 5.047 0.078 -34.875 1 61 296 SER B N 1
ATOM 5486 C CA . SER B 1 296 ? 4.27 0.897 -35.812 1 61 296 SER B CA 1
ATOM 5487 C C . SER B 1 296 ? 4.941 0.978 -37.156 1 61 296 SER B C 1
ATOM 5489 O O . SER B 1 296 ? 6.023 1.554 -37.312 1 61 296 SER B O 1
ATOM 5491 N N . GLY B 1 297 ? 4.344 0.404 -38.219 1 58.19 297 GLY B N 1
ATOM 5492 C CA . GLY B 1 297 ? 4.961 0.349 -39.531 1 58.19 297 GLY B CA 1
ATOM 5493 C C . GLY B 1 297 ? 6.312 -0.338 -39.5 1 58.19 297 GLY B C 1
ATOM 5494 O O . GLY B 1 297 ? 6.43 -1.486 -39.094 1 58.19 297 GLY B O 1
ATOM 5495 N N . ASP B 1 298 ? 7.379 0.354 -39.969 1 63.72 298 ASP B N 1
ATOM 5496 C CA . ASP B 1 298 ? 8.734 -0.185 -40.094 1 63.72 298 ASP B CA 1
ATOM 5497 C C . ASP B 1 298 ? 9.555 0.153 -38.844 1 63.72 298 ASP B C 1
ATOM 5499 O O . ASP B 1 298 ? 10.758 -0.102 -38.812 1 63.72 298 ASP B O 1
ATOM 5503 N N . THR B 1 299 ? 8.797 0.719 -37.812 1 64.88 299 THR B N 1
ATOM 5504 C CA . THR B 1 299 ? 9.547 1.186 -36.656 1 64.88 299 THR B CA 1
ATOM 5505 C C . THR B 1 299 ? 9.227 0.341 -35.406 1 64.88 299 THR B C 1
ATOM 5507 O O . THR B 1 299 ? 8.062 0.077 -35.125 1 64.88 299 THR B O 1
ATOM 5510 N N . VAL B 1 300 ? 10.359 -0.297 -34.969 1 68.25 300 VAL B N 1
ATOM 5511 C CA . VAL B 1 300 ? 10.227 -1.057 -33.719 1 68.25 300 VAL B CA 1
ATOM 5512 C C . VAL B 1 300 ? 10.633 -0.184 -32.531 1 68.25 300 VAL B C 1
ATOM 5514 O O . VAL B 1 300 ? 11.727 0.384 -32.531 1 68.25 300 VAL B O 1
ATOM 5517 N N . ARG B 1 301 ? 9.664 0.221 -31.641 1 64 301 ARG B N 1
ATOM 5518 C CA . ARG B 1 301 ? 9.938 0.995 -30.438 1 64 301 ARG B CA 1
ATOM 5519 C C . ARG B 1 301 ? 9.844 0.121 -29.188 1 64 301 ARG B C 1
ATOM 5521 O O . ARG B 1 301 ? 8.883 -0.641 -29.047 1 64 301 ARG B O 1
ATOM 5528 N N . TYR B 1 302 ? 11.086 0.145 -28.531 1 64.06 302 TYR B N 1
ATOM 5529 C CA . TYR B 1 302 ? 11.117 -0.602 -27.281 1 64.06 302 TYR B CA 1
ATOM 5530 C C . TYR B 1 302 ? 10.703 0.283 -26.109 1 64.06 302 TYR B C 1
ATOM 5532 O O . TYR B 1 302 ? 11.219 1.394 -25.953 1 64.06 302 TYR B O 1
ATOM 5540 N N . GLY B 1 303 ? 9.672 -0.13 -25.5 1 66.5 303 GLY B N 1
ATOM 5541 C CA . GLY B 1 303 ? 9.172 0.646 -24.375 1 66.5 303 GLY B CA 1
ATOM 5542 C C . GLY B 1 303 ? 9.555 0.061 -23.031 1 66.5 303 GLY B C 1
ATOM 5543 O O . GLY B 1 303 ? 10.602 -0.587 -22.906 1 66.5 303 GLY B O 1
ATOM 5544 N N . ARG B 1 304 ? 8.805 0.391 -21.969 1 73.56 304 ARG B N 1
ATOM 5545 C CA . ARG B 1 304 ? 8.961 -0.128 -20.625 1 73.56 304 ARG B CA 1
ATOM 5546 C C . ARG B 1 304 ? 8.68 -1.625 -20.562 1 73.56 304 ARG B C 1
ATOM 5548 O O . ARG B 1 304 ? 8.094 -2.184 -21.5 1 73.56 304 ARG B O 1
ATOM 5555 N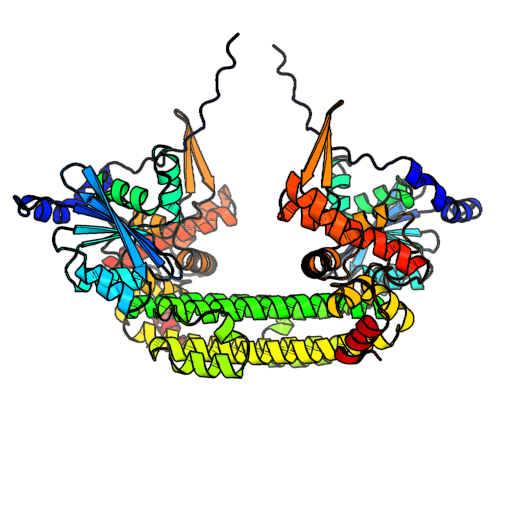 N . ILE B 1 305 ? 9.281 -2.289 -19.672 1 74.94 305 ILE B N 1
ATOM 5556 C CA . ILE B 1 305 ? 9.07 -3.723 -19.516 1 74.94 305 ILE B CA 1
ATOM 5557 C C . ILE B 1 305 ? 7.578 -4.016 -19.406 1 74.94 305 ILE B C 1
ATOM 5559 O O . ILE B 1 305 ? 6.805 -3.17 -18.938 1 74.94 305 ILE B O 1
ATOM 5563 N N . ILE B 1 306 ? 7.211 -5.133 -19.891 1 65.19 306 ILE B N 1
ATOM 5564 C CA . ILE B 1 306 ? 5.816 -5.555 -19.812 1 65.19 306 ILE B CA 1
ATOM 5565 C C . ILE B 1 306 ? 5.453 -5.844 -18.359 1 65.19 306 ILE B C 1
ATOM 5567 O O . ILE B 1 306 ? 6.207 -6.508 -17.641 1 65.19 306 ILE B O 1
ATOM 5571 N N . ASN B 1 307 ? 4.688 -5.137 -17.688 1 64.88 307 ASN B N 1
ATOM 5572 C CA . ASN B 1 307 ? 4.266 -5.336 -16.312 1 64.88 307 ASN B CA 1
ATOM 5573 C C . ASN B 1 307 ? 3.268 -6.48 -16.188 1 64.88 307 ASN B C 1
ATOM 5575 O O . ASN B 1 307 ? 2.371 -6.441 -15.336 1 64.88 307 ASN B O 1
ATOM 5579 N N . ARG B 1 308 ? 3.432 -7.602 -17 1 68.75 308 ARG B N 1
ATOM 5580 C CA . ARG B 1 308 ? 2.449 -8.68 -16.984 1 68.75 308 ARG B CA 1
ATOM 5581 C C . ARG B 1 308 ? 3.107 -10.023 -16.672 1 68.75 308 ARG B C 1
ATOM 5583 O O . ARG B 1 308 ? 2.447 -11.062 -16.688 1 68.75 308 ARG B O 1
ATOM 5590 N N . GLY B 1 309 ? 4.258 -10.102 -16.312 1 77.62 309 GLY B N 1
ATOM 5591 C CA . GLY B 1 309 ? 4.945 -11.344 -16.016 1 77.62 309 GLY B CA 1
ATOM 5592 C C . GLY B 1 309 ? 4.887 -11.719 -14.547 1 77.62 309 GLY B C 1
ATOM 5593 O O . GLY B 1 309 ? 4.07 -11.18 -13.797 1 77.62 309 GLY B O 1
ATOM 5594 N N . CYS B 1 310 ? 5.602 -12.727 -14.25 1 87.25 310 CYS B N 1
ATOM 5595 C CA . CYS B 1 310 ? 5.621 -13.25 -12.883 1 87.25 310 CYS B CA 1
ATOM 5596 C C . CYS B 1 310 ? 6.301 -12.273 -11.938 1 87.25 310 CYS B C 1
ATOM 5598 O O . CYS B 1 310 ? 7.527 -12.266 -11.82 1 87.25 310 CYS B O 1
ATOM 5600 N N . HIS B 1 311 ? 5.465 -11.609 -11.234 1 89.56 311 HIS B N 1
ATOM 5601 C CA . HIS B 1 311 ? 5.938 -10.57 -10.32 1 89.56 311 HIS B CA 1
ATOM 5602 C C . HIS B 1 311 ? 6.875 -11.156 -9.266 1 89.56 311 HIS B C 1
ATOM 5604 O O . HIS B 1 311 ? 7.887 -10.547 -8.922 1 89.56 311 HIS B O 1
ATOM 5610 N N . SER B 1 312 ? 6.578 -12.297 -8.805 1 92.81 312 SER B N 1
ATOM 5611 C CA . SER B 1 312 ? 7.336 -12.906 -7.719 1 92.81 312 SER B CA 1
ATOM 5612 C C . SER B 1 312 ? 8.781 -13.172 -8.133 1 92.81 312 SER B C 1
ATOM 5614 O O . SER B 1 312 ? 9.703 -13 -7.332 1 92.81 312 SER B O 1
ATOM 5616 N N . ILE B 1 313 ? 8.953 -13.547 -9.344 1 95.25 313 ILE B N 1
ATOM 5617 C CA . ILE B 1 313 ? 10.297 -13.789 -9.844 1 95.25 313 ILE B CA 1
ATOM 5618 C C . ILE B 1 313 ? 10.984 -12.453 -10.148 1 95.25 313 ILE B C 1
ATOM 5620 O O . ILE B 1 313 ? 12.125 -12.234 -9.742 1 95.25 313 ILE B O 1
ATOM 5624 N N . ARG B 1 314 ? 10.312 -11.617 -10.812 1 94.44 314 ARG B N 1
ATOM 5625 C CA . ARG B 1 314 ? 10.891 -10.352 -11.266 1 94.44 314 ARG B CA 1
ATOM 5626 C C . ARG B 1 314 ? 11.445 -9.555 -10.094 1 94.44 314 ARG B C 1
ATOM 5628 O O . ARG B 1 314 ? 12.555 -9.031 -10.164 1 94.44 314 ARG B O 1
ATOM 5635 N N . ARG B 1 315 ? 10.672 -9.461 -9.117 1 93.62 315 ARG B N 1
ATOM 5636 C CA . ARG B 1 315 ? 11.055 -8.68 -7.949 1 93.62 315 ARG B CA 1
ATOM 5637 C C . ARG B 1 315 ? 12.367 -9.18 -7.359 1 93.62 315 ARG B C 1
ATOM 5639 O O . ARG B 1 315 ? 13.281 -8.391 -7.121 1 93.62 315 ARG B O 1
ATOM 5646 N N . VAL B 1 316 ? 12.492 -10.422 -7.172 1 97.06 316 VAL B N 1
ATOM 5647 C CA . VAL B 1 316 ? 13.617 -10.977 -6.434 1 97.06 316 VAL B CA 1
ATOM 5648 C C . VAL B 1 316 ? 14.828 -11.102 -7.355 1 97.06 316 VAL B C 1
ATOM 5650 O O . VAL B 1 316 ? 15.977 -10.984 -6.91 1 97.06 316 VAL B O 1
ATOM 5653 N N . ILE B 1 317 ? 14.594 -11.312 -8.672 1 97.75 317 ILE B N 1
ATOM 5654 C CA . ILE B 1 317 ? 15.727 -11.492 -9.578 1 97.75 317 ILE B CA 1
ATOM 5655 C C . ILE B 1 317 ? 16.422 -10.156 -9.797 1 97.75 317 ILE B C 1
ATOM 5657 O O . ILE B 1 317 ? 17.656 -10.109 -9.961 1 97.75 317 ILE B O 1
ATOM 5661 N N . VAL B 1 318 ? 15.742 -9.094 -9.812 1 97.06 318 VAL B N 1
ATOM 5662 C CA . VAL B 1 318 ? 16.344 -7.773 -9.953 1 97.06 318 VAL B CA 1
ATOM 5663 C C . VAL B 1 318 ? 17.234 -7.488 -8.742 1 97.06 318 VAL B C 1
ATOM 5665 O O . VAL B 1 318 ? 18.344 -6.98 -8.898 1 97.06 318 VAL B O 1
ATOM 5668 N N . GLN B 1 319 ? 16.719 -7.82 -7.609 1 97.19 319 GLN B N 1
ATOM 5669 C CA . GLN B 1 319 ? 17.531 -7.664 -6.41 1 97.19 319 GLN B CA 1
ATOM 5670 C C . GLN B 1 319 ? 18.797 -8.523 -6.48 1 97.19 319 GLN B C 1
ATOM 5672 O O . GLN B 1 319 ? 19.875 -8.086 -6.09 1 97.19 319 GLN B O 1
ATOM 5677 N N . ALA B 1 320 ? 18.594 -9.703 -6.91 1 98.06 320 ALA B N 1
ATOM 5678 C CA . ALA B 1 320 ? 19.719 -10.609 -7.062 1 98.06 320 ALA B CA 1
ATOM 5679 C C . ALA B 1 320 ? 20.75 -10.047 -8.055 1 98.06 320 ALA B C 1
ATOM 5681 O O . ALA B 1 320 ? 21.953 -10.195 -7.859 1 98.06 320 ALA B O 1
ATOM 5682 N N . ALA B 1 321 ? 20.266 -9.414 -9.078 1 98.12 321 ALA B N 1
ATOM 5683 C CA . ALA B 1 321 ? 21.141 -8.836 -10.094 1 98.12 321 ALA B CA 1
ATOM 5684 C C . ALA B 1 321 ? 22.016 -7.75 -9.5 1 98.12 321 ALA B C 1
ATOM 5686 O O . ALA B 1 321 ? 23.203 -7.656 -9.828 1 98.12 321 ALA B O 1
ATOM 5687 N N . TRP B 1 322 ? 21.469 -6.973 -8.648 1 97.31 322 TRP B N 1
ATOM 5688 C CA . TRP B 1 322 ? 22.266 -5.93 -7.992 1 97.31 322 TRP B CA 1
ATOM 5689 C C . TRP B 1 322 ? 23.406 -6.535 -7.184 1 97.31 322 TRP B C 1
ATOM 5691 O O . TRP B 1 322 ? 24.5 -5.973 -7.125 1 97.31 322 TRP B O 1
ATOM 5701 N N . SER B 1 323 ? 23.156 -7.617 -6.535 1 97.19 323 SER B N 1
ATOM 5702 C CA . SER B 1 323 ? 24.188 -8.305 -5.762 1 97.19 323 SER B CA 1
ATOM 5703 C C . SER B 1 323 ? 25.219 -8.945 -6.676 1 97.19 323 SER B C 1
ATOM 5705 O O . SER B 1 323 ? 26.422 -8.891 -6.391 1 97.19 323 SER B O 1
ATOM 5707 N N . LEU B 1 324 ? 24.766 -9.484 -7.723 1 97.69 324 LEU B N 1
ATOM 5708 C CA . LEU B 1 324 ? 25.641 -10.188 -8.648 1 97.69 324 LEU B CA 1
ATOM 5709 C C . LEU B 1 324 ? 26.656 -9.227 -9.266 1 97.69 324 LEU B C 1
ATOM 5711 O O . LEU B 1 324 ? 27.844 -9.547 -9.367 1 97.69 324 LEU B O 1
ATOM 5715 N N . VAL B 1 325 ? 26.25 -8.047 -9.625 1 96.81 325 VAL B N 1
ATOM 5716 C CA . VAL B 1 325 ? 27.109 -7.125 -10.359 1 96.81 325 VAL B CA 1
ATOM 5717 C C . VAL B 1 325 ? 28.156 -6.535 -9.414 1 96.81 325 VAL B C 1
ATOM 5719 O O . VAL B 1 325 ? 29.141 -5.938 -9.859 1 96.81 325 VAL B O 1
ATOM 5722 N N . ARG B 1 326 ? 27.953 -6.719 -8.156 1 95.94 326 ARG B N 1
ATOM 5723 C CA . ARG B 1 326 ? 28.922 -6.242 -7.176 1 95.94 326 ARG B CA 1
ATOM 5724 C C . ARG B 1 326 ? 29.859 -7.363 -6.746 1 95.94 326 ARG B C 1
ATOM 5726 O O . ARG B 1 326 ? 30.844 -7.117 -6.051 1 95.94 326 ARG B O 1
ATOM 5733 N N . CYS B 1 327 ? 29.531 -8.523 -7.078 1 94.88 327 CYS B N 1
ATOM 5734 C CA . CYS B 1 327 ? 30.297 -9.703 -6.688 1 94.88 327 CYS B CA 1
ATOM 5735 C C . CYS B 1 327 ? 31.484 -9.906 -7.625 1 94.88 327 CYS B C 1
ATOM 5737 O O . CYS B 1 327 ? 31.375 -9.68 -8.828 1 94.88 327 CYS B O 1
ATOM 5739 N N . GLN B 1 328 ? 32.562 -10.375 -7.082 1 93.94 328 GLN B N 1
ATOM 5740 C CA . GLN B 1 328 ? 33.75 -10.633 -7.871 1 93.94 328 GLN B CA 1
ATOM 5741 C C . GLN B 1 328 ? 33.531 -11.797 -8.828 1 93.94 328 GLN B C 1
ATOM 5743 O O . GLN B 1 328 ? 34.188 -11.867 -9.883 1 93.94 328 GLN B O 1
ATOM 5748 N N . HIS B 1 329 ? 32.656 -12.656 -8.562 1 95.19 329 HIS B N 1
ATOM 5749 C CA . HIS B 1 329 ? 32.469 -13.883 -9.33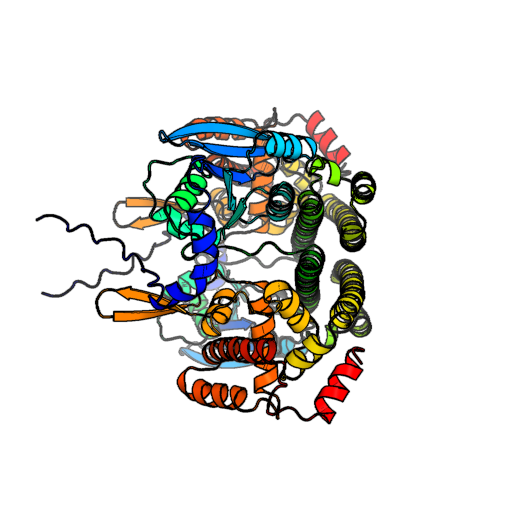6 1 95.19 329 HIS B CA 1
ATOM 5750 C C . HIS B 1 329 ? 31.219 -13.781 -10.227 1 95.19 329 HIS B C 1
ATOM 5752 O O . HIS B 1 329 ? 30.562 -14.789 -10.5 1 95.19 329 HIS B O 1
ATOM 5758 N N . GLY B 1 330 ? 30.828 -12.617 -10.633 1 95.38 330 GLY B N 1
ATOM 5759 C CA . GLY B 1 330 ? 29.656 -12.406 -11.469 1 95.38 330 GLY B CA 1
ATOM 5760 C C . GLY B 1 330 ? 29.844 -12.867 -12.898 1 95.38 330 GLY B C 1
ATOM 5761 O O . GLY B 1 330 ? 28.875 -13.016 -13.648 1 95.38 330 GLY B O 1
ATOM 5762 N N . GLY B 1 331 ? 31.094 -13.023 -13.312 1 95.25 331 GLY B N 1
ATOM 5763 C CA . GLY B 1 331 ? 31.438 -13.609 -14.602 1 95.25 331 GLY B CA 1
ATOM 5764 C C . GLY B 1 331 ? 30.953 -12.789 -15.781 1 95.25 331 GLY B C 1
ATOM 5765 O O . GLY B 1 331 ? 31.031 -11.562 -15.766 1 95.25 331 GLY B O 1
ATOM 5766 N N . LYS B 1 332 ? 30.5 -13.539 -16.797 1 95.81 332 LYS B N 1
ATOM 5767 C CA . LYS B 1 332 ? 30.094 -12.922 -18.062 1 95.81 332 LYS B CA 1
ATOM 5768 C C . LYS B 1 332 ? 28.859 -12.047 -17.875 1 95.81 332 LYS B C 1
ATOM 5770 O O . LYS B 1 332 ? 28.672 -11.078 -18.609 1 95.81 332 LYS B O 1
ATOM 5775 N N . VAL B 1 333 ? 28.078 -12.43 -16.875 1 97.5 333 VAL B N 1
ATOM 5776 C CA . VAL B 1 333 ? 26.875 -11.648 -16.641 1 97.5 333 VAL B CA 1
ATOM 5777 C C . VAL B 1 333 ? 27.234 -10.273 -16.078 1 97.5 333 VAL B C 1
ATOM 5779 O O . VAL B 1 333 ? 26.672 -9.258 -16.5 1 97.5 333 VAL B O 1
ATOM 5782 N N . LYS B 1 334 ? 28.156 -10.258 -15.141 1 97.31 334 LYS B N 1
ATOM 5783 C CA . LYS B 1 334 ? 28.656 -8.992 -14.617 1 97.31 334 LYS B CA 1
ATOM 5784 C C . LYS B 1 334 ? 29.281 -8.148 -15.727 1 97.31 334 LYS B C 1
ATOM 5786 O O . LYS B 1 334 ? 29.047 -6.945 -15.805 1 97.31 334 LYS B O 1
ATOM 5791 N N . GLU B 1 335 ? 30.031 -8.812 -16.578 1 96.75 335 GLU B N 1
ATOM 5792 C CA . GLU B 1 335 ? 30.656 -8.117 -17.703 1 96.75 335 GLU B CA 1
ATOM 5793 C C . GLU B 1 335 ? 29.594 -7.5 -18.625 1 96.75 335 GLU B C 1
ATOM 5795 O O . GLU B 1 335 ? 29.781 -6.387 -19.125 1 96.75 335 GLU B O 1
ATOM 5800 N N . PHE B 1 336 ? 28.609 -8.25 -18.797 1 97 336 PHE B N 1
ATOM 5801 C CA . PHE B 1 336 ? 27.5 -7.773 -19.609 1 97 336 PHE B CA 1
ATOM 5802 C C . PHE B 1 336 ? 26.922 -6.488 -19.031 1 97 336 PHE B C 1
ATOM 5804 O O . PHE B 1 336 ? 26.703 -5.516 -19.75 1 97 336 PHE B O 1
ATOM 5811 N N . TYR B 1 337 ? 26.688 -6.434 -17.75 1 97.62 337 TYR B N 1
ATOM 5812 C CA . TYR B 1 337 ? 26.172 -5.246 -17.078 1 97.62 337 TYR B CA 1
ATOM 5813 C C . TYR B 1 337 ? 27.125 -4.066 -17.25 1 97.62 337 TYR B C 1
ATOM 5815 O O . TYR B 1 337 ? 26.688 -2.957 -17.562 1 97.62 337 TYR B O 1
ATOM 5823 N N . GLN B 1 338 ? 28.375 -4.266 -17.016 1 96.94 338 GLN B N 1
ATOM 5824 C CA . GLN B 1 338 ? 29.375 -3.203 -17.062 1 96.94 338 GLN B CA 1
ATOM 5825 C C . GLN B 1 338 ? 29.422 -2.561 -18.453 1 96.94 338 GLN B C 1
ATOM 5827 O O . GLN B 1 338 ? 29.547 -1.341 -18.562 1 96.94 338 GLN B O 1
ATOM 5832 N N . ARG B 1 339 ? 29.266 -3.389 -19.406 1 96.44 339 ARG B N 1
ATOM 5833 C CA . ARG B 1 339 ? 29.266 -2.881 -20.766 1 96.44 339 ARG B CA 1
ATOM 5834 C C . ARG B 1 339 ? 28.031 -2.025 -21.031 1 96.44 339 ARG B C 1
ATOM 5836 O O . ARG B 1 339 ? 28.125 -0.955 -21.641 1 96.44 339 ARG B O 1
ATOM 5843 N N . LEU B 1 340 ? 26.938 -2.492 -20.547 1 95.75 340 LEU B N 1
ATOM 5844 C CA . LEU B 1 340 ? 25.672 -1.813 -20.812 1 95.75 340 LEU B CA 1
ATOM 5845 C C . LEU B 1 340 ? 25.547 -0.553 -19.953 1 95.75 340 LEU B C 1
ATOM 5847 O O . LEU B 1 340 ? 24.953 0.434 -20.391 1 95.75 340 LEU B O 1
ATOM 5851 N N . TYR B 1 341 ? 26.094 -0.66 -18.75 1 95.12 341 TYR B N 1
ATOM 5852 C CA . TYR B 1 341 ? 26.031 0.438 -17.781 1 95.12 341 TYR B CA 1
ATOM 5853 C C . TYR B 1 341 ? 26.562 1.729 -18.406 1 95.12 341 TYR B C 1
ATOM 5855 O O . TYR B 1 341 ? 25.984 2.801 -18.203 1 95.12 341 TYR B O 1
ATOM 5863 N N . LEU B 1 342 ? 27.594 1.719 -19.094 1 93.06 342 LEU B N 1
ATOM 5864 C CA . LEU B 1 342 ? 28.25 2.871 -19.719 1 93.06 342 LEU B CA 1
ATOM 5865 C C . LEU B 1 342 ? 27.359 3.498 -20.781 1 93.06 342 LEU B C 1
ATOM 5867 O O . LEU B 1 342 ? 27.422 4.707 -21.016 1 93.06 342 LEU B O 1
ATOM 5871 N N . LYS B 1 343 ? 26.484 2.738 -21.328 1 91.69 343 LYS B N 1
ATOM 5872 C CA . LYS B 1 343 ? 25.672 3.197 -22.453 1 91.69 343 LYS B CA 1
ATOM 5873 C C . LYS B 1 343 ? 24.266 3.609 -21.984 1 91.69 343 LYS B C 1
ATOM 5875 O O . LYS B 1 343 ? 23.703 4.566 -22.516 1 91.69 343 LYS B O 1
ATOM 5880 N N . LYS B 1 344 ? 23.703 2.854 -21.094 1 91.62 344 LYS B N 1
ATOM 5881 C CA . LYS B 1 344 ? 22.266 2.99 -20.844 1 91.62 344 LYS B CA 1
ATOM 5882 C C . LYS B 1 344 ? 22 3.438 -19.406 1 91.62 344 LYS B C 1
ATOM 5884 O O . LYS B 1 344 ? 20.875 3.762 -19.047 1 91.62 344 LYS B O 1
ATOM 5889 N N . GLY B 1 345 ? 23 3.391 -18.609 1 92.06 345 GLY B N 1
ATOM 5890 C CA . GLY B 1 345 ? 22.797 3.768 -17.219 1 92.06 345 GLY B CA 1
ATOM 5891 C C . GLY B 1 345 ? 22.438 2.592 -16.328 1 92.06 345 GLY B C 1
ATOM 5892 O O . GLY B 1 345 ? 22.219 1.482 -16.812 1 92.06 345 GLY B O 1
ATOM 5893 N N . ALA B 1 346 ? 22.281 2.793 -15.078 1 93.62 346 ALA B N 1
ATOM 5894 C CA . ALA B 1 346 ? 22.219 1.749 -14.055 1 93.62 346 ALA B CA 1
ATOM 5895 C C . ALA B 1 346 ? 20.891 1.022 -14.094 1 93.62 346 ALA B C 1
ATOM 5897 O O . ALA B 1 346 ? 20.844 -0.207 -14.172 1 93.62 346 ALA B O 1
ATOM 5898 N N . LYS B 1 347 ? 19.766 1.745 -14.148 1 91.81 347 LYS B N 1
ATOM 5899 C CA . LYS B 1 347 ? 18.438 1.156 -13.992 1 91.81 347 LYS B CA 1
ATOM 5900 C C . LYS B 1 347 ? 18.078 0.264 -15.18 1 91.81 347 LYS B C 1
ATOM 5902 O O . LYS B 1 347 ? 17.641 -0.874 -15 1 91.81 347 LYS B O 1
ATOM 5907 N N . LYS B 1 348 ? 18.328 0.723 -16.375 1 92.38 348 LYS B N 1
ATOM 5908 C CA . LYS B 1 348 ? 18.047 -0.078 -17.562 1 92.38 348 LYS B CA 1
ATOM 5909 C C . LYS B 1 348 ? 18.984 -1.277 -17.656 1 92.38 348 LYS B C 1
ATOM 5911 O O . LYS B 1 348 ? 18.562 -2.367 -18.062 1 92.38 348 LYS B O 1
ATOM 5916 N N . SER B 1 349 ? 20.234 -1.043 -17.281 1 95.81 349 SER B N 1
ATOM 5917 C CA . SER B 1 349 ? 21.234 -2.098 -17.375 1 95.81 349 SER B CA 1
ATOM 5918 C C . SER B 1 349 ? 20.938 -3.23 -16.391 1 95.81 349 SER B C 1
ATOM 5920 O O . SER B 1 349 ? 21.156 -4.402 -16.703 1 95.81 349 SER B O 1
ATOM 5922 N N . ILE B 1 350 ? 20.391 -2.896 -15.273 1 97.19 350 ILE B N 1
ATOM 5923 C CA . ILE B 1 350 ? 20.125 -3.924 -14.266 1 97.19 350 ILE B CA 1
ATOM 5924 C C . ILE B 1 350 ? 18.953 -4.797 -14.711 1 97.19 350 ILE B C 1
ATOM 5926 O O . ILE B 1 350 ? 18.938 -6.004 -14.445 1 97.19 350 ILE B O 1
ATOM 5930 N N . ILE B 1 351 ? 18 -4.23 -15.32 1 95.06 351 ILE B N 1
ATOM 5931 C CA . ILE B 1 351 ? 16.859 -4.992 -15.82 1 95.06 351 ILE B CA 1
ATOM 5932 C C . ILE B 1 351 ? 17.312 -5.945 -16.922 1 95.06 351 ILE B C 1
ATOM 5934 O O . ILE B 1 351 ? 16.938 -7.117 -16.938 1 95.06 351 ILE B O 1
ATOM 5938 N N . ALA B 1 352 ? 18.156 -5.445 -17.812 1 95.31 352 ALA B N 1
ATOM 5939 C CA . ALA B 1 352 ? 18.719 -6.289 -18.859 1 95.31 352 ALA B CA 1
ATOM 5940 C C . ALA B 1 352 ? 19.547 -7.422 -18.266 1 95.31 352 ALA B C 1
ATOM 5942 O O . ALA B 1 352 ? 19.5 -8.555 -18.766 1 95.31 352 ALA B O 1
ATOM 5943 N N . THR B 1 353 ? 20.266 -7.086 -17.297 1 97.44 353 THR B N 1
ATOM 5944 C CA . THR B 1 353 ? 21.078 -8.086 -16.609 1 97.44 353 THR B CA 1
ATOM 5945 C C . THR B 1 353 ? 20.188 -9.133 -15.945 1 97.44 353 THR B C 1
ATOM 5947 O O . THR B 1 353 ? 20.5 -10.328 -15.984 1 97.44 353 THR B O 1
ATOM 5950 N N . SER B 1 354 ? 19.094 -8.68 -15.336 1 97.62 354 SER B N 1
ATOM 5951 C CA . SER B 1 354 ? 18.141 -9.594 -14.727 1 97.62 354 SER B CA 1
ATOM 5952 C C . SER B 1 354 ? 17.578 -10.578 -15.75 1 97.62 354 SER B C 1
ATOM 5954 O O . SER B 1 354 ? 17.438 -11.766 -15.461 1 97.62 354 SER B O 1
ATOM 5956 N N . ARG B 1 355 ? 17.312 -10.062 -16.891 1 96.25 355 ARG B N 1
ATOM 5957 C CA . ARG B 1 355 ? 16.859 -10.922 -17.969 1 96.25 355 ARG B CA 1
ATOM 5958 C C . ARG B 1 355 ? 17.906 -11.969 -18.328 1 96.25 355 ARG B C 1
ATOM 5960 O O . ARG B 1 355 ? 17.594 -13.156 -18.453 1 96.25 355 ARG B O 1
ATOM 5967 N N . LYS B 1 356 ? 19.094 -11.531 -18.5 1 97.38 356 LYS B N 1
ATOM 5968 C CA . LYS B 1 356 ? 20.203 -12.445 -18.812 1 97.38 356 LYS B CA 1
ATOM 5969 C C . LYS B 1 356 ? 20.359 -13.508 -17.734 1 97.38 356 LYS B C 1
ATOM 5971 O O . LYS B 1 356 ? 20.641 -14.664 -18.031 1 97.38 356 LYS B O 1
ATOM 5976 N N . MET B 1 357 ? 20.172 -13.086 -16.5 1 98.31 357 MET B N 1
ATOM 5977 C CA . MET B 1 357 ? 20.25 -14.031 -15.391 1 98.31 357 MET B CA 1
ATOM 5978 C C . MET B 1 357 ? 19.219 -15.141 -15.539 1 98.31 357 MET B C 1
ATOM 5980 O O . MET B 1 357 ? 19.516 -16.312 -15.344 1 98.31 357 MET B O 1
ATOM 5984 N N . ILE B 1 358 ? 18.016 -14.773 -15.922 1 98 358 ILE B N 1
ATOM 5985 C CA . ILE B 1 358 ? 16.953 -15.75 -16.109 1 98 358 ILE B CA 1
ATOM 5986 C C . ILE B 1 358 ? 17.312 -16.703 -17.234 1 98 358 ILE B C 1
ATOM 5988 O O . ILE B 1 358 ? 17.109 -17.922 -17.141 1 98 358 ILE B O 1
ATOM 5992 N N . GLU B 1 359 ? 17.844 -16.156 -18.266 1 97.75 359 GLU B N 1
ATOM 5993 C CA . GLU B 1 359 ? 18.219 -16.984 -19.406 1 97.75 359 GLU B CA 1
ATOM 5994 C C . GLU B 1 359 ? 19.328 -17.969 -19.031 1 97.75 359 GLU B C 1
ATOM 5996 O O . GLU B 1 359 ? 19.281 -19.141 -19.422 1 97.75 359 GLU B O 1
ATOM 6001 N N . VAL B 1 360 ? 20.266 -17.516 -18.328 1 98 360 VAL B N 1
ATOM 6002 C CA . VAL B 1 360 ? 21.344 -18.375 -17.891 1 98 360 VAL B CA 1
ATOM 6003 C C . VAL B 1 360 ? 20.812 -19.422 -16.922 1 98 360 VAL B C 1
ATOM 6005 O O . VAL B 1 360 ? 21.172 -20.609 -17.016 1 98 360 VAL B O 1
ATOM 6008 N N . LEU B 1 361 ? 19.938 -19.047 -16.016 1 98.38 361 LEU B N 1
ATOM 6009 C CA . LEU B 1 361 ? 19.328 -19.969 -15.07 1 98.38 361 LEU B CA 1
ATOM 6010 C C . LEU B 1 361 ? 18.562 -21.078 -15.805 1 98.38 361 LEU B C 1
ATOM 6012 O O . LEU B 1 361 ? 18.609 -22.234 -15.406 1 98.38 361 LEU B O 1
ATOM 6016 N N . TYR B 1 362 ? 17.891 -20.641 -16.828 1 97.88 362 TYR B N 1
ATOM 6017 C CA . TYR B 1 362 ? 17.172 -21.609 -17.672 1 97.88 362 TYR B CA 1
ATOM 6018 C C . TYR B 1 362 ? 18.109 -22.719 -18.141 1 97.88 362 TYR B C 1
ATOM 6020 O O . TYR B 1 362 ? 17.797 -23.906 -18 1 97.88 362 TYR B O 1
ATOM 6028 N N . VAL B 1 363 ? 19.234 -22.344 -18.641 1 97.62 363 VAL B N 1
ATOM 6029 C CA . VAL B 1 363 ? 20.188 -23.312 -19.172 1 97.62 363 VAL B CA 1
ATOM 6030 C C . VAL B 1 363 ? 20.766 -24.141 -18.047 1 97.62 363 VAL B C 1
ATOM 6032 O O . VAL B 1 363 ? 20.891 -25.375 -18.156 1 97.62 363 VAL B O 1
ATOM 6035 N N . MET B 1 364 ? 21.047 -23.531 -16.969 1 97.94 364 MET B N 1
ATOM 6036 C CA . MET B 1 364 ? 21.625 -24.219 -15.82 1 97.94 364 MET B CA 1
ATOM 6037 C C . MET B 1 364 ? 20.656 -25.281 -15.289 1 97.94 364 MET B C 1
ATOM 6039 O O . MET B 1 364 ? 21.062 -26.406 -15.008 1 97.94 364 MET B O 1
ATOM 6043 N N . ILE B 1 365 ? 19.422 -24.953 -15.156 1 97.81 365 ILE B N 1
ATOM 6044 C CA . ILE B 1 365 ? 18.406 -25.844 -14.609 1 97.81 365 ILE B CA 1
ATOM 6045 C C . ILE B 1 365 ? 18.203 -27.031 -15.547 1 97.81 365 ILE B C 1
ATOM 6047 O O . ILE B 1 365 ? 18.094 -28.172 -15.102 1 97.81 365 ILE B O 1
ATOM 6051 N N . ARG B 1 366 ? 18.203 -26.75 -16.812 1 96.88 366 ARG B N 1
ATOM 6052 C CA . ARG B 1 366 ? 17.969 -27.797 -17.797 1 96.88 366 ARG B CA 1
ATOM 6053 C C . ARG B 1 366 ? 19.156 -28.75 -17.891 1 96.88 366 ARG B C 1
ATOM 6055 O O . ARG B 1 366 ? 18.984 -29.953 -18.125 1 96.88 366 ARG B O 1
ATOM 6062 N N . THR B 1 367 ? 20.328 -28.266 -17.656 1 96.44 367 THR B N 1
ATOM 6063 C CA . THR B 1 367 ? 21.531 -29.078 -17.859 1 96.44 367 THR B CA 1
ATOM 6064 C C . THR B 1 367 ? 22.062 -29.578 -16.531 1 96.44 367 THR B C 1
ATOM 6066 O O . THR B 1 367 ? 22.844 -30.531 -16.484 1 96.44 367 THR B O 1
ATOM 6069 N N . GLY B 1 368 ? 21.781 -28.875 -15.469 1 95.56 368 GLY B N 1
ATOM 6070 C CA . GLY B 1 368 ? 22.312 -29.219 -14.156 1 95.56 368 GLY B CA 1
ATOM 6071 C C . GLY B 1 368 ? 23.719 -28.672 -13.914 1 95.56 368 GLY B C 1
ATOM 6072 O O . GLY B 1 368 ? 24.359 -29.031 -12.922 1 95.56 368 GLY B O 1
ATOM 6073 N N . LYS B 1 369 ? 24.156 -27.812 -14.773 1 95.75 369 LYS B N 1
ATOM 6074 C CA . LYS B 1 369 ? 25.5 -27.266 -14.656 1 95.75 369 LYS B CA 1
ATOM 6075 C C . LYS B 1 369 ? 25.516 -26.062 -13.711 1 95.75 369 LYS B C 1
ATOM 6077 O O . LYS B 1 369 ? 24.594 -25.266 -13.703 1 95.75 369 LYS B O 1
ATOM 6082 N N . LEU B 1 370 ? 26.578 -26 -12.961 1 96.69 370 LEU B N 1
ATOM 6083 C CA . LEU B 1 370 ? 26.75 -24.891 -12.039 1 96.69 370 LEU B CA 1
ATOM 6084 C C . LEU B 1 370 ? 27.188 -23.625 -12.789 1 96.69 370 LEU B C 1
ATOM 6086 O O . LEU B 1 370 ? 27.562 -23.703 -13.961 1 96.69 370 LEU B O 1
ATOM 6090 N N . PHE B 1 371 ? 27.047 -22.5 -12.109 1 96.56 371 PHE B N 1
ATOM 6091 C CA . PHE B 1 371 ? 27.469 -21.234 -12.68 1 96.56 371 PHE B CA 1
ATOM 6092 C C . PHE B 1 371 ? 28.969 -21.234 -12.938 1 96.56 371 PHE B C 1
ATOM 6094 O O . PHE B 1 371 ? 29.766 -21.531 -12.031 1 96.56 371 PHE B O 1
ATOM 6101 N N . ASP B 1 372 ? 29.422 -20.844 -14.062 1 90.62 372 ASP B N 1
ATOM 6102 C CA . ASP B 1 372 ? 30.766 -21.062 -14.586 1 90.62 372 ASP B CA 1
ATOM 6103 C C . ASP B 1 372 ? 31.812 -20.375 -13.711 1 90.62 372 ASP B C 1
ATOM 6105 O O . ASP B 1 372 ? 32.875 -20.938 -13.438 1 90.62 372 ASP B O 1
ATOM 6109 N N . SER B 1 373 ? 31.578 -19.234 -13.203 1 90.31 373 SER B N 1
ATOM 6110 C CA . SER B 1 373 ? 32.594 -18.422 -12.523 1 90.31 373 SER B CA 1
ATOM 6111 C C . SER B 1 373 ? 32.531 -18.641 -11.016 1 90.31 373 SER B C 1
ATOM 6113 O O . SER B 1 373 ? 33.25 -17.969 -10.266 1 90.31 373 SER B O 1
ATOM 6115 N N . MET B 1 374 ? 31.797 -19.594 -10.531 1 92.75 374 MET B N 1
ATOM 6116 C CA . MET B 1 374 ? 31.625 -19.781 -9.094 1 92.75 374 MET B CA 1
ATOM 6117 C C . MET B 1 374 ? 32.594 -20.859 -8.57 1 92.75 374 MET B C 1
ATOM 6119 O O . MET B 1 374 ? 32.438 -22.031 -8.914 1 92.75 374 MET B O 1
ATOM 6123 N N . PRO B 1 375 ? 33.438 -20.422 -7.703 1 93.38 375 PRO B N 1
ATOM 6124 C CA . PRO B 1 375 ? 34.281 -21.438 -7.078 1 93.38 375 PRO B CA 1
ATOM 6125 C C . PRO B 1 375 ? 33.531 -22.328 -6.102 1 93.38 375 PRO B C 1
ATOM 6127 O O . PRO B 1 375 ? 32.625 -21.859 -5.41 1 93.38 375 PRO B O 1
ATOM 6130 N N . GLU B 1 376 ? 33.938 -23.562 -6.012 1 92.69 376 GLU B N 1
ATOM 6131 C CA . GLU B 1 376 ? 33.281 -24.562 -5.18 1 92.69 376 GLU B CA 1
ATOM 6132 C C . GLU B 1 376 ? 33.312 -24.156 -3.705 1 92.69 376 GLU B C 1
ATOM 6134 O O . GLU B 1 376 ? 32.344 -24.359 -2.979 1 92.69 376 GLU B O 1
ATOM 6139 N N . ASN B 1 377 ? 34.406 -23.594 -3.275 1 93.31 377 ASN B N 1
ATOM 6140 C CA . ASN B 1 377 ? 34.562 -23.234 -1.872 1 93.31 377 ASN B CA 1
ATOM 6141 C C . ASN B 1 377 ? 33.594 -22.109 -1.476 1 93.31 377 ASN B C 1
ATOM 6143 O O . ASN B 1 377 ? 33.062 -22.109 -0.369 1 93.31 377 ASN B O 1
ATOM 6147 N N . ILE B 1 378 ? 33.438 -21.203 -2.363 1 93.38 378 ILE B N 1
ATOM 6148 C CA . ILE B 1 378 ? 32.562 -20.078 -2.096 1 93.38 378 ILE B CA 1
ATOM 6149 C C . ILE B 1 378 ? 31.094 -20.562 -2.07 1 93.38 378 ILE B C 1
ATOM 6151 O O . ILE B 1 378 ? 30.312 -20.156 -1.213 1 93.38 378 ILE B O 1
ATOM 6155 N N . LEU B 1 379 ? 30.766 -21.406 -2.982 1 94.62 379 LEU B N 1
ATOM 6156 C CA . LEU B 1 379 ? 29.422 -21.984 -3.025 1 94.62 379 LEU B CA 1
ATOM 6157 C C . LEU B 1 379 ? 29.141 -22.781 -1.757 1 94.62 379 LEU B C 1
ATOM 6159 O O . LEU B 1 379 ? 28.078 -22.625 -1.156 1 94.62 379 LEU B O 1
ATOM 6163 N N . ASN B 1 380 ? 30.078 -23.609 -1.323 1 94.5 380 ASN B N 1
ATOM 6164 C CA . ASN B 1 380 ? 29.906 -24.422 -0.126 1 94.5 380 ASN B CA 1
ATOM 6165 C C . ASN B 1 380 ? 29.734 -23.562 1.121 1 94.5 380 ASN B C 1
ATOM 6167 O O . ASN B 1 380 ? 28.938 -23.875 2.004 1 94.5 380 ASN B O 1
ATOM 6171 N N . ARG B 1 381 ? 30.453 -22.531 1.173 1 94.44 381 ARG B N 1
ATOM 6172 C CA . ARG B 1 381 ? 30.328 -21.594 2.291 1 94.44 381 ARG B CA 1
ATOM 6173 C C . ARG B 1 381 ? 28.938 -20.953 2.314 1 94.44 381 ARG B C 1
ATOM 6175 O O . ARG B 1 381 ? 28.328 -20.844 3.377 1 94.44 381 ARG B O 1
ATOM 6182 N N . LYS B 1 382 ? 28.516 -20.594 1.15 1 93.81 382 LYS B N 1
ATOM 6183 C CA . LYS B 1 382 ? 27.188 -20 1.024 1 93.81 382 LYS B CA 1
ATOM 6184 C C . LYS B 1 382 ? 26.094 -20.969 1.467 1 93.81 382 LYS B C 1
ATOM 6186 O O . LYS B 1 382 ? 25.219 -20.609 2.256 1 93.81 382 LYS B O 1
ATOM 6191 N N . LEU B 1 383 ? 26.156 -22.188 1.017 1 95.62 383 LEU B N 1
ATOM 6192 C CA . LEU B 1 383 ? 25.172 -23.219 1.344 1 95.62 383 LEU B CA 1
ATOM 6193 C C . LEU B 1 383 ? 25.203 -23.531 2.836 1 95.62 383 LEU B C 1
ATOM 6195 O O . LEU B 1 383 ? 24.141 -23.75 3.443 1 95.62 383 LEU B O 1
ATOM 6199 N N . THR B 1 384 ? 26.375 -23.516 3.396 1 93.88 384 THR B N 1
ATOM 6200 C CA . THR B 1 384 ? 26.516 -23.75 4.828 1 93.88 384 THR B CA 1
ATOM 6201 C C . THR B 1 384 ? 25.906 -22.609 5.633 1 93.88 384 THR B C 1
ATOM 6203 O O . THR B 1 384 ? 25.219 -22.844 6.637 1 93.88 384 THR B O 1
ATOM 6206 N N . GLN B 1 385 ? 26.141 -21.438 5.172 1 92.75 385 GLN B N 1
ATOM 6207 C CA . GLN B 1 385 ? 25.609 -20.25 5.848 1 92.75 385 GLN B CA 1
ATOM 6208 C C . GLN B 1 385 ? 24.094 -20.281 5.879 1 92.75 385 GLN B C 1
ATOM 6210 O O . GLN B 1 385 ? 23.469 -19.859 6.863 1 92.75 385 GLN B O 1
ATOM 6215 N N . TYR B 1 386 ? 23.484 -20.828 4.871 1 92.88 386 TYR B N 1
ATOM 6216 C CA . TYR B 1 386 ? 22.031 -20.844 4.773 1 92.88 386 TYR B CA 1
ATOM 6217 C C . TYR B 1 386 ? 21.469 -22.141 5.367 1 92.88 386 TYR B C 1
ATOM 6219 O O . TYR B 1 386 ? 20.266 -22.359 5.352 1 92.88 386 TYR B O 1
ATOM 6227 N N . GLY B 1 387 ? 22.359 -22.984 5.867 1 91.69 387 GLY B N 1
ATOM 6228 C CA . GLY B 1 387 ? 21.938 -24.266 6.441 1 91.69 387 GLY B CA 1
ATOM 6229 C C . GLY B 1 387 ? 21.422 -25.234 5.402 1 91.69 387 GLY B C 1
ATOM 6230 O O . GLY B 1 387 ? 20.5 -26.016 5.676 1 91.69 387 GLY B O 1
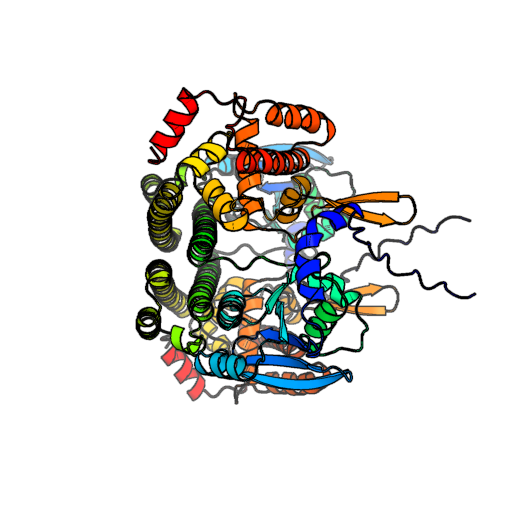ATOM 6231 N N . LEU B 1 388 ? 21.906 -25.203 4.188 1 93.25 388 LEU B N 1
ATOM 6232 C CA . LEU B 1 388 ? 21.406 -26.031 3.088 1 93.25 388 LEU B CA 1
ATOM 6233 C C . LEU B 1 388 ? 22.375 -27.141 2.744 1 93.25 388 LEU B C 1
ATOM 6235 O O . LEU B 1 388 ? 22.203 -27.844 1.741 1 93.25 388 LEU B O 1
ATOM 6239 N N . MET B 1 389 ? 23.406 -27.312 3.547 1 85.38 389 MET B N 1
ATOM 6240 C CA . MET B 1 389 ? 24.344 -28.422 3.357 1 85.38 389 MET B CA 1
ATOM 6241 C C . MET B 1 389 ? 23.875 -29.672 4.117 1 85.38 389 MET B C 1
ATOM 6243 O O . MET B 1 389 ? 23.219 -29.547 5.16 1 85.38 389 MET B O 1
#

Foldseek 3Di:
DDPPPPPDQLQDPPDDPVLPPPCVVVVVVVVVVPPDFAKFKFWEDDPFKIWIWIQGPVRDIDIDMFTLDPVRLVVVLVVDDQSYEYEYEDDDCVLVSCVSNVVSNHHYWYAYPVVVVSVVVVDDPPPPDNRVSRRVVPVPDPSSPTRTADRFDPLLVVLVVLLVLLVVLVVLLVVLLVVLQVQCVVQVNPVDDSVQVVDLVSLVVVLVPGPPVCNVVSVVSSVVSVVSVVVNVVSLVVLLVSCLVPLLLLLQLPLAFLQASSLSSLCCSRCNLVPVPPALLSQLVQQQLAFRWRDDPPDTDTHHTRPRHDPSNLVSLLSSLVRLLVDPQVPPLVVQLVVVCVPPNNPNSSSVSSSVSSRVSSVCSNVSDHDPSGDPVVSVVSCVVSVND/DPPPPPPDQLQPPPDDPVLPPPCVVVVVVVPVVPPDFAKFKFWEDDPFKIWIWIQGPVRDIDIDMFTLDPVRLVVVLVVDDQSYEYEYEDDDCVLVSCVSNVVSNHHYWYAYPVVVVSVVVVDDPPPPDNRVSRRVVPVPDPSSPTRTADRFDPLLVVLVVLLVLLVVLVVLLVVLLVVLQVQCVVQVNPVDDSVQCVDLVSLVVVLVPGPPVCNVVSVVSSVVSVVSVVVNVVSLVVLLVSCLVPLLLLLQLPLAFLDASSLSSLCCSRCNLVPVPPALLSQLVQQQLAFRWRDDPPDTDTHHTGPRHDPSNLVSLLSSLVRLLVDPQVPPLVVQLVVVCVPPNNPNSSSVSSSVSSRVSSVCSNVSDHDDSGDPVNSVVRCVVSVSD

Solvent-accessible surface area (backbone atoms only — not comparable to full-atom values): 42204 Å² total; per-residue (Å²): 138,80,80,77,76,80,71,80,82,65,58,57,77,76,73,70,78,78,76,62,62,83,57,52,66,71,51,54,63,56,60,75,60,63,82,74,73,65,27,28,25,2,39,35,80,54,77,61,38,30,40,36,26,34,39,41,86,86,68,45,77,47,77,52,76,37,40,50,36,68,67,23,46,49,52,48,56,67,68,53,51,72,53,31,39,35,26,32,52,58,55,75,45,34,58,58,52,44,49,54,41,42,73,71,61,24,49,66,44,37,28,39,53,72,60,44,54,61,50,50,73,70,44,71,87,76,63,83,48,67,16,50,47,38,17,48,48,61,64,73,40,59,72,88,76,44,62,64,46,84,78,69,54,72,69,33,46,50,42,45,49,50,50,51,50,52,51,51,44,52,50,50,42,52,51,45,49,49,53,53,50,47,53,34,37,50,71,41,42,44,85,63,47,71,78,48,51,69,45,72,69,42,33,56,58,55,54,70,69,48,59,74,92,51,37,67,61,48,51,56,48,49,54,51,44,51,51,42,51,51,49,52,52,54,48,50,52,51,50,44,56,59,46,56,76,41,49,71,62,45,52,28,58,45,31,32,56,43,40,48,69,70,40,46,47,34,45,52,39,74,52,56,67,46,74,90,42,94,41,41,67,50,48,20,44,51,32,24,53,39,57,32,54,38,49,56,90,95,41,80,41,78,50,64,55,38,92,68,33,38,58,70,43,39,60,40,41,42,55,17,35,60,46,14,61,72,40,91,49,26,46,70,57,29,50,50,29,59,61,36,30,79,75,63,31,65,74,58,21,42,46,53,37,26,26,50,49,44,28,50,47,45,52,26,60,64,70,64,43,61,37,87,55,46,53,68,67,60,43,51,50,51,33,50,73,64,66,64,108,137,82,77,76,76,79,71,80,84,66,60,56,76,76,74,68,77,79,76,62,62,82,57,52,66,71,52,54,64,57,60,75,63,65,83,76,72,66,26,27,26,3,39,33,79,54,76,59,39,30,40,35,26,34,38,41,84,87,69,46,78,49,78,51,75,36,38,50,36,68,66,22,45,50,52,49,57,67,68,51,52,72,53,32,38,35,27,32,53,59,55,75,47,33,58,59,51,44,48,55,39,42,74,73,61,23,48,67,45,36,29,40,54,71,61,44,54,62,51,49,74,68,44,71,88,76,64,83,49,68,18,50,50,40,16,50,48,61,64,73,42,57,72,88,76,44,61,64,46,84,77,69,52,72,68,33,47,52,43,45,51,49,50,52,49,52,51,53,43,50,49,50,44,52,51,45,48,50,54,52,49,47,53,33,39,50,73,42,42,46,86,62,47,73,80,49,52,68,45,72,70,42,34,55,58,54,52,68,69,48,58,74,92,50,36,65,62,46,51,55,49,48,54,51,43,52,51,42,53,50,51,51,52,55,48,49,52,51,50,46,57,58,46,55,75,41,47,72,61,46,53,29,58,44,31,33,56,43,41,47,69,71,39,45,47,34,44,50,37,74,51,56,68,45,72,89,40,94,43,40,66,52,48,19,44,50,33,23,52,38,58,32,56,37,50,57,89,96,41,79,41,79,51,62,55,38,92,68,33,38,59,70,43,40,58,41,42,42,54,17,34,61,45,13,60,71,39,93,49,27,48,71,58,29,51,49,27,58,61,36,31,78,76,63,33,64,73,60,21,40,47,53,38,25,27,50,49,44,28,50,47,44,52,25,59,65,69,62,42,59,38,87,53,44,53,68,68,60,42,51,51,52,33,48,73,65,66,65,108

Radius of gyration: 31.37 Å; Cα contacts (8 Å, |Δi|>4): 1064; chains: 2; bounding box: 68×92×74 Å

pLDDT: mean 85.15, std 19.62, range [20.98, 98.38]

Sequence (778 aa):
MATQQSRPRIGVLVLSPDFVKSFRLFHFRRKEMESQEVKYVGVDCGKKSIEVVRINSENSLERRQFSTTESGINNLLQWLTLNDIVGLEAGSQSFRIAKSILNKGVQVIVLNPGNLATIYQSLKKTDKEDSLKIARLIQRFPIEELPTVPIPNDEEEDNRRLCTEQENWTKQLTQGKNRLHSLFTQAGLTQITKKHLRTKANREISVALLPSRYQKEAERILKVLDLVEQNLKLIEKEIQEALKKNKAYVQTIMSMPGIGMITSLAIMSYMGDCKRFSSAKQAAYYAGLVPRVDISGDTVRYGRIINRGCHSIRRVIVQAAWSLVRCQHGGKVKEFYQRLYLKKGAKKSIIATSRKMIEVLYVMIRTGKLFDSMPENILNRKLTQYGLMMATQQSRPRIGVLVLSPDFVKSFRLFHFRRKEMESQEVKYVGVDCGKKSIEVVRINSENSLERRQFSTTESGINNLLQWLTLNDIVGLEAGSQSFRIAKSILNKGVQVIVLNPGNLATIYQSLKKTDKEDSLKIARLIQRFPIEELPTVPIPNDEEEDNRRLCTEQENWTKQLTQGKNRLHSLFTQAGLTQITKKHLRTKANREISVALLPSRYQKEAERILKVLDLVEQNLKLIEKEIQEALKKNKAYVQTIMSMPGIGMITSLAIMSYMGDCKRFSSAKQAAYYAGLVPRVDISGDTVRYGRIINRGCHSIRRVIVQAAWSLVRCQHGGKVKEFYQRLYLKKGAKKSIIATSRKMIEVLYVMIRTGKLFDSMPENILNRKLTQYGLM